Protein AF-0000000084851616 (afdb_homodimer)

Secondary structure (DSSP, 8-state):
---TT--S--TT-SSPPP--S--SHHHHHHHHHHHHHHHHHHHHHHHHHHHS-HHHHHHTT--HHHHHHHHHHHHHHHHHHHHHHHHTTT-SPPP-EE-----SHHHHHHHHHHHHHHHHHHHHTTGGG-S-HHHHHHHHHHHHHHHHHHHHHHHHTTS-S---SSPPP--HHHHHHHHGGGEEE--TTSPPP-S--PPPEEETT----TT-SS---TTT-----S----SS-S--TT-EEEEEEPPSS-EESGGG-EE------S--EEEEEETTEEEEEE-EEEETTEEEEE----BBTBTTS-BSS-EEEEEEEESS-----GGGGGGGGGGEEEEEEEEEE-/---TT--S--TT-SSPPP--S--SHHHHHHHHHHHHHHHHHHHHHHHHHHHS-HHHHHHTT--HHHHHHHHHHHHHHHHHHHHHHHHTTT-SPPP-EE----SSHHHHHHHHHHHHHHHHHHHHTTGGG-S-HHHHHHHHHHHHHHHHHHHHHHHHTTS-S---SSPPP--HHHHHHHHGGGEEE--TTSPPP-S--PPPEEETT----TT-SS---TTT-----S----SS-S--TT-EEEEEEPPSS-EESGGG-EE------S--EEEEEETTEEEEEE-EEEETTEEEEE----BBTBTTS-BSS-EEEEEEEESS-----GGGGGGGGGGEEEEEEEEEE-

Solvent-accessible surface area (backbone atoms only — not comparable to full-atom values): 35148 Å² total; per-residue (Å²): 128,79,57,79,57,53,58,54,64,44,47,74,73,58,90,69,79,79,57,54,36,61,72,36,52,26,26,43,42,52,50,36,48,50,34,50,50,26,41,50,49,27,50,49,42,50,47,55,63,68,74,47,52,72,65,52,31,44,74,58,60,38,50,71,44,49,55,48,49,45,52,50,52,24,52,29,23,51,52,44,31,51,54,47,31,58,33,46,69,73,62,40,59,67,72,59,44,70,55,78,95,54,88,46,62,56,46,43,36,52,48,48,28,50,52,37,42,48,49,40,17,21,49,58,38,43,48,65,21,39,64,23,44,38,34,36,41,56,50,48,23,33,45,45,47,40,40,36,51,25,28,50,27,26,11,55,46,13,33,53,37,77,66,63,57,30,54,38,52,37,35,62,32,41,33,46,35,61,49,28,78,35,33,47,40,57,61,88,84,38,59,80,69,61,52,46,32,35,8,54,34,43,57,79,69,57,52,73,64,68,81,33,51,79,65,83,43,87,34,53,43,20,52,46,39,68,48,34,67,56,77,54,49,61,37,56,63,68,38,77,42,39,38,36,47,50,68,61,68,38,76,30,44,42,68,56,70,37,57,19,44,59,74,29,64,64,78,44,25,36,36,41,46,30,33,83,44,64,47,70,38,61,53,37,78,71,54,92,52,29,31,32,35,51,42,64,69,58,38,71,82,38,88,93,50,54,61,39,62,39,37,85,30,40,34,29,31,13,40,58,84,77,91,50,48,74,65,50,44,60,70,49,58,60,29,33,42,22,20,45,25,80,40,49,29,57,126,78,58,80,58,54,58,53,64,43,47,73,73,58,90,70,79,80,59,54,36,61,72,36,54,27,28,43,42,52,50,36,48,51,36,50,50,26,41,50,50,27,48,49,43,50,46,55,61,68,73,48,54,70,66,52,32,46,74,57,63,38,51,73,44,49,56,47,50,45,53,50,52,24,52,30,24,52,50,46,31,51,53,46,32,58,34,48,69,73,61,40,58,67,73,60,44,69,56,76,96,55,90,47,62,55,45,44,35,52,50,47,27,51,53,36,43,48,49,41,17,22,47,60,39,43,47,64,21,39,64,25,44,38,36,36,39,56,50,48,22,33,44,45,45,40,39,37,50,26,28,50,27,26,12,54,45,12,32,53,39,76,65,62,57,32,54,38,53,36,36,61,32,42,32,45,37,62,49,29,80,34,33,47,40,57,61,87,81,38,59,81,70,59,52,47,31,36,8,54,33,41,57,77,69,57,49,72,63,67,80,34,50,78,65,83,42,90,33,52,42,20,52,44,39,65,46,34,67,57,77,54,49,62,36,56,63,69,38,75,42,40,39,38,46,50,67,61,68,38,74,31,42,41,69,56,71,40,57,19,44,60,72,30,66,63,78,44,25,38,36,38,46,29,33,83,43,65,46,68,36,58,54,36,78,70,54,93,54,30,30,30,34,50,41,66,70,61,38,72,82,37,89,94,50,54,61,38,64,38,37,85,30,39,34,28,31,14,41,59,85,76,92,51,47,74,68,49,44,59,71,49,58,59,29,33,41,21,20,45,25,79,41,50,29,58

Nearest PDB structures (foldseek):
  8x1k-assembly1_B  TM=8.289E-01  e=1.874E-12  Ramazzottius varieornatus
  8w9k-assembly1_A  TM=8.370E-01  e=3.859E-12  Ramazzottius varieornatus
  8w9k-assembly2_C  TM=8.169E-01  e=3.859E-12  Ramazzottius varieornatus
  8kce-assembly1_A-2  TM=8.296E-01  e=1.827E-11  Ramazzottius varieornatus
  8w9k-assembly1_B  TM=8.290E-01  e=2.550E-11  Ramazzottius varieornatus

Structure (mmCIF, N/CA/C/O backbone):
data_AF-0000000084851616-model_v1
#
loop_
_entity.id
_entity.type
_entity.pdbx_description
1 polymer 'Rds1 protein'
#
loop_
_atom_site.group_PDB
_atom_site.id
_atom_site.type_symbol
_atom_site.label_atom_id
_atom_site.label_alt_id
_atom_site.label_comp_id
_atom_site.label_asym_id
_atom_site.label_entity_id
_atom_site.label_seq_id
_atom_site.pdbx_PDB_ins_code
_atom_site.Cartn_x
_atom_site.Cartn_y
_atom_site.Cartn_z
_atom_site.occupancy
_atom_site.B_iso_or_equiv
_atom_site.auth_seq_id
_atom_site.auth_comp_id
_atom_site.auth_asym_id
_atom_site.auth_atom_id
_atom_site.pdbx_PDB_model_num
ATOM 1 N N . MET A 1 1 ? -31.125 19.609 10.07 1 32.81 1 MET A N 1
ATOM 2 C CA . MET A 1 1 ? -30.016 20.375 9.492 1 32.81 1 MET A CA 1
ATOM 3 C C . MET A 1 1 ? -28.781 19.5 9.297 1 32.81 1 MET A C 1
ATOM 5 O O . MET A 1 1 ? -28.469 18.672 10.148 1 32.81 1 MET A O 1
ATOM 9 N N . THR A 1 2 ? -28.344 19.25 7.996 1 47.97 2 THR A N 1
ATOM 10 C CA . THR A 1 2 ? -27.219 18.375 7.711 1 47.97 2 THR A CA 1
ATOM 11 C C . THR A 1 2 ? -26 18.75 8.555 1 47.97 2 THR A C 1
ATOM 13 O O . THR A 1 2 ? -25.734 19.938 8.758 1 47.97 2 THR A O 1
ATOM 16 N N . GLU A 1 3 ? -25.672 17.906 9.461 1 64.69 3 GLU A N 1
ATOM 17 C CA . GLU A 1 3 ? -24.484 18.172 10.258 1 64.69 3 GLU A CA 1
ATOM 18 C C . GLU A 1 3 ? -23.391 18.812 9.406 1 64.69 3 GLU A C 1
ATOM 20 O O . GLU A 1 3 ? -23.109 18.344 8.297 1 64.69 3 GLU A O 1
ATOM 25 N N . PRO A 1 4 ? -23.078 19.969 9.781 1 76.88 4 PRO A N 1
ATOM 26 C CA . PRO A 1 4 ? -22.031 20.594 8.984 1 76.88 4 PRO A CA 1
ATOM 27 C C . PRO A 1 4 ? -20.844 19.672 8.695 1 76.88 4 PRO A C 1
ATOM 29 O O . PRO A 1 4 ? -20.625 18.719 9.445 1 76.88 4 PRO A O 1
ATOM 32 N N . PHE A 1 5 ? -20.266 19.734 7.516 1 87.06 5 PHE A N 1
ATOM 33 C CA . PHE A 1 5 ? -19.078 19.031 7.066 1 87.06 5 PHE A CA 1
ATOM 34 C C . PHE A 1 5 ? -19.312 17.531 7.031 1 87.06 5 PHE A C 1
ATOM 36 O O . PHE A 1 5 ? -18.422 16.75 7.367 1 87.06 5 PHE A O 1
ATOM 43 N N . LYS A 1 6 ? -20.562 17.094 6.992 1 86.5 6 LYS A N 1
ATOM 44 C CA . LYS A 1 6 ? -20.922 15.68 6.863 1 86.5 6 LYS A CA 1
ATOM 45 C C . LYS A 1 6 ? -21.609 15.406 5.527 1 86.5 6 LYS A C 1
ATOM 47 O O . LYS A 1 6 ? -22.844 15.336 5.465 1 86.5 6 LYS A O 1
ATOM 52 N N . PRO A 1 7 ? -20.828 15.273 4.469 1 93.75 7 PRO A N 1
ATOM 53 C CA . PRO A 1 7 ? -21.469 14.938 3.195 1 93.75 7 PRO A CA 1
ATOM 54 C C . PRO A 1 7 ? -22.359 13.703 3.291 1 93.75 7 PRO A C 1
ATOM 56 O O . PRO A 1 7 ? -22.047 12.766 4.031 1 93.75 7 PRO A O 1
ATOM 59 N N . SER A 1 8 ? -23.531 13.695 2.502 1 95.44 8 SER A N 1
ATOM 60 C CA . SER A 1 8 ? -24.484 12.586 2.547 1 95.44 8 SER A CA 1
ATOM 61 C C . SER A 1 8 ? -23.891 11.32 1.937 1 95.44 8 SER A C 1
ATOM 63 O O . SER A 1 8 ? -23.141 11.391 0.955 1 95.44 8 SER A O 1
ATOM 65 N N . GLY A 1 9 ? -24.266 10.227 2.529 1 96.38 9 GLY A N 1
ATOM 66 C CA . GLY A 1 9 ? -23.75 8.938 2.09 1 96.38 9 GLY A CA 1
ATOM 67 C C . GLY A 1 9 ? -22.656 8.398 2.979 1 96.38 9 GLY A C 1
ATOM 68 O O . GLY A 1 9 ? -22.641 8.656 4.184 1 96.38 9 GLY A O 1
ATOM 69 N N . GLY A 1 10 ? -21.812 7.52 2.432 1 96.12 10 GLY A N 1
ATOM 70 C CA . GLY A 1 10 ? -20.766 6.871 3.215 1 96.12 10 GLY A CA 1
ATOM 71 C C . GLY A 1 10 ? -21.266 5.633 3.945 1 96.12 10 GLY A C 1
ATOM 72 O O . GLY A 1 10 ? -22.203 5.711 4.75 1 96.12 10 GLY A O 1
ATOM 73 N N . LEU A 1 11 ? -20.625 4.543 3.729 1 95.5 11 LEU A N 1
ATOM 74 C CA . LEU A 1 11 ? -20.969 3.293 4.395 1 95.5 11 LEU A CA 1
ATOM 75 C C . LEU A 1 11 ? -20.406 3.254 5.809 1 95.5 11 LEU A C 1
ATOM 77 O O . LEU A 1 11 ? -19.234 3.592 6.023 1 95.5 11 LEU A O 1
ATOM 81 N N . GLY A 1 12 ? -21.219 2.896 6.773 1 92.88 12 GLY A N 1
ATOM 82 C CA . GLY A 1 12 ? -20.766 2.684 8.133 1 92.88 12 GLY A CA 1
ATOM 83 C C . GLY A 1 12 ? -20.328 3.961 8.828 1 92.88 12 GLY A C 1
ATOM 84 O O . GLY A 1 12 ? -19.453 3.938 9.695 1 92.88 12 GLY A O 1
ATOM 85 N N . THR A 1 13 ? -20.812 5.059 8.414 1 91.31 13 THR A N 1
ATOM 86 C CA . THR A 1 13 ? -20.375 6.336 8.977 1 91.31 13 THR A CA 1
ATOM 87 C C . THR A 1 13 ? -21.312 6.781 10.094 1 91.31 13 THR A C 1
ATOM 89 O O . THR A 1 13 ? -21.219 7.918 10.57 1 91.31 13 THR A O 1
ATOM 92 N N . ASN A 1 14 ? -22.125 5.82 10.5 1 87.56 14 ASN A N 1
ATOM 93 C CA . ASN A 1 14 ? -23.016 6.129 11.617 1 87.56 14 ASN A CA 1
ATOM 94 C C . ASN A 1 14 ? -22.406 5.664 12.945 1 87.56 14 ASN A C 1
ATOM 96 O O . ASN A 1 14 ? -21.266 5.215 12.984 1 87.56 14 ASN A O 1
ATOM 100 N N . SER A 1 15 ? -23.016 5.852 14.016 1 83.94 15 SER A N 1
ATOM 101 C CA . SER A 1 15 ? -22.438 5.633 15.336 1 83.94 15 SER A CA 1
ATOM 102 C C . SER A 1 15 ? -22.531 4.168 15.75 1 83.94 15 SER A C 1
ATOM 104 O O . SER A 1 15 ? -22.172 3.805 16.875 1 83.94 15 SER A O 1
ATOM 106 N N . THR A 1 16 ? -22.938 3.314 14.852 1 89.12 16 THR A N 1
ATOM 107 C CA . THR A 1 16 ? -23 1.895 15.18 1 89.12 16 THR A CA 1
ATOM 108 C C . THR A 1 16 ? -21.594 1.318 15.367 1 89.12 16 THR A C 1
ATOM 110 O O . THR A 1 16 ? -20.734 1.48 14.5 1 89.12 16 THR A O 1
ATOM 113 N N . PRO A 1 17 ? -21.359 0.702 16.484 1 92.81 17 PRO A N 1
ATOM 114 C CA . PRO A 1 17 ? -20.016 0.129 16.703 1 92.81 17 PRO A CA 1
ATOM 115 C C . PRO A 1 17 ? -19.656 -0.923 15.664 1 92.81 17 PRO A C 1
ATOM 117 O O . PRO A 1 17 ? -20.453 -1.813 15.367 1 92.81 17 PRO A O 1
ATOM 120 N N . PRO A 1 18 ? -18.516 -0.765 15.188 1 96.31 18 PRO A N 1
ATOM 121 C CA . PRO A 1 18 ? -18.125 -1.725 14.156 1 96.31 18 PRO A CA 1
ATOM 122 C C . PRO A 1 18 ? -17.828 -3.11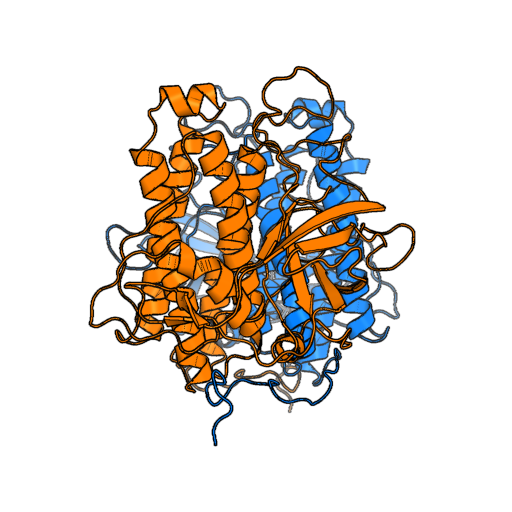1 14.719 1 96.31 18 PRO A C 1
ATOM 124 O O . PRO A 1 18 ? -17.328 -3.232 15.844 1 96.31 18 PRO A O 1
ATOM 127 N N . GLU A 1 19 ? -18.109 -4.105 13.969 1 96.5 19 GLU A N 1
ATOM 128 C CA . GLU A 1 19 ? -17.688 -5.48 14.211 1 96.5 19 GLU A CA 1
ATOM 129 C C . GLU A 1 19 ? -16.656 -5.941 13.18 1 96.5 19 GLU A C 1
ATOM 131 O O . GLU A 1 19 ? -16.906 -5.844 11.977 1 96.5 19 GLU A O 1
ATOM 136 N N . TYR A 1 20 ? -15.562 -6.422 13.688 1 98 20 TYR A N 1
ATOM 137 C CA . TYR A 1 20 ? -14.469 -6.82 12.812 1 98 20 TYR A CA 1
ATOM 138 C C . TYR A 1 20 ? -14.453 -8.328 12.609 1 98 20 TYR A C 1
ATOM 140 O O . TYR A 1 20 ? -13.5 -9.008 13 1 98 20 TYR A O 1
ATOM 148 N N . VAL A 1 21 ? -15.492 -8.828 12.055 1 98.56 21 VAL A N 1
ATOM 149 C CA . VAL A 1 21 ? -15.656 -10.258 11.805 1 98.56 21 VAL A CA 1
ATOM 150 C C . VAL A 1 21 ? -16.219 -10.477 10.406 1 98.56 21 VAL A C 1
ATOM 152 O O . VAL A 1 21 ? -16.781 -9.562 9.805 1 98.56 21 VAL A O 1
ATOM 155 N N . PRO A 1 22 ? -16.031 -11.727 9.828 1 98.56 22 PRO A N 1
ATOM 156 C CA . PRO A 1 22 ? -16.703 -12.016 8.562 1 98.56 22 PRO A CA 1
ATOM 157 C C . PRO A 1 22 ? -18.219 -11.922 8.672 1 98.56 22 PRO A C 1
ATOM 159 O O . PRO A 1 22 ? -18.812 -12.375 9.656 1 98.56 22 PRO A O 1
ATOM 162 N N . MET A 1 23 ? -18.891 -11.391 7.68 1 98.44 23 MET A N 1
ATOM 163 C CA . MET A 1 23 ? -20.344 -11.234 7.672 1 98.44 23 MET A CA 1
ATOM 164 C C . MET A 1 23 ? -20.984 -12.141 6.629 1 98.44 23 MET A C 1
ATOM 166 O O . MET A 1 23 ? -22.203 -12.094 6.418 1 98.44 23 MET A O 1
ATOM 170 N N . SER A 1 24 ? -20.219 -12.914 5.91 1 98.38 24 SER A N 1
ATOM 171 C CA . SER A 1 24 ? -20.672 -13.875 4.914 1 98.38 24 SER A CA 1
ATOM 172 C C . SER A 1 24 ? -19.656 -15 4.734 1 98.38 24 SER A C 1
ATOM 174 O O . SER A 1 24 ? -18.547 -14.93 5.273 1 98.38 24 SER A O 1
ATOM 176 N N . ASP A 1 25 ? -20.031 -16.031 4.027 1 97.88 25 ASP A N 1
ATOM 177 C CA . ASP A 1 25 ? -19.078 -17.078 3.676 1 97.88 25 ASP A CA 1
ATOM 178 C C . ASP A 1 25 ? -17.969 -16.547 2.766 1 97.88 25 ASP A C 1
ATOM 180 O O . ASP A 1 25 ? -16.828 -16.984 2.855 1 97.88 25 ASP A O 1
ATOM 184 N N . PHE A 1 26 ? -18.344 -15.625 1.894 1 98.06 26 PHE A N 1
ATOM 185 C CA . PHE A 1 26 ? -17.359 -14.961 1.047 1 98.06 26 PHE A CA 1
ATOM 186 C C . PHE A 1 26 ? -16.281 -14.289 1.892 1 98.06 26 PHE A C 1
ATOM 188 O O . PHE A 1 26 ? -15.086 -14.422 1.61 1 98.06 26 PHE A O 1
ATOM 195 N N . ASP A 1 27 ? -16.719 -13.586 2.926 1 98.75 27 ASP A N 1
ATOM 196 C CA . ASP A 1 27 ? -15.789 -12.93 3.828 1 98.75 27 ASP A CA 1
ATOM 197 C C . ASP A 1 27 ? -14.844 -13.938 4.477 1 98.75 27 ASP A C 1
ATOM 199 O O . ASP A 1 27 ? -13.625 -13.758 4.461 1 98.75 27 ASP A O 1
ATOM 203 N N . PHE A 1 28 ? -15.438 -14.969 5.016 1 98.75 28 PHE A N 1
ATOM 204 C CA . PHE A 1 28 ? -14.648 -15.953 5.75 1 98.75 28 PHE A CA 1
ATOM 205 C C . PHE A 1 28 ? -13.602 -16.594 4.844 1 98.75 28 PHE A C 1
ATOM 207 O O . PHE A 1 28 ? -12.422 -16.656 5.203 1 98.75 28 PHE A O 1
ATOM 214 N N . GLN A 1 29 ? -14.023 -17.031 3.686 1 98.44 29 GLN A N 1
ATOM 215 C CA . GLN A 1 29 ? -13.133 -17.719 2.756 1 98.44 29 GLN A CA 1
ATOM 216 C C . GLN A 1 29 ? -12.023 -16.781 2.279 1 98.44 29 GLN A C 1
ATOM 218 O O . GLN A 1 29 ? -10.867 -17.203 2.145 1 98.44 29 GLN A O 1
ATOM 223 N N . SER A 1 30 ? -12.344 -15.531 2.008 1 98.81 30 SER A N 1
ATOM 224 C CA . SER A 1 30 ? -11.352 -14.555 1.551 1 98.81 30 SER A CA 1
ATOM 225 C C . SER A 1 30 ? -10.32 -14.273 2.633 1 98.81 30 SER A C 1
ATOM 227 O O . SER A 1 30 ? -9.117 -14.266 2.359 1 98.81 30 SER A O 1
ATOM 229 N N . LEU A 1 31 ? -10.773 -14.07 3.875 1 98.94 31 LEU A N 1
ATOM 230 C CA . LEU A 1 31 ? -9.867 -13.797 4.988 1 98.94 31 LEU A CA 1
ATOM 231 C C . LEU A 1 31 ? -9.031 -15.023 5.32 1 98.94 31 LEU A C 1
ATOM 233 O O . LEU A 1 31 ? -7.855 -14.906 5.684 1 98.94 31 LEU A O 1
ATOM 237 N N . ASN A 1 32 ? -9.617 -16.188 5.215 1 98.88 32 ASN A N 1
ATOM 238 C CA . ASN A 1 32 ? -8.852 -17.406 5.438 1 98.88 32 ASN A CA 1
ATOM 239 C C . ASN A 1 32 ? -7.738 -17.578 4.41 1 98.88 32 ASN A C 1
ATOM 241 O O . ASN A 1 32 ? -6.633 -18 4.746 1 98.88 32 ASN A O 1
ATOM 245 N N . LEU A 1 33 ? -8.055 -17.281 3.158 1 98.81 33 LEU A N 1
ATOM 246 C CA . LEU A 1 33 ? -7.023 -17.312 2.129 1 98.81 33 LEU A CA 1
ATOM 247 C C . LEU A 1 33 ? -5.918 -16.312 2.443 1 98.81 33 LEU A C 1
ATOM 249 O O . LEU A 1 33 ? -4.734 -16.641 2.324 1 98.81 33 LEU A O 1
ATOM 253 N N . ALA A 1 34 ? -6.309 -15.086 2.836 1 98.88 34 ALA A N 1
ATOM 254 C CA . ALA A 1 34 ? -5.332 -14.062 3.215 1 98.88 34 ALA A CA 1
ATOM 255 C C . ALA A 1 34 ? -4.457 -14.547 4.371 1 98.88 34 ALA A C 1
ATOM 257 O O . ALA A 1 34 ? -3.26 -14.258 4.406 1 98.88 34 ALA A O 1
ATOM 258 N N . LEU A 1 35 ? -5.059 -15.258 5.309 1 98.94 35 LEU A N 1
ATOM 259 C CA . LEU A 1 35 ? -4.309 -15.773 6.453 1 98.94 35 LEU A CA 1
ATOM 260 C C . LEU A 1 35 ? -3.268 -16.797 6.008 1 98.94 35 LEU A C 1
ATOM 262 O O . LEU A 1 35 ? -2.145 -16.797 6.52 1 98.94 35 LEU A O 1
ATOM 266 N N . ASN A 1 36 ? -3.639 -17.672 5.055 1 98.94 36 ASN A N 1
ATOM 267 C CA . ASN A 1 36 ? -2.648 -18.578 4.484 1 98.94 36 ASN A CA 1
ATOM 268 C C . ASN A 1 36 ? -1.483 -17.812 3.861 1 98.94 36 ASN A C 1
ATOM 270 O O . ASN A 1 36 ? -0.331 -18.234 3.969 1 98.94 36 ASN A O 1
ATOM 274 N N . GLN A 1 37 ? -1.791 -16.719 3.199 1 98.88 37 GLN A N 1
ATOM 275 C CA . GLN A 1 37 ? -0.753 -15.883 2.615 1 98.88 37 GLN A CA 1
ATOM 276 C C . GLN A 1 37 ? 0.182 -15.336 3.691 1 98.88 37 GLN A C 1
ATOM 278 O O . GLN A 1 37 ? 1.401 -15.312 3.51 1 98.88 37 GLN A O 1
ATOM 283 N N . GLU A 1 38 ? -0.38 -14.875 4.824 1 98.88 38 GLU A N 1
ATOM 284 C CA . GLU A 1 38 ? 0.443 -14.344 5.902 1 98.88 38 GLU A CA 1
ATOM 285 C C . GLU A 1 38 ? 1.366 -15.414 6.477 1 98.88 38 GLU A C 1
ATOM 287 O O . GLU A 1 38 ? 2.545 -15.148 6.73 1 98.88 38 GLU A O 1
ATOM 292 N N . TRP A 1 39 ? 0.836 -16.578 6.688 1 98.88 39 TRP A N 1
ATOM 293 C CA . TRP A 1 39 ? 1.62 -17.641 7.293 1 98.88 39 TRP A CA 1
ATOM 294 C C . TRP A 1 39 ? 2.783 -18.047 6.387 1 98.88 39 TRP A C 1
ATOM 296 O O . TRP A 1 39 ? 3.9 -18.266 6.863 1 98.88 39 TRP A O 1
ATOM 306 N N . ILE A 1 40 ? 2.539 -18.156 5.117 1 98.88 40 ILE A N 1
ATOM 307 C CA . ILE A 1 40 ? 3.629 -18.594 4.25 1 98.88 40 ILE A CA 1
ATOM 308 C C . ILE A 1 40 ? 4.688 -17.5 4.16 1 98.88 40 ILE A C 1
ATOM 310 O O . ILE A 1 40 ? 5.883 -17.781 4.074 1 98.88 40 ILE A O 1
ATOM 314 N N . GLU A 1 41 ? 4.285 -16.234 4.145 1 98.88 41 GLU A N 1
ATOM 315 C CA . GLU A 1 41 ? 5.262 -15.148 4.129 1 98.88 41 GLU A CA 1
ATOM 316 C C . GLU A 1 41 ? 6.117 -15.156 5.391 1 98.88 41 GLU A C 1
ATOM 318 O O . GLU A 1 41 ? 7.328 -14.938 5.332 1 98.88 41 GLU A O 1
ATOM 323 N N . LEU A 1 42 ? 5.449 -15.359 6.516 1 98.88 42 LEU A N 1
ATOM 324 C CA . LEU A 1 42 ? 6.184 -15.484 7.766 1 98.88 42 LEU A CA 1
ATOM 325 C C . LEU A 1 42 ? 7.234 -16.594 7.668 1 98.88 42 LEU A C 1
ATOM 327 O O . LEU A 1 42 ? 8.406 -16.359 7.969 1 98.88 42 LEU A O 1
ATOM 331 N N . ASP A 1 43 ? 6.816 -17.75 7.242 1 98.94 43 ASP A N 1
ATOM 332 C CA . ASP A 1 43 ? 7.73 -18.875 7.129 1 98.94 43 ASP A CA 1
ATOM 333 C C . ASP A 1 43 ? 8.828 -18.594 6.109 1 98.94 43 ASP A C 1
ATOM 335 O O . ASP A 1 43 ? 10.008 -18.844 6.371 1 98.94 43 ASP A O 1
ATOM 339 N N . LEU A 1 44 ? 8.469 -18.078 4.953 1 98.94 44 LEU A N 1
ATOM 340 C CA . LEU A 1 44 ? 9.391 -17.812 3.852 1 98.94 44 LEU A CA 1
ATOM 341 C C . LEU A 1 44 ? 10.516 -16.875 4.297 1 98.94 44 LEU A C 1
ATOM 343 O O . LEU A 1 44 ? 11.688 -17.141 4.02 1 98.94 44 LEU A O 1
ATOM 347 N N . PHE A 1 45 ? 10.219 -15.75 4.941 1 98.88 45 PHE A N 1
ATOM 348 C CA . PHE A 1 45 ? 11.219 -14.781 5.363 1 98.88 45 PHE A CA 1
ATOM 349 C C . PHE A 1 45 ? 12.164 -15.391 6.387 1 98.88 45 PHE A C 1
ATOM 351 O O . PHE A 1 45 ? 13.383 -15.234 6.281 1 98.88 45 PHE A O 1
ATOM 358 N N . HIS A 1 46 ? 11.609 -16.141 7.344 1 98.69 46 HIS A N 1
ATOM 359 C CA . HIS A 1 46 ? 12.461 -16.828 8.312 1 98.69 46 HIS A CA 1
ATOM 360 C C . HIS A 1 46 ? 13.297 -17.906 7.641 1 98.69 46 HIS A C 1
ATOM 362 O O . HIS A 1 46 ? 14.469 -18.094 7.988 1 98.69 46 HIS A O 1
ATOM 368 N N . HIS A 1 47 ? 12.641 -18.656 6.754 1 98.69 47 HIS A N 1
ATOM 369 C CA . HIS A 1 47 ? 13.32 -19.734 6.059 1 98.69 47 HIS A CA 1
ATOM 370 C C . HIS A 1 47 ? 14.555 -19.219 5.312 1 98.69 47 HIS A C 1
ATOM 372 O O . HIS A 1 47 ? 15.633 -19.812 5.41 1 98.69 47 HIS A O 1
ATOM 378 N N . GLY A 1 48 ? 14.406 -18.125 4.527 1 98.75 48 GLY A N 1
ATOM 379 C CA . GLY A 1 48 ? 15.531 -17.562 3.811 1 98.75 48 GLY A CA 1
ATOM 380 C C . GLY A 1 48 ? 16.656 -17.109 4.727 1 98.75 48 GLY A C 1
ATOM 381 O O . GLY A 1 48 ? 17.828 -17.391 4.453 1 98.75 48 GLY A O 1
ATOM 382 N N . LEU A 1 49 ? 16.344 -16.484 5.836 1 98.75 49 LEU A N 1
ATOM 383 C CA . LEU A 1 49 ? 17.344 -15.984 6.781 1 98.75 49 LEU A CA 1
ATOM 384 C C . LEU A 1 49 ? 18.078 -17.141 7.445 1 98.75 49 LEU A C 1
ATOM 386 O O . LEU A 1 49 ? 19.25 -17.016 7.793 1 98.75 49 LEU A O 1
ATOM 390 N N . ALA A 1 50 ? 17.375 -18.266 7.676 1 98.69 50 ALA A N 1
ATOM 391 C CA . ALA A 1 50 ? 17.969 -19.438 8.328 1 98.69 50 ALA A CA 1
ATOM 392 C C . ALA A 1 50 ? 18.797 -20.25 7.34 1 98.69 50 ALA A C 1
ATOM 394 O O . ALA A 1 50 ? 19.812 -20.844 7.711 1 98.69 50 ALA A O 1
ATOM 395 N N . MET A 1 51 ? 18.391 -20.359 6.156 1 98.62 51 MET A N 1
ATOM 396 C CA . MET A 1 51 ? 18.969 -21.234 5.141 1 98.62 51 MET A CA 1
ATOM 397 C C . MET A 1 51 ? 20.328 -20.719 4.688 1 98.62 51 MET A C 1
ATOM 399 O O . MET A 1 51 ? 21.234 -21.5 4.418 1 98.62 51 MET A O 1
ATOM 403 N N . PHE A 1 52 ? 20.547 -19.453 4.562 1 98.88 52 PHE A N 1
ATOM 404 C CA . PHE A 1 52 ? 21.766 -18.875 3.992 1 98.88 52 PHE A CA 1
ATOM 405 C C . PHE A 1 52 ? 22.609 -18.219 5.074 1 98.88 52 PHE A C 1
ATOM 407 O O . PHE A 1 52 ? 22.078 -17.625 6.016 1 98.88 52 PHE A O 1
ATOM 414 N N . SER A 1 53 ? 23.922 -18.25 4.949 1 98.75 53 SER A N 1
ATOM 415 C CA . SER A 1 53 ? 24.859 -17.625 5.883 1 98.75 53 SER A CA 1
ATOM 416 C C . SER A 1 53 ? 24.969 -16.125 5.633 1 98.75 53 SER A C 1
ATOM 418 O O . SER A 1 53 ? 24.562 -15.641 4.574 1 98.75 53 SER A O 1
ATOM 420 N N . ASP A 1 54 ? 25.578 -15.414 6.602 1 98.56 54 ASP A N 1
ATOM 421 C CA . ASP A 1 54 ? 25.859 -13.992 6.406 1 98.56 54 ASP A CA 1
ATOM 422 C C . ASP A 1 54 ? 26.75 -13.781 5.176 1 98.56 54 ASP A C 1
ATOM 424 O O . ASP A 1 54 ? 26.562 -12.812 4.438 1 98.56 54 ASP A O 1
ATOM 428 N N . ALA A 1 55 ? 27.672 -14.672 4.984 1 98.62 55 ALA A N 1
ATOM 429 C CA . ALA A 1 55 ? 28.578 -14.578 3.84 1 98.62 55 ALA A CA 1
ATOM 430 C C . ALA A 1 55 ? 27.812 -14.727 2.527 1 98.62 55 ALA A C 1
ATOM 432 O O . ALA A 1 55 ? 28.141 -14.078 1.532 1 98.62 55 ALA A O 1
ATOM 433 N N . ASP A 1 56 ? 26.781 -15.648 2.492 1 98.69 56 ASP A N 1
ATOM 434 C CA . ASP A 1 56 ? 25.938 -15.805 1.311 1 98.69 56 ASP A CA 1
ATOM 435 C C . ASP A 1 56 ? 25.203 -14.5 0.982 1 98.69 56 ASP A C 1
ATOM 437 O O . ASP A 1 56 ? 25.156 -14.094 -0.179 1 98.69 56 ASP A O 1
ATOM 441 N N . PHE A 1 57 ? 24.656 -13.883 2.01 1 98.81 57 PHE A N 1
ATOM 442 C CA . PHE A 1 57 ? 23.953 -12.617 1.831 1 98.81 57 PHE A CA 1
ATOM 443 C C . PHE A 1 57 ? 24.906 -11.523 1.375 1 98.81 57 PHE A C 1
ATOM 445 O O . PHE A 1 57 ? 24.594 -10.75 0.468 1 98.81 57 PHE A O 1
ATOM 452 N N . ASP A 1 58 ? 26.094 -11.453 2.014 1 98.38 58 ASP A N 1
ATOM 453 C CA . ASP A 1 58 ? 27.094 -10.461 1.63 1 98.38 58 ASP A CA 1
ATOM 454 C C . ASP A 1 58 ? 27.484 -10.625 0.164 1 98.38 58 ASP A C 1
ATOM 456 O O . ASP A 1 58 ? 27.672 -9.633 -0.544 1 98.38 58 ASP A O 1
ATOM 460 N N . ALA A 1 59 ? 27.609 -11.859 -0.241 1 97.62 59 ALA A N 1
ATOM 461 C CA . ALA A 1 59 ? 28 -12.148 -1.621 1 97.62 59 ALA A CA 1
ATOM 462 C C . ALA A 1 59 ? 26.922 -11.68 -2.6 1 97.62 59 ALA A C 1
ATOM 464 O O . ALA A 1 59 ? 27.219 -11.422 -3.771 1 97.62 59 ALA A O 1
ATOM 465 N N . ALA A 1 60 ? 25.703 -11.562 -2.123 1 97.75 60 ALA A N 1
ATOM 466 C CA . ALA A 1 60 ? 24.594 -11.078 -2.945 1 97.75 60 ALA A CA 1
ATOM 467 C C . ALA A 1 60 ? 24.391 -9.578 -2.758 1 97.75 60 ALA A C 1
ATOM 469 O O . ALA A 1 60 ? 23.422 -9.008 -3.268 1 97.75 60 ALA A O 1
ATOM 470 N N . GLY A 1 61 ? 25.25 -8.953 -1.978 1 97.56 61 GLY A N 1
ATOM 471 C CA . GLY A 1 61 ? 25.188 -7.512 -1.784 1 97.56 61 GLY A CA 1
ATOM 472 C C . GLY A 1 61 ? 24.234 -7.094 -0.682 1 97.56 61 GLY A C 1
ATOM 473 O O . GLY A 1 61 ? 23.812 -5.938 -0.625 1 97.56 61 GLY A O 1
ATOM 474 N N . LEU A 1 62 ? 23.844 -7.949 0.163 1 98.5 62 LEU A N 1
ATOM 475 C CA . LEU A 1 62 ? 22.891 -7.672 1.238 1 98.5 62 LEU A CA 1
ATOM 476 C C . LEU A 1 62 ? 23.562 -7.793 2.6 1 98.5 62 LEU A C 1
ATOM 478 O O . LEU A 1 62 ? 23.906 -8.898 3.035 1 98.5 62 LEU A O 1
ATOM 482 N N . GLY A 1 63 ? 23.75 -6.66 3.234 1 97.56 63 GLY A N 1
ATOM 483 C CA . GLY A 1 63 ? 24.469 -6.605 4.496 1 97.56 63 GLY A CA 1
ATOM 484 C C . GLY A 1 63 ? 23.562 -6.809 5.703 1 97.56 63 GLY A C 1
ATOM 485 O O . GLY A 1 63 ? 22.422 -7.234 5.566 1 97.56 63 GLY A O 1
ATOM 486 N N . PRO A 1 64 ? 24.109 -6.527 6.895 1 96.75 64 PRO A N 1
ATOM 487 C CA . PRO A 1 64 ? 23.391 -6.785 8.133 1 96.75 64 PRO A CA 1
ATOM 488 C C . PRO A 1 64 ? 22.078 -6.004 8.219 1 96.75 64 PRO A C 1
ATOM 490 O O . PRO A 1 64 ? 21.078 -6.523 8.719 1 96.75 64 PRO A O 1
ATOM 493 N N . GLU A 1 65 ? 22.047 -4.766 7.789 1 96.44 65 GLU A N 1
ATOM 494 C CA . GLU A 1 65 ? 20.828 -3.955 7.867 1 96.44 65 GLU A CA 1
ATOM 495 C C . GLU A 1 65 ? 19.734 -4.496 6.945 1 96.44 65 GLU A C 1
ATOM 497 O O . GLU A 1 65 ? 18.547 -4.418 7.266 1 96.44 65 GLU A O 1
ATOM 502 N N . ASP A 1 66 ? 20.188 -5.02 5.812 1 98.19 66 ASP A N 1
ATOM 503 C CA . ASP A 1 66 ? 19.219 -5.621 4.887 1 98.19 66 ASP A CA 1
ATOM 504 C C . ASP A 1 66 ? 18.625 -6.895 5.48 1 98.19 66 ASP A C 1
ATOM 506 O O . ASP A 1 66 ? 17.406 -7.121 5.367 1 98.19 66 ASP A O 1
ATOM 510 N N . ARG A 1 67 ? 19.453 -7.742 6.055 1 98.56 67 ARG A N 1
ATOM 511 C CA . ARG A 1 67 ? 18.969 -8.961 6.691 1 98.56 67 ARG A CA 1
ATOM 512 C C . ARG A 1 67 ? 18.016 -8.641 7.836 1 98.56 67 ARG A C 1
ATOM 514 O O . ARG A 1 67 ? 17 -9.32 8.023 1 98.56 67 ARG A O 1
ATOM 521 N N . TYR A 1 68 ? 18.344 -7.578 8.578 1 97.44 68 TYR A N 1
ATOM 522 C CA . TYR A 1 68 ? 17.438 -7.168 9.648 1 97.44 68 TYR A CA 1
ATOM 523 C C . TYR A 1 68 ? 16.094 -6.723 9.086 1 97.44 68 TYR A C 1
ATOM 525 O O . TYR A 1 68 ? 15.047 -6.957 9.695 1 97.44 68 TYR A O 1
ATOM 533 N N . LEU A 1 69 ? 16.156 -6.004 8 1 98.19 69 LEU A N 1
ATOM 534 C CA . LEU A 1 69 ? 14.922 -5.57 7.363 1 98.19 69 LEU A CA 1
ATOM 535 C C . LEU A 1 69 ? 14.047 -6.77 7.016 1 98.19 69 LEU A C 1
ATOM 537 O O . LEU A 1 69 ? 12.828 -6.73 7.199 1 98.19 69 LEU A O 1
ATOM 541 N N . ILE A 1 70 ? 14.594 -7.863 6.488 1 98.81 70 ILE A N 1
ATOM 542 C CA . ILE A 1 70 ? 13.844 -9.078 6.199 1 98.81 70 ILE A CA 1
ATOM 543 C C . ILE A 1 70 ? 13.258 -9.641 7.492 1 98.81 70 ILE A C 1
ATOM 545 O O . ILE A 1 70 ? 12.094 -10.055 7.523 1 98.81 70 ILE A O 1
ATOM 549 N N . GLN A 1 71 ? 14.055 -9.688 8.547 1 98.38 71 GLN A N 1
ATOM 550 C CA . GLN A 1 71 ? 13.57 -10.141 9.844 1 98.38 71 GLN A CA 1
ATOM 551 C C . GLN A 1 71 ? 12.383 -9.297 10.305 1 98.38 71 GLN A C 1
ATOM 553 O O . GLN A 1 71 ? 11.398 -9.836 10.82 1 98.38 71 GLN A O 1
ATOM 558 N N . PHE A 1 72 ? 12.492 -7.973 10.156 1 97.62 72 PHE A N 1
ATOM 559 C CA . PHE A 1 72 ? 11.398 -7.094 10.555 1 97.62 72 PHE A CA 1
ATOM 560 C C . PHE A 1 72 ? 10.141 -7.398 9.75 1 97.62 72 PHE A C 1
ATOM 562 O O . PHE A 1 72 ? 9.031 -7.367 10.289 1 97.62 72 PHE A O 1
ATOM 569 N N . MET A 1 73 ? 10.281 -7.66 8.453 1 98.69 73 MET A N 1
ATOM 570 C CA . MET A 1 73 ? 9.133 -8.031 7.629 1 98.69 73 MET A CA 1
ATOM 571 C C . MET A 1 73 ? 8.492 -9.32 8.141 1 98.69 73 MET A C 1
ATOM 573 O O . MET A 1 73 ? 7.266 -9.469 8.086 1 98.69 73 MET A O 1
ATOM 577 N N . ALA A 1 74 ? 9.328 -10.273 8.578 1 98.62 74 ALA A N 1
ATOM 578 C CA . ALA A 1 74 ? 8.766 -11.469 9.195 1 98.62 74 ALA A CA 1
ATOM 579 C C . ALA A 1 74 ? 7.918 -11.117 10.414 1 98.62 74 ALA A C 1
ATOM 581 O O . ALA A 1 74 ? 6.844 -11.695 10.617 1 98.62 74 ALA A O 1
ATOM 582 N N . GLU A 1 75 ? 8.383 -10.219 11.219 1 98.19 75 GLU A N 1
ATOM 583 C CA . GLU A 1 75 ? 7.625 -9.789 12.391 1 98.19 75 GLU A CA 1
ATOM 584 C C . GLU A 1 75 ? 6.32 -9.109 11.984 1 98.19 75 GLU A C 1
ATOM 586 O O . GLU A 1 75 ? 5.301 -9.25 12.664 1 98.19 75 GLU A O 1
ATOM 591 N N . GLN A 1 76 ? 6.359 -8.367 10.914 1 98.5 76 GLN A N 1
ATOM 592 C CA . GLN A 1 76 ? 5.125 -7.797 10.383 1 98.5 76 GLN A CA 1
ATOM 593 C C . GLN A 1 76 ? 4.105 -8.891 10.07 1 98.5 76 GLN A C 1
ATOM 595 O O . GLN A 1 76 ? 2.91 -8.719 10.312 1 98.5 76 GLN A O 1
ATOM 600 N N . GLU A 1 77 ? 4.578 -10.008 9.516 1 98.69 77 GLU A N 1
ATOM 601 C CA . GLU A 1 77 ? 3.676 -11.109 9.172 1 98.69 77 GLU A CA 1
ATOM 602 C C . GLU A 1 77 ? 3.068 -11.734 10.422 1 98.69 77 GLU A C 1
ATOM 604 O O . GLU A 1 77 ? 1.927 -12.195 10.398 1 98.69 77 GLU A O 1
ATOM 609 N N . VAL A 1 78 ? 3.824 -11.773 11.523 1 98.31 78 VAL A N 1
ATOM 610 C CA . VAL A 1 78 ? 3.242 -12.195 12.797 1 98.31 78 VAL A CA 1
ATOM 611 C C . VAL A 1 78 ? 2.055 -11.297 13.141 1 98.31 78 VAL A C 1
ATOM 613 O O . VAL A 1 78 ? 0.985 -11.789 13.508 1 98.31 78 VAL A O 1
ATOM 616 N N . GLY A 1 79 ? 2.297 -9.992 13.055 1 98.5 79 GLY A N 1
ATOM 617 C CA . GLY A 1 79 ? 1.23 -9.047 13.32 1 98.5 79 GLY A CA 1
ATOM 618 C C . GLY A 1 79 ? 0.031 -9.219 12.406 1 98.5 79 GLY A C 1
ATOM 619 O O . GLY A 1 79 ? -1.112 -9.219 12.867 1 98.5 79 GLY A O 1
ATOM 620 N N . HIS A 1 80 ? 0.25 -9.398 11.117 1 98.81 80 HIS A N 1
ATOM 621 C CA . HIS A 1 80 ? -0.824 -9.539 10.141 1 98.81 80 HIS A CA 1
ATOM 622 C C . HIS A 1 80 ? -1.611 -10.828 10.367 1 98.81 80 HIS A C 1
ATOM 624 O O . HIS A 1 80 ? -2.844 -10.82 10.312 1 98.81 80 HIS A O 1
ATOM 630 N N . ALA A 1 81 ? -0.888 -11.922 10.609 1 98.69 81 ALA A N 1
ATOM 631 C CA . ALA A 1 81 ? -1.549 -13.195 10.891 1 98.69 81 ALA A CA 1
ATOM 632 C C . ALA A 1 81 ? -2.387 -13.117 12.164 1 98.69 81 ALA A C 1
ATOM 634 O O . ALA A 1 81 ? -3.494 -13.656 12.219 1 98.69 81 ALA A O 1
ATOM 635 N N . THR A 1 82 ? -1.816 -12.469 13.219 1 98.56 82 THR A N 1
ATOM 636 C CA . THR A 1 82 ? -2.559 -12.289 14.461 1 98.56 82 THR A CA 1
ATOM 637 C C . THR A 1 82 ? -3.846 -11.508 14.219 1 98.56 82 THR A C 1
ATOM 639 O O . THR A 1 82 ? -4.914 -11.898 14.688 1 98.56 82 THR A O 1
ATOM 642 N N . LEU A 1 83 ? -3.777 -10.422 13.477 1 98.69 83 LEU A N 1
ATOM 643 C CA . LEU A 1 83 ? -4.934 -9.594 13.164 1 98.69 83 LEU A CA 1
ATOM 644 C C . LEU A 1 83 ? -6.016 -10.406 12.469 1 98.69 83 LEU A C 1
ATOM 646 O O . LEU A 1 83 ? -7.184 -10.359 12.859 1 98.69 83 LEU A O 1
ATOM 650 N N . ILE A 1 84 ? -5.66 -11.109 11.406 1 98.88 84 ILE A N 1
ATOM 651 C CA . ILE A 1 84 ? -6.633 -11.852 10.609 1 98.88 84 ILE A CA 1
ATOM 652 C C . ILE A 1 84 ? -7.203 -13 11.438 1 98.88 84 ILE A C 1
ATOM 654 O O . ILE A 1 84 ? -8.398 -13.289 11.375 1 98.88 84 ILE A O 1
ATOM 658 N N . SER A 1 85 ? -6.336 -13.703 12.227 1 98.75 85 SER A N 1
ATOM 659 C CA . SER A 1 85 ? -6.812 -14.766 13.109 1 98.75 85 SER A CA 1
ATOM 660 C C . SER A 1 85 ? -7.859 -14.234 14.086 1 98.75 85 SER A C 1
ATOM 662 O O . SER A 1 85 ? -8.852 -14.914 14.359 1 98.75 85 SER A O 1
ATOM 664 N N . ASN A 1 86 ? -7.598 -13.055 14.648 1 98.5 86 ASN A N 1
ATOM 665 C CA . ASN A 1 86 ? -8.578 -12.438 15.531 1 98.5 86 ASN A CA 1
ATOM 666 C C . ASN A 1 86 ? -9.891 -12.164 14.805 1 98.5 86 ASN A C 1
ATOM 668 O O . ASN A 1 86 ? -10.969 -12.406 15.352 1 98.5 86 ASN A O 1
ATOM 672 N N . MET A 1 87 ? -9.883 -11.664 13.602 1 98.81 87 MET A N 1
ATOM 673 C CA . MET A 1 87 ? -11.094 -11.406 12.828 1 98.81 87 MET A CA 1
ATOM 674 C C . MET A 1 87 ? -11.859 -12.695 12.57 1 98.81 87 MET A C 1
ATOM 676 O O . MET A 1 87 ? -13.094 -12.688 12.547 1 98.81 87 MET A O 1
ATOM 680 N N . LEU A 1 88 ? -11.094 -13.773 12.383 1 98.81 88 LEU A N 1
ATOM 681 C CA . LEU A 1 88 ? -11.703 -15.062 12.07 1 98.81 88 LEU A CA 1
ATOM 682 C C . LEU A 1 88 ? -12.125 -15.789 13.336 1 98.81 88 LEU A C 1
ATOM 684 O O . LEU A 1 88 ? -12.641 -16.906 13.281 1 98.81 88 LEU A O 1
ATOM 688 N N . GLN A 1 89 ? -11.859 -15.195 14.477 1 97.5 89 GLN A N 1
ATOM 689 C CA . GLN A 1 89 ? -12.32 -15.664 15.781 1 97.5 89 GLN A CA 1
ATOM 690 C C . GLN A 1 89 ? -11.789 -17.062 16.078 1 97.5 89 GLN A C 1
ATOM 692 O O . GLN A 1 89 ? -12.531 -17.906 16.594 1 97.5 89 GLN A O 1
ATOM 697 N N . GLY A 1 90 ? -10.609 -17.297 15.625 1 94.38 90 GLY A N 1
ATOM 698 C CA . GLY A 1 90 ? -9.938 -18.547 15.961 1 94.38 90 GLY A CA 1
ATOM 699 C C . GLY A 1 90 ? -10.273 -19.672 15.008 1 94.38 90 GLY A C 1
ATOM 700 O O . GLY A 1 90 ? -9.82 -20.812 15.195 1 94.38 90 GLY A O 1
ATOM 701 N N . ARG A 1 91 ? -11.016 -19.391 14.016 1 97.5 91 ARG A N 1
ATOM 702 C CA . ARG A 1 91 ? -11.453 -20.422 13.094 1 97.5 91 ARG A CA 1
ATOM 703 C C . ARG A 1 91 ? -10.57 -20.453 11.844 1 97.5 91 ARG A C 1
ATOM 705 O O . ARG A 1 91 ? -10.844 -21.203 10.906 1 97.5 91 ARG A O 1
ATOM 712 N N . GLY A 1 92 ? -9.562 -19.625 11.812 1 98.44 92 GLY A N 1
ATOM 713 C CA . GLY A 1 92 ? -8.711 -19.531 10.633 1 98.44 92 GLY A CA 1
ATOM 714 C C . GLY A 1 92 ? -7.598 -20.562 10.617 1 98.44 92 GLY A C 1
ATOM 715 O O . GLY A 1 92 ? -7.426 -21.312 11.578 1 98.44 92 GLY A O 1
ATOM 716 N N . ALA A 1 93 ? -6.895 -20.578 9.547 1 98.56 93 ALA A N 1
ATOM 717 C CA . ALA A 1 93 ? -5.824 -21.547 9.305 1 98.56 93 ALA A CA 1
ATOM 718 C C . ALA A 1 93 ? -4.672 -21.344 10.281 1 98.56 93 ALA A C 1
ATOM 720 O O . ALA A 1 93 ? -4.363 -20.203 10.656 1 98.56 93 ALA A O 1
ATOM 721 N N . LYS A 1 94 ? -4.066 -22.391 10.695 1 98.44 94 LYS A N 1
ATOM 722 C CA . LYS A 1 94 ? -2.785 -22.406 11.398 1 98.44 94 LYS A CA 1
ATOM 723 C C . LYS A 1 94 ? -1.627 -22.578 10.422 1 98.44 94 LYS A C 1
ATOM 725 O O . LYS A 1 94 ? -1.838 -22.891 9.25 1 98.44 94 LYS A O 1
ATOM 730 N N . PRO A 1 95 ? -0.416 -22.297 10.883 1 98.56 95 PRO A N 1
ATOM 731 C CA . PRO A 1 95 ? 0.731 -22.438 9.984 1 98.56 95 PRO A CA 1
ATOM 732 C C . PRO A 1 95 ? 0.876 -23.859 9.445 1 98.56 95 PRO A C 1
ATOM 734 O O . PRO A 1 95 ? 0.637 -24.828 10.172 1 98.56 95 PRO A O 1
ATOM 737 N N . CYS A 1 96 ? 1.308 -24 8.273 1 98.69 96 CYS A N 1
ATOM 738 C CA . CYS A 1 96 ? 1.586 -25.25 7.582 1 98.69 96 CYS A CA 1
ATOM 739 C C . CYS A 1 96 ? 3.086 -25.484 7.453 1 98.69 96 CYS A C 1
ATOM 741 O O . CYS A 1 96 ? 3.883 -24.781 8.086 1 98.69 96 CYS A O 1
ATOM 743 N N . THR A 1 97 ? 3.479 -26.547 6.809 1 98.62 97 THR A N 1
ATOM 744 C CA . THR A 1 97 ? 4.84 -26.703 6.301 1 98.62 97 THR A CA 1
ATOM 745 C C . THR A 1 97 ? 4.918 -26.312 4.828 1 98.62 97 THR A C 1
ATOM 747 O O . THR A 1 97 ? 3.918 -26.375 4.109 1 98.62 97 THR A O 1
ATOM 750 N N . TYR A 1 98 ? 6.047 -25.875 4.438 1 98.69 98 TYR A N 1
ATOM 751 C CA . TYR A 1 98 ? 6.145 -25.25 3.127 1 98.69 98 TYR A CA 1
ATOM 752 C C . TYR A 1 98 ? 7.355 -25.766 2.363 1 98.69 98 TYR A C 1
ATOM 754 O O . TYR A 1 98 ? 8.25 -26.391 2.947 1 98.69 98 TYR A O 1
ATOM 762 N N . ARG A 1 99 ? 7.371 -25.625 1.092 1 98.06 99 ARG A N 1
ATOM 763 C CA . ARG A 1 99 ? 8.469 -25.969 0.188 1 98.06 99 ARG A CA 1
ATOM 764 C C . ARG A 1 99 ? 8.75 -24.828 -0.785 1 98.06 99 ARG A C 1
ATOM 766 O O . ARG A 1 99 ? 7.824 -24.172 -1.267 1 98.06 99 ARG A O 1
ATOM 773 N N . TYR A 1 100 ? 10.016 -24.547 -0.952 1 98.5 100 TYR A N 1
ATOM 774 C CA . TYR A 1 100 ? 10.391 -23.406 -1.761 1 98.5 100 TYR A CA 1
ATOM 775 C C . TYR A 1 100 ? 11.359 -23.797 -2.869 1 98.5 100 TYR A C 1
ATOM 777 O O . TYR A 1 100 ? 12.125 -24.75 -2.715 1 98.5 100 TYR A O 1
ATOM 785 N N . PRO A 1 101 ? 11.391 -23.094 -3.932 1 98.06 101 PRO A N 1
ATOM 786 C CA . PRO A 1 101 ? 12.109 -23.531 -5.133 1 98.06 101 PRO A CA 1
ATOM 787 C C . PRO A 1 101 ? 13.445 -22.812 -5.316 1 98.06 101 PRO A C 1
ATOM 789 O O . PRO A 1 101 ? 13.867 -22.562 -6.449 1 98.06 101 PRO A O 1
ATOM 792 N N . PHE A 1 102 ? 14.125 -22.344 -4.32 1 98.44 102 PHE A N 1
ATOM 793 C CA . PHE A 1 102 ? 15.352 -21.578 -4.512 1 98.44 102 PHE A CA 1
ATOM 794 C C . PHE A 1 102 ? 16.516 -22.234 -3.791 1 98.44 102 PHE A C 1
ATOM 796 O O . PHE A 1 102 ? 16.328 -22.969 -2.814 1 98.44 102 PHE A O 1
ATOM 803 N N . LYS A 1 103 ? 17.703 -21.906 -4.309 1 98.12 103 LYS A N 1
ATOM 804 C CA . LYS A 1 103 ? 18.922 -22.516 -3.762 1 98.12 103 LYS A CA 1
ATOM 805 C C . LYS A 1 103 ? 19.953 -21.438 -3.434 1 98.12 103 LYS A C 1
ATOM 807 O O . LYS A 1 103 ? 20.984 -21.734 -2.805 1 98.12 103 LYS A O 1
ATOM 812 N N . THR A 1 104 ? 19.781 -20.25 -3.885 1 98.38 104 THR A N 1
ATOM 813 C CA . THR A 1 104 ? 20.703 -19.141 -3.627 1 98.38 104 THR A CA 1
ATOM 814 C C . THR A 1 104 ? 19.953 -17.938 -3.035 1 98.38 104 THR A C 1
ATOM 816 O O . THR A 1 104 ? 18.734 -17.875 -3.107 1 98.38 104 THR A O 1
ATOM 819 N N . VAL A 1 105 ? 20.672 -17 -2.488 1 98.69 105 VAL A N 1
ATOM 820 C CA . VAL A 1 105 ? 20.094 -15.797 -1.914 1 98.69 105 VAL A CA 1
ATOM 821 C C . VAL A 1 105 ? 19.359 -15.008 -3 1 98.69 105 VAL A C 1
ATOM 823 O O . VAL A 1 105 ? 18.25 -14.5 -2.773 1 98.69 105 VAL A O 1
ATOM 826 N N . ARG A 1 106 ? 19.953 -14.898 -4.18 1 98.38 106 ARG A N 1
ATOM 827 C CA . ARG A 1 106 ? 19.328 -14.117 -5.242 1 98.38 106 ARG A CA 1
ATOM 828 C C . ARG A 1 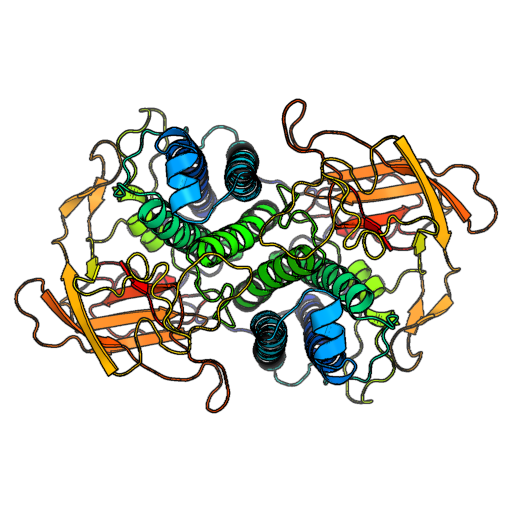106 ? 18.031 -14.781 -5.715 1 98.38 106 ARG A C 1
ATOM 830 O O . ARG A 1 106 ? 17.062 -14.094 -6.016 1 98.38 106 ARG A O 1
ATOM 837 N N . GLU A 1 107 ? 18 -16.094 -5.809 1 98.56 107 GLU A N 1
ATOM 838 C CA . GLU A 1 107 ? 16.766 -16.797 -6.152 1 98.56 107 GLU A CA 1
ATOM 839 C C . GLU A 1 107 ? 15.711 -16.625 -5.059 1 98.56 107 GLU A C 1
ATOM 841 O O . GLU A 1 107 ? 14.516 -16.5 -5.348 1 98.56 107 GLU A O 1
ATOM 846 N N . PHE A 1 108 ? 16.219 -16.672 -3.771 1 98.88 108 PHE A N 1
ATOM 847 C CA . PHE A 1 108 ? 15.344 -16.422 -2.633 1 98.88 108 PHE A CA 1
ATOM 848 C C . PHE A 1 108 ? 14.688 -15.047 -2.748 1 98.88 108 PHE A C 1
ATOM 850 O O . PHE A 1 108 ? 13.469 -14.922 -2.604 1 98.88 108 PHE A O 1
ATOM 857 N N . VAL A 1 109 ? 15.438 -13.984 -3.057 1 98.88 109 VAL A N 1
ATOM 858 C CA . VAL A 1 109 ? 14.961 -12.617 -3.189 1 98.88 109 VAL A CA 1
ATOM 859 C C . VAL A 1 109 ? 13.977 -12.516 -4.355 1 98.88 109 VAL A C 1
ATOM 861 O O . VAL A 1 109 ? 12.922 -11.891 -4.234 1 98.88 109 VAL A O 1
ATOM 864 N N . ASP A 1 110 ? 14.297 -13.172 -5.426 1 98.56 110 ASP A N 1
ATOM 865 C CA . ASP A 1 110 ? 13.414 -13.188 -6.594 1 98.56 110 ASP A CA 1
ATOM 866 C C . ASP A 1 110 ? 12.078 -13.836 -6.262 1 98.56 110 ASP A C 1
ATOM 868 O O . ASP A 1 110 ? 11.023 -13.336 -6.66 1 98.56 110 ASP A O 1
ATOM 872 N N . PHE A 1 111 ? 12.125 -14.961 -5.586 1 98.75 111 PHE A N 1
ATOM 873 C CA . PHE A 1 111 ? 10.898 -15.648 -5.188 1 98.75 111 PHE A CA 1
ATOM 874 C C . PHE A 1 111 ? 10.078 -14.781 -4.246 1 98.75 111 PHE A C 1
ATOM 876 O O . PHE A 1 111 ? 8.852 -14.703 -4.379 1 98.75 111 PHE A O 1
ATOM 883 N N . CYS A 1 112 ? 10.734 -14.07 -3.301 1 98.81 112 CYS A N 1
ATOM 884 C CA . CYS A 1 112 ? 10.039 -13.188 -2.367 1 98.81 112 CYS A CA 1
ATOM 885 C C . CYS A 1 112 ? 9.312 -12.07 -3.105 1 98.81 112 CYS A C 1
ATOM 887 O O . CYS A 1 112 ? 8.172 -11.75 -2.775 1 98.81 112 CYS A O 1
ATOM 889 N N . GLN A 1 113 ? 10.016 -11.477 -4.059 1 98 113 GLN A N 1
ATOM 890 C CA . GLN A 1 113 ? 9.414 -10.391 -4.82 1 98 113 GLN A CA 1
ATOM 891 C C . GLN A 1 113 ? 8.141 -10.859 -5.527 1 98 113 GLN A C 1
ATOM 893 O O . GLN A 1 113 ? 7.156 -10.117 -5.594 1 98 113 GLN A O 1
ATOM 898 N N . LYS A 1 114 ? 8.055 -12.07 -6.039 1 98.44 114 LYS A N 1
ATOM 899 C CA . LYS A 1 114 ? 6.906 -12.633 -6.738 1 98.44 114 LYS A CA 1
ATOM 900 C C . LYS A 1 114 ? 5.797 -13.016 -5.758 1 98.44 114 LYS A C 1
ATOM 902 O O . LYS A 1 114 ? 4.629 -12.703 -5.988 1 98.44 114 LYS A O 1
ATOM 907 N N . LEU A 1 115 ? 6.195 -13.688 -4.715 1 98.75 115 LEU A N 1
ATOM 908 C CA . LEU A 1 115 ? 5.223 -14.125 -3.719 1 98.75 115 LEU A CA 1
ATOM 909 C C . LEU A 1 115 ? 4.523 -12.922 -3.086 1 98.75 115 LEU A C 1
ATOM 911 O O . LEU A 1 115 ? 3.305 -12.938 -2.904 1 98.75 115 LEU A O 1
ATOM 915 N N . THR A 1 116 ? 5.27 -11.859 -2.736 1 98.44 116 THR A N 1
ATOM 916 C CA . THR A 1 116 ? 4.668 -10.672 -2.143 1 98.44 116 THR A CA 1
ATOM 917 C C . THR A 1 116 ? 3.766 -9.969 -3.15 1 98.44 116 THR A C 1
ATOM 919 O O . THR A 1 116 ? 2.754 -9.367 -2.773 1 98.44 116 THR A O 1
ATOM 922 N N . ARG A 1 117 ? 4.07 -10.094 -4.418 1 98.38 117 ARG A N 1
ATOM 923 C CA . ARG A 1 117 ? 3.225 -9.516 -5.461 1 98.38 117 ARG A CA 1
ATOM 924 C C . ARG A 1 117 ? 1.868 -10.211 -5.516 1 98.38 117 ARG A C 1
ATOM 926 O O . ARG A 1 117 ? 0.827 -9.555 -5.422 1 98.38 117 ARG A O 1
ATOM 933 N N . TRP A 1 118 ? 1.843 -11.547 -5.707 1 98.69 118 TRP A N 1
ATOM 934 C CA . TRP A 1 118 ? 0.524 -12.164 -5.805 1 98.69 118 TRP A CA 1
ATOM 935 C C . TRP A 1 118 ? -0.202 -12.109 -4.465 1 98.69 118 TRP A C 1
ATOM 937 O O . TRP A 1 118 ? -1.433 -12.172 -4.414 1 98.69 118 TRP A O 1
ATOM 947 N N . GLY A 1 119 ? 0.587 -11.945 -3.322 1 98.56 119 GLY A N 1
ATOM 948 C CA . GLY A 1 119 ? -0.055 -11.734 -2.035 1 98.56 119 GLY A CA 1
ATOM 949 C C . GLY A 1 119 ? -0.849 -10.445 -1.963 1 98.56 119 GLY A C 1
ATOM 950 O O . GLY A 1 119 ? -2.025 -10.453 -1.596 1 98.56 119 GLY A O 1
ATOM 951 N N . GLU A 1 120 ? -0.184 -9.305 -2.291 1 98.31 120 GLU A N 1
ATOM 952 C CA . GLU A 1 120 ? -0.886 -8.023 -2.227 1 98.31 120 GLU A CA 1
ATOM 953 C C . GLU A 1 120 ? -1.973 -7.938 -3.293 1 98.31 120 GLU A C 1
ATOM 955 O O . GLU A 1 120 ? -3.09 -7.496 -3.016 1 98.31 120 GLU A O 1
ATOM 960 N N . SER A 1 121 ? -1.666 -8.383 -4.5 1 98.75 121 SER A N 1
ATOM 961 C CA . SER A 1 121 ? -2.631 -8.32 -5.594 1 98.75 121 SER A CA 1
ATOM 962 C C . SER A 1 121 ? -3.861 -9.172 -5.293 1 98.75 121 SER A C 1
ATOM 964 O O . SER A 1 121 ? -4.977 -8.812 -5.676 1 98.75 121 SER A O 1
ATOM 966 N N . GLY A 1 122 ? -3.598 -10.328 -4.684 1 98.81 122 GLY A N 1
ATOM 967 C CA . GLY A 1 122 ? -4.719 -11.164 -4.293 1 98.81 122 GLY A CA 1
ATOM 968 C C . GLY A 1 122 ? -5.695 -10.469 -3.367 1 98.81 122 GLY A C 1
ATOM 969 O O . GLY A 1 122 ? -6.91 -10.57 -3.543 1 98.81 122 GLY A O 1
ATOM 970 N N . VAL A 1 123 ? -5.184 -9.766 -2.389 1 98.81 123 VAL A N 1
ATOM 971 C CA . VAL A 1 123 ? -6.035 -9.047 -1.444 1 98.81 123 VAL A CA 1
ATOM 972 C C . VAL A 1 123 ? -6.707 -7.867 -2.143 1 98.81 123 VAL A C 1
ATOM 974 O O . VAL A 1 123 ? -7.898 -7.621 -1.948 1 98.81 123 VAL A O 1
ATOM 977 N N . TYR A 1 124 ? -5.965 -7.152 -3.027 1 98.56 124 TYR A N 1
ATOM 978 C CA . TYR A 1 124 ? -6.535 -6.02 -3.75 1 98.56 124 TYR A CA 1
ATOM 979 C C . TYR A 1 124 ? -7.707 -6.465 -4.617 1 98.56 124 TYR A C 1
ATOM 981 O O . TYR A 1 124 ? -8.625 -5.68 -4.883 1 98.56 124 TYR A O 1
ATOM 989 N N . GLY A 1 125 ? -7.703 -7.715 -4.992 1 98.19 125 GLY A N 1
ATOM 990 C CA . GLY A 1 125 ? -8.734 -8.227 -5.875 1 98.19 125 GLY A CA 1
ATOM 991 C C . GLY A 1 125 ? -10.07 -8.43 -5.184 1 98.19 125 GLY A C 1
ATOM 992 O O . GLY A 1 125 ? -11.117 -8.477 -5.836 1 98.19 125 GLY A O 1
ATOM 993 N N . PHE A 1 126 ? -10.023 -8.562 -3.844 1 98.44 126 PHE A N 1
ATOM 994 C CA . PHE A 1 126 ? -11.297 -8.898 -3.227 1 98.44 126 PHE A CA 1
ATOM 995 C C . PHE A 1 126 ? -11.633 -7.926 -2.105 1 98.44 126 PHE A C 1
ATOM 997 O O . PHE A 1 126 ? -12.758 -7.918 -1.593 1 98.44 126 PHE A O 1
ATOM 1004 N N . LEU A 1 127 ? -10.75 -7.066 -1.756 1 98.75 127 LEU A N 1
ATOM 1005 C CA . LEU A 1 127 ? -10.922 -6.227 -0.575 1 98.75 127 LEU A CA 1
ATOM 1006 C C . LEU A 1 127 ? -12.242 -5.469 -0.633 1 98.75 127 LEU A C 1
ATOM 1008 O O . LEU A 1 127 ? -13.008 -5.469 0.335 1 98.75 127 LEU A O 1
ATOM 1012 N N . GLU A 1 128 ? -12.562 -4.875 -1.767 1 98.56 128 GLU A N 1
ATOM 1013 C CA . GLU A 1 128 ? -13.727 -4.008 -1.906 1 98.56 128 GLU A CA 1
ATOM 1014 C C . GLU A 1 128 ? -15.008 -4.82 -2.072 1 98.56 128 GLU A C 1
ATOM 1016 O O . GLU A 1 128 ? -16.109 -4.262 -2.082 1 98.56 128 GLU A O 1
ATOM 1021 N N . HIS A 1 129 ? -14.891 -6.18 -2.115 1 98.38 129 HIS A N 1
ATOM 1022 C CA . HIS A 1 129 ? -16.047 -7.059 -2.24 1 98.38 129 HIS A CA 1
ATOM 1023 C C . HIS A 1 129 ? -16.484 -7.586 -0.879 1 98.38 129 HIS A C 1
ATOM 1025 O O . HIS A 1 129 ? -17.562 -8.18 -0.756 1 98.38 129 HIS A O 1
ATOM 1031 N N . LEU A 1 130 ? -15.664 -7.426 0.167 1 98.75 130 LEU A N 1
ATOM 1032 C CA . LEU A 1 130 ? -16.031 -7.926 1.486 1 98.75 130 LEU A CA 1
ATOM 1033 C C . LEU A 1 130 ? -17.344 -7.301 1.957 1 98.75 130 LEU A C 1
ATOM 1035 O O . LEU A 1 130 ? -17.562 -6.105 1.763 1 98.75 130 LEU A O 1
ATOM 1039 N N . ASN A 1 131 ? -18.203 -8.164 2.58 1 98.31 131 ASN A N 1
ATOM 1040 C CA . ASN A 1 131 ? -19.406 -7.656 3.23 1 98.31 131 ASN A CA 1
ATOM 1041 C C . ASN A 1 131 ? -19.062 -6.84 4.473 1 98.31 131 ASN A C 1
ATOM 1043 O O . ASN A 1 131 ? -19.688 -5.805 4.73 1 98.31 131 ASN A O 1
ATOM 1047 N N . SER A 1 132 ? -18.125 -7.309 5.23 1 98.44 132 SER A N 1
ATOM 1048 C CA . SER A 1 132 ? -17.688 -6.605 6.43 1 98.44 132 SER A CA 1
ATOM 1049 C C . SER A 1 132 ? -16.75 -5.453 6.078 1 98.44 132 SER A C 1
ATOM 1051 O O . SER A 1 132 ? -15.562 -5.66 5.855 1 98.44 132 SER A O 1
ATOM 1053 N N . ARG A 1 133 ? -17.266 -4.23 6.156 1 98 133 ARG A N 1
ATOM 1054 C CA . ARG A 1 133 ? -16.469 -3.051 5.832 1 98 133 ARG A CA 1
ATOM 1055 C C . ARG A 1 133 ? -15.43 -2.783 6.918 1 98 133 ARG A C 1
ATOM 1057 O O . ARG A 1 133 ? -14.328 -2.307 6.625 1 98 133 ARG A O 1
ATOM 1064 N N . ALA A 1 134 ? -15.789 -3.127 8.133 1 98.38 134 ALA A N 1
ATOM 1065 C CA . ALA A 1 134 ? -14.852 -2.953 9.242 1 98.38 134 ALA A CA 1
ATOM 1066 C C . ALA A 1 134 ? -13.656 -3.896 9.102 1 98.38 134 ALA A C 1
ATOM 1068 O O . ALA A 1 134 ? -12.508 -3.486 9.273 1 98.38 134 ALA A O 1
ATOM 1069 N N . ALA A 1 135 ? -13.898 -5.125 8.758 1 98.81 135 ALA A N 1
ATOM 1070 C CA . ALA A 1 135 ? -12.812 -6.074 8.523 1 98.81 135 ALA A CA 1
ATOM 1071 C C . ALA A 1 135 ? -11.945 -5.641 7.348 1 98.81 135 ALA A C 1
ATOM 1073 O O . ALA A 1 135 ? -10.719 -5.766 7.395 1 98.81 135 ALA A O 1
ATOM 1074 N N . ALA A 1 136 ? -12.609 -5.113 6.32 1 98.81 136 ALA A N 1
ATOM 1075 C CA . ALA A 1 136 ? -11.875 -4.625 5.152 1 98.81 136 ALA A CA 1
ATOM 1076 C C . ALA A 1 136 ? -10.914 -3.506 5.543 1 98.81 136 ALA A C 1
ATOM 1078 O O . ALA A 1 136 ? -9.805 -3.422 5.008 1 98.81 136 ALA A O 1
ATOM 1079 N N . THR A 1 137 ? -11.328 -2.66 6.449 1 98.62 137 THR A N 1
ATOM 1080 C CA . THR A 1 137 ? -10.492 -1.554 6.898 1 98.62 137 THR A CA 1
ATOM 1081 C C . THR A 1 137 ? -9.219 -2.072 7.559 1 98.62 137 THR A C 1
ATOM 1083 O O . THR A 1 137 ? -8.117 -1.608 7.246 1 98.62 137 THR A O 1
ATOM 1086 N N . LEU A 1 138 ? -9.344 -3.039 8.438 1 98.69 138 LEU A N 1
ATOM 1087 C CA . LEU A 1 138 ? -8.172 -3.58 9.117 1 98.69 138 LEU A CA 1
ATOM 1088 C C . LEU A 1 138 ? -7.277 -4.34 8.141 1 98.69 138 LEU A C 1
ATOM 1090 O O . LEU A 1 138 ? -6.051 -4.266 8.234 1 98.69 138 LEU A O 1
ATOM 1094 N N . LEU A 1 139 ? -7.879 -5.078 7.246 1 98.81 139 LEU A N 1
ATOM 1095 C CA . LEU A 1 139 ? -7.102 -5.785 6.234 1 98.81 139 LEU A CA 1
ATOM 1096 C C . LEU A 1 139 ? -6.34 -4.801 5.352 1 98.81 139 LEU A C 1
ATOM 1098 O O . LEU A 1 139 ? -5.191 -5.055 4.98 1 98.81 139 LEU A O 1
ATOM 1102 N N . LEU A 1 140 ? -6.957 -3.668 5.02 1 98.56 140 LEU A N 1
ATOM 1103 C CA . LEU A 1 140 ? -6.309 -2.6 4.27 1 98.56 140 LEU A CA 1
ATOM 1104 C C . LEU A 1 140 ? -5.078 -2.084 5.008 1 98.56 140 LEU A C 1
ATOM 1106 O O . LEU A 1 140 ? -4.008 -1.933 4.41 1 98.56 140 LEU A O 1
ATOM 1110 N N . ASP A 1 141 ? -5.184 -1.865 6.312 1 97.75 141 ASP A N 1
ATOM 1111 C CA . ASP A 1 141 ? -4.086 -1.344 7.121 1 97.75 141 ASP A CA 1
ATOM 1112 C C . ASP A 1 141 ? -2.908 -2.312 7.137 1 97.75 141 ASP A C 1
ATOM 1114 O O . ASP A 1 141 ? -1.756 -1.896 7.277 1 97.75 141 ASP A O 1
ATOM 1118 N N . SER A 1 142 ? -3.195 -3.562 6.965 1 98.19 142 SER A N 1
ATOM 1119 C CA . SER A 1 142 ? -2.16 -4.59 6.945 1 98.19 142 SER A CA 1
ATOM 1120 C C . SER A 1 142 ? -1.537 -4.723 5.562 1 98.19 142 SER A C 1
ATOM 1122 O O . SER A 1 142 ? -0.312 -4.727 5.422 1 98.19 142 SER A O 1
ATOM 1124 N N . ILE A 1 143 ? -2.383 -4.75 4.508 1 97.94 143 ILE A N 1
ATOM 1125 C CA . ILE A 1 143 ? -1.908 -5.148 3.188 1 97.94 143 ILE A CA 1
ATOM 1126 C C . ILE A 1 143 ? -1.1 -4.012 2.564 1 97.94 143 ILE A C 1
ATOM 1128 O O . ILE A 1 143 ? -0.217 -4.254 1.736 1 97.94 143 ILE A O 1
ATOM 1132 N N . THR A 1 144 ? -1.329 -2.779 2.965 1 96.44 144 THR A N 1
ATOM 1133 C CA . THR A 1 144 ? -0.557 -1.659 2.439 1 96.44 144 THR A CA 1
ATOM 1134 C C . THR A 1 144 ? 0.88 -1.707 2.951 1 96.44 144 THR A C 1
ATOM 1136 O O . THR A 1 144 ? 1.776 -1.105 2.355 1 96.44 144 THR A O 1
ATOM 1139 N N . THR A 1 145 ? 1.145 -2.393 4.066 1 96.25 145 THR A N 1
ATOM 1140 C CA . THR A 1 145 ? 2.504 -2.703 4.496 1 96.25 145 THR A CA 1
ATOM 1141 C C . THR A 1 145 ? 3.176 -3.66 3.512 1 96.25 145 THR A C 1
ATOM 1143 O O . THR A 1 145 ? 4.371 -3.535 3.236 1 96.25 145 THR A O 1
ATOM 1146 N N . GLU A 1 146 ? 2.402 -4.547 2.979 1 94.69 146 GLU A N 1
ATOM 1147 C CA . GLU A 1 146 ? 2.959 -5.547 2.074 1 94.69 146 GLU A CA 1
ATOM 1148 C C . GLU A 1 146 ? 3.33 -4.93 0.729 1 94.69 146 GLU A C 1
ATOM 1150 O O . GLU A 1 146 ? 4.277 -5.375 0.075 1 94.69 146 GLU A O 1
ATOM 1155 N N . ALA A 1 147 ? 2.615 -3.865 0.378 1 95.44 147 ALA A N 1
ATOM 1156 C CA . ALA A 1 147 ? 3.035 -3.092 -0.787 1 95.44 147 ALA A CA 1
ATOM 1157 C C . ALA A 1 147 ? 4.492 -2.652 -0.658 1 95.44 147 ALA A C 1
ATOM 1159 O O . ALA A 1 147 ? 5.25 -2.695 -1.63 1 95.44 147 ALA A O 1
ATOM 1160 N N . ARG A 1 148 ? 4.855 -2.271 0.495 1 98 148 ARG A N 1
ATOM 1161 C CA . ARG A 1 148 ? 6.219 -1.83 0.786 1 98 148 ARG A CA 1
ATOM 1162 C C . ARG A 1 148 ? 7.195 -3 0.729 1 98 148 ARG A C 1
ATOM 1164 O O . ARG A 1 148 ? 8.328 -2.846 0.269 1 98 148 ARG A O 1
ATOM 1171 N N . GLN A 1 149 ? 6.73 -4.191 1.184 1 98.62 149 GLN A N 1
ATOM 1172 C CA . GLN A 1 149 ? 7.602 -5.359 1.192 1 98.62 149 GLN A CA 1
ATOM 1173 C C . GLN A 1 149 ? 8 -5.758 -0.225 1 98.62 149 GLN A C 1
ATOM 1175 O O . GLN A 1 149 ? 9.172 -6.055 -0.484 1 98.62 149 GLN A O 1
ATOM 1180 N N . GLN A 1 150 ? 7.055 -5.762 -1.106 1 98.38 150 GLN A N 1
ATOM 1181 C CA . GLN A 1 150 ? 7.348 -6.105 -2.494 1 98.38 150 GLN A CA 1
ATOM 1182 C C . GLN A 1 150 ? 8.367 -5.148 -3.094 1 98.38 150 GLN A C 1
ATOM 1184 O O . GLN A 1 150 ? 9.281 -5.57 -3.812 1 98.38 150 GLN A O 1
ATOM 1189 N N . LEU A 1 151 ? 8.266 -3.879 -2.805 1 98.44 151 LEU A N 1
ATOM 1190 C CA . LEU A 1 151 ? 9.219 -2.873 -3.268 1 98.44 151 LEU A CA 1
ATOM 1191 C C . LEU A 1 151 ? 10.625 -3.182 -2.764 1 98.44 151 LEU A C 1
ATOM 1193 O O . LEU A 1 151 ? 11.594 -3.096 -3.523 1 98.44 151 LEU A O 1
ATOM 1197 N N . ILE A 1 152 ? 10.758 -3.506 -1.508 1 98.81 152 ILE A N 1
ATOM 1198 C CA . ILE A 1 152 ? 12.062 -3.785 -0.914 1 98.81 152 ILE A CA 1
ATOM 1199 C C . ILE A 1 152 ? 12.727 -4.949 -1.647 1 98.81 152 ILE A C 1
ATOM 1201 O O . ILE A 1 152 ? 13.922 -4.902 -1.945 1 98.81 152 ILE A O 1
ATOM 1205 N N . PHE A 1 153 ? 11.961 -5.965 -1.929 1 98.81 153 PHE A N 1
ATOM 1206 C CA . PHE A 1 153 ? 12.562 -7.129 -2.572 1 98.81 153 PHE A CA 1
ATOM 1207 C C . PHE A 1 153 ? 12.953 -6.809 -4.008 1 98.81 153 PHE A C 1
ATOM 1209 O O . PHE A 1 153 ? 13.93 -7.355 -4.527 1 98.81 153 PHE A O 1
ATOM 1216 N N . ARG A 1 154 ? 12.25 -5.922 -4.684 1 98 154 ARG A N 1
ATOM 1217 C CA . ARG A 1 154 ? 12.727 -5.445 -5.98 1 98 154 ARG A CA 1
ATOM 1218 C C . ARG A 1 154 ? 14.062 -4.715 -5.844 1 98 154 ARG A C 1
ATOM 1220 O O . ARG A 1 154 ? 14.961 -4.898 -6.664 1 98 154 ARG A O 1
ATOM 1227 N N . GLN A 1 155 ? 14.203 -3.914 -4.766 1 98.44 155 GLN A N 1
ATOM 1228 C CA . GLN A 1 155 ? 15.461 -3.217 -4.512 1 98.44 155 GLN A CA 1
ATOM 1229 C C . GLN A 1 155 ? 16.594 -4.203 -4.254 1 98.44 155 GLN A C 1
ATOM 1231 O O . GLN A 1 155 ? 17.703 -4.027 -4.758 1 98.44 155 GLN A O 1
ATOM 1236 N N . PHE A 1 156 ? 16.281 -5.215 -3.439 1 98.69 156 PHE A N 1
ATOM 1237 C CA . PHE A 1 156 ? 17.266 -6.254 -3.154 1 98.69 156 PHE A CA 1
ATOM 1238 C C . PHE A 1 156 ? 17.688 -6.961 -4.434 1 98.69 156 PHE A C 1
ATOM 1240 O O . PHE A 1 156 ? 18.828 -7.398 -4.555 1 98.69 156 PHE A O 1
ATOM 1247 N N . GLU A 1 157 ? 16.781 -7.051 -5.379 1 96.75 157 GLU A N 1
ATOM 1248 C CA . GLU A 1 157 ? 17.031 -7.727 -6.648 1 96.75 157 GLU A CA 1
ATOM 1249 C C . GLU A 1 157 ? 17.688 -6.785 -7.66 1 96.75 157 GLU A C 1
ATOM 1251 O O . GLU A 1 157 ? 18.031 -7.199 -8.766 1 96.75 157 GLU A O 1
ATOM 1256 N N . GLY A 1 158 ? 17.859 -5.523 -7.27 1 95.5 158 GLY A N 1
ATOM 1257 C CA . GLY A 1 158 ? 18.469 -4.535 -8.148 1 95.5 158 GLY A CA 1
ATOM 1258 C C . GLY A 1 158 ? 17.578 -4.129 -9.297 1 95.5 158 GLY A C 1
ATOM 1259 O O . GLY A 1 158 ? 18.062 -3.721 -10.359 1 95.5 158 GLY A O 1
ATOM 1260 N N . LEU A 1 159 ? 16.297 -4.289 -9.156 1 96.25 159 LEU A N 1
ATOM 1261 C CA . LEU A 1 159 ? 15.305 -3.844 -10.133 1 96.25 159 LEU A CA 1
ATOM 1262 C C . LEU A 1 159 ? 14.82 -2.438 -9.812 1 96.25 159 LEU A C 1
ATOM 1264 O O . LEU A 1 159 ? 15.008 -1.952 -8.695 1 96.25 159 LEU A O 1
ATOM 1268 N N . PHE A 1 160 ? 14.25 -1.741 -10.82 1 96.31 160 PHE A N 1
ATOM 1269 C CA . PHE A 1 160 ? 13.555 -0.501 -10.508 1 96.31 160 PHE A CA 1
ATOM 1270 C C . PHE A 1 160 ? 12.453 -0.746 -9.477 1 96.31 160 PHE A C 1
ATOM 1272 O O . PHE A 1 160 ? 11.648 -1.664 -9.633 1 96.31 160 PHE A O 1
ATOM 1279 N N . PRO A 1 161 ? 12.438 -0.007 -8.383 1 96.44 161 PRO A N 1
ATOM 1280 C CA . PRO A 1 161 ? 11.68 -0.417 -7.199 1 96.44 161 PRO A CA 1
ATOM 1281 C C . PRO A 1 161 ? 10.172 -0.301 -7.395 1 96.44 161 PRO A C 1
ATOM 1283 O O . PRO A 1 161 ? 9.406 -1.035 -6.766 1 96.44 161 PRO A O 1
ATOM 1286 N N . MET A 1 162 ? 9.688 0.68 -8.102 1 94.19 162 MET A N 1
ATOM 1287 C CA . MET A 1 162 ? 8.273 0.903 -8.391 1 94.19 162 MET A CA 1
ATOM 1288 C C . MET A 1 162 ? 8.07 1.223 -9.867 1 94.19 162 MET A C 1
ATOM 1290 O O . MET A 1 162 ? 8.305 2.354 -10.305 1 94.19 162 MET A O 1
ATOM 1294 N N . ASP A 1 163 ? 7.535 0.325 -10.664 1 94.19 163 ASP A N 1
ATOM 1295 C CA . ASP A 1 163 ? 7.668 0.389 -12.117 1 94.19 163 ASP A CA 1
ATOM 1296 C C . ASP A 1 163 ? 6.305 0.529 -12.789 1 94.19 163 ASP A C 1
ATOM 1298 O O . ASP A 1 163 ? 6.199 0.452 -14.016 1 94.19 163 ASP A O 1
ATOM 1302 N N . ILE A 1 164 ? 5.25 0.726 -11.961 1 96.81 164 ILE A N 1
ATOM 1303 C CA . ILE A 1 164 ? 3.898 0.829 -12.5 1 96.81 164 ILE A CA 1
ATOM 1304 C C . ILE A 1 164 ? 3.156 1.976 -11.82 1 96.81 164 ILE A C 1
ATOM 1306 O O . ILE A 1 164 ? 3.561 2.438 -10.75 1 96.81 164 ILE A O 1
ATOM 1310 N N . TRP A 1 165 ? 2.072 2.443 -12.5 1 98.25 165 TRP A N 1
ATOM 1311 C CA . TRP A 1 165 ? 1.266 3.537 -11.969 1 98.25 165 TRP A CA 1
ATOM 1312 C C . TRP A 1 165 ? 0.137 3.008 -11.094 1 98.25 165 TRP A C 1
ATOM 1314 O O . TRP A 1 165 ? -0.39 3.732 -10.242 1 98.25 165 TRP A O 1
ATOM 1324 N N . PHE A 1 166 ? -0.291 1.729 -11.312 1 98.44 166 PHE A N 1
ATOM 1325 C CA . PHE A 1 166 ? -1.384 1.082 -10.594 1 98.44 166 PHE A CA 1
ATOM 1326 C C . PHE A 1 166 ? -1.05 -0.375 -10.297 1 98.44 166 PHE A C 1
ATOM 1328 O O . PHE A 1 166 ? -0.499 -1.076 -11.148 1 98.44 166 PHE A O 1
ATOM 1335 N N . VAL A 1 167 ? -1.303 -0.826 -9.117 1 97.75 167 VAL A N 1
ATOM 1336 C CA . VAL A 1 167 ? -1.045 -2.221 -8.773 1 97.75 167 VAL A CA 1
ATOM 1337 C C . VAL A 1 167 ? -2.266 -3.07 -9.109 1 97.75 167 VAL A C 1
ATOM 1339 O O . VAL A 1 167 ? -3.371 -2.803 -8.633 1 97.75 167 VAL A O 1
ATOM 1342 N N . PRO A 1 168 ? -2.096 -4.078 -9.891 1 97.62 168 PRO A N 1
ATOM 1343 C CA . PRO A 1 168 ? -3.256 -4.871 -10.297 1 97.62 168 PRO A CA 1
ATOM 1344 C C . PRO A 1 168 ? -3.773 -5.781 -9.188 1 97.62 168 PRO A C 1
ATOM 1346 O O . PRO A 1 168 ? -2.984 -6.309 -8.398 1 97.62 168 PRO A O 1
ATOM 1349 N N . GLY A 1 169 ? -5.09 -5.996 -9.109 1 98.25 169 GLY A N 1
ATOM 1350 C CA . GLY A 1 169 ? -5.703 -7.039 -8.305 1 98.25 169 GLY A CA 1
ATOM 1351 C C . GLY A 1 169 ? -6.027 -8.289 -9.102 1 98.25 169 GLY A C 1
ATOM 1352 O O . GLY A 1 169 ? -6.266 -8.227 -10.305 1 98.25 169 GLY A O 1
ATOM 1353 N N . ILE A 1 170 ? -5.992 -9.391 -8.469 1 98.75 170 ILE A N 1
ATOM 1354 C CA . ILE A 1 170 ? -6.426 -10.641 -9.078 1 98.75 170 ILE A CA 1
ATOM 1355 C C . ILE A 1 170 ? -7.438 -11.336 -8.172 1 98.75 170 ILE A C 1
ATOM 1357 O O . ILE A 1 170 ? -7.465 -11.094 -6.965 1 98.75 170 ILE A O 1
ATOM 1361 N N . PRO A 1 171 ? -8.266 -12.195 -8.758 1 97.94 171 PRO A N 1
ATOM 1362 C CA . PRO A 1 171 ? -9.273 -12.891 -7.953 1 97.94 171 PRO A CA 1
ATOM 1363 C C . PRO A 1 171 ? -8.664 -13.891 -6.973 1 97.94 171 PRO A C 1
ATOM 1365 O O . PRO A 1 171 ? -7.516 -14.305 -7.145 1 97.94 171 PRO A O 1
ATOM 1368 N N . GLN A 1 172 ? -9.469 -14.289 -6.031 1 98.5 172 GLN A N 1
ATOM 1369 C CA . GLN A 1 172 ? -9.047 -15.227 -4.996 1 98.5 172 GLN A CA 1
ATOM 1370 C C . GLN A 1 172 ? -8.602 -16.562 -5.602 1 98.5 172 GLN A C 1
ATOM 1372 O O . GLN A 1 172 ? -7.629 -17.156 -5.145 1 98.5 172 GLN A O 1
ATOM 1377 N N . SER A 1 173 ? -9.32 -17.031 -6.621 1 98.5 173 SER A N 1
ATOM 1378 C CA . SER A 1 173 ? -8.953 -18.281 -7.254 1 98.5 173 SER A CA 1
ATOM 1379 C C . SER A 1 173 ? -7.562 -18.219 -7.871 1 98.5 173 SER A C 1
ATOM 1381 O O . SER A 1 173 ? -6.801 -19.188 -7.812 1 98.5 173 SER A O 1
ATOM 1383 N N . MET A 1 174 ? -7.25 -17.078 -8.43 1 98.81 174 MET A N 1
ATOM 1384 C CA . MET A 1 174 ? -5.93 -16.906 -9.023 1 98.81 174 MET A CA 1
ATOM 1385 C C . MET A 1 174 ? -4.852 -16.828 -7.949 1 98.81 174 MET A C 1
ATOM 1387 O O . MET A 1 174 ? -3.795 -17.453 -8.086 1 98.81 174 MET A O 1
ATOM 1391 N N . ALA A 1 175 ? -5.113 -16.078 -6.895 1 98.88 175 ALA A N 1
ATOM 1392 C CA . ALA A 1 175 ? -4.168 -16 -5.785 1 98.88 175 ALA A CA 1
ATOM 1393 C C . ALA A 1 175 ? -3.916 -17.375 -5.18 1 98.88 175 ALA A C 1
ATOM 1395 O O . ALA A 1 175 ? -2.773 -17.734 -4.887 1 98.88 175 ALA A O 1
ATOM 1396 N N . TRP A 1 176 ? -4.988 -18.141 -5.004 1 98.75 176 TRP A N 1
ATOM 1397 C CA . TRP A 1 176 ? -4.875 -19.484 -4.43 1 98.75 176 TRP A CA 1
ATOM 1398 C C . TRP A 1 176 ? -4.121 -20.422 -5.367 1 98.75 176 TRP A C 1
ATOM 1400 O O . TRP A 1 176 ? -3.311 -21.234 -4.922 1 98.75 176 TRP A O 1
ATOM 1410 N N . THR A 1 177 ? -4.34 -20.25 -6.645 1 98.88 177 THR A N 1
ATOM 1411 C CA . THR A 1 177 ? -3.627 -21.047 -7.641 1 98.88 177 THR A CA 1
ATOM 1412 C C . THR A 1 177 ? -2.125 -20.781 -7.562 1 98.88 177 THR A C 1
ATOM 1414 O O . THR A 1 177 ? -1.324 -21.719 -7.703 1 98.88 177 THR A O 1
ATOM 1417 N N . LEU A 1 178 ? -1.767 -19.609 -7.297 1 98.88 178 LEU A N 1
ATOM 1418 C CA . LEU A 1 178 ? -0.357 -19.234 -7.234 1 98.88 178 LEU A CA 1
ATOM 1419 C C . LEU A 1 178 ? 0.256 -19.641 -5.902 1 98.88 178 LEU A C 1
ATOM 1421 O O . LEU A 1 178 ? 1.442 -19.984 -5.836 1 98.88 178 LEU A O 1
ATOM 1425 N N . LEU A 1 179 ? -0.486 -19.719 -4.859 1 98.88 179 LEU A N 1
ATOM 1426 C CA . LEU A 1 179 ? 0.006 -19.859 -3.494 1 98.88 179 LEU A CA 1
ATOM 1427 C C . LEU A 1 179 ? 0.157 -21.328 -3.119 1 98.88 179 LEU A C 1
ATOM 1429 O O . LEU A 1 179 ? 1.172 -21.734 -2.541 1 98.88 179 LEU A O 1
ATOM 1433 N N . GLN A 1 180 ? -0.819 -22.172 -3.441 1 98.44 180 GLN A N 1
ATOM 1434 C CA . GLN A 1 180 ? -1.01 -23.484 -2.83 1 98.44 180 GLN A CA 1
ATOM 1435 C C . GLN A 1 180 ? 0.109 -24.438 -3.225 1 98.44 180 GLN A C 1
ATOM 1437 O O . GLN A 1 180 ? 0.405 -25.391 -2.498 1 98.44 180 GLN A O 1
ATOM 1442 N N . PRO A 1 181 ? 0.829 -24.234 -4.391 1 98.25 181 PRO A N 1
ATOM 1443 C CA . PRO A 1 181 ? 1.888 -25.203 -4.711 1 98.25 181 PRO A CA 1
ATOM 1444 C C . PRO A 1 181 ? 2.994 -25.234 -3.658 1 98.25 181 PRO A C 1
ATOM 1446 O O . PRO A 1 181 ? 3.766 -26.188 -3.596 1 98.25 181 PRO A O 1
ATOM 1449 N N . TYR A 1 182 ? 3.123 -24.219 -2.881 1 98.69 182 TYR A N 1
ATOM 1450 C CA . TYR A 1 182 ? 4.242 -24.094 -1.956 1 98.69 182 TYR A CA 1
ATOM 1451 C C . TYR A 1 182 ? 3.838 -24.5 -0.544 1 98.69 182 TYR A C 1
ATOM 1453 O O . TYR A 1 182 ? 4.645 -24.422 0.386 1 98.69 182 TYR A O 1
ATOM 1461 N N . ILE A 1 183 ? 2.609 -24.828 -0.377 1 98.56 183 ILE A N 1
ATOM 1462 C CA . ILE A 1 183 ? 2.135 -25.391 0.884 1 98.56 183 ILE A CA 1
ATOM 1463 C C . ILE A 1 183 ? 2.189 -26.906 0.828 1 98.56 183 ILE A C 1
ATOM 1465 O O . ILE A 1 183 ? 1.515 -27.531 0.005 1 98.56 183 ILE A O 1
ATOM 1469 N N . ALA A 1 184 ? 2.973 -27.484 1.675 1 98.12 184 ALA A N 1
ATOM 1470 C CA . ALA A 1 184 ? 3.189 -28.922 1.619 1 98.12 184 ALA A CA 1
ATOM 1471 C C . ALA A 1 184 ? 2.137 -29.672 2.436 1 98.12 184 ALA A C 1
ATOM 1473 O O . ALA A 1 184 ? 1.354 -30.453 1.887 1 98.12 184 ALA A O 1
ATOM 1474 N N . THR A 1 185 ? 2.105 -29.453 3.725 1 98.44 185 THR A N 1
ATOM 1475 C CA . THR A 1 185 ? 1.147 -30.109 4.617 1 98.44 185 THR A CA 1
ATOM 1476 C C . THR A 1 185 ? 0.587 -29.094 5.621 1 98.44 185 THR A C 1
ATOM 1478 O O . THR A 1 185 ? 1.284 -28.172 6.035 1 98.44 185 THR A O 1
ATOM 1481 N N . CYS A 1 186 ? -0.593 -29.297 5.934 1 98.38 186 CYS A N 1
ATOM 1482 C CA . CYS A 1 186 ? -1.247 -28.469 6.941 1 98.38 186 CYS A CA 1
ATOM 1483 C C . CYS A 1 186 ? -1.896 -29.328 8.023 1 98.38 186 CYS A C 1
ATOM 1485 O O . CYS A 1 186 ? -2.23 -30.484 7.777 1 98.38 186 CYS A O 1
ATOM 1487 N N . PRO A 1 187 ? -2.053 -28.75 9.242 1 97.62 187 PRO A N 1
ATOM 1488 C CA . PRO A 1 187 ? -2.834 -29.453 10.266 1 97.62 187 PRO A CA 1
ATOM 1489 C C . PRO A 1 187 ? -4.238 -29.812 9.797 1 97.62 187 PRO A C 1
ATOM 1491 O O . PRO A 1 187 ? -4.859 -29.047 9.047 1 97.62 187 PRO A O 1
ATOM 1494 N N . ALA A 1 188 ? -4.758 -30.922 10.32 1 96 188 ALA A N 1
ATOM 1495 C CA . ALA A 1 188 ? -6.059 -31.438 9.914 1 96 188 ALA A CA 1
ATOM 1496 C C . ALA A 1 188 ? -7.176 -30.453 10.273 1 96 188 ALA A C 1
ATOM 1498 O O . ALA A 1 188 ? -8.211 -30.406 9.602 1 96 188 ALA A O 1
ATOM 1499 N N . GLU A 1 189 ? -6.949 -29.656 11.289 1 96.62 189 GLU A N 1
ATOM 1500 C CA . GLU A 1 189 ? -7.992 -28.766 11.781 1 96.62 189 GLU A CA 1
ATOM 1501 C C . GLU A 1 189 ? -8.109 -27.516 10.914 1 96.62 189 GLU A C 1
ATOM 1503 O O . GLU A 1 189 ? -9.055 -26.734 11.062 1 96.62 189 GLU A O 1
ATOM 1508 N N . ASN A 1 190 ? -7.168 -27.25 10 1 98.12 190 ASN A N 1
ATOM 1509 C CA . ASN A 1 190 ? -7.223 -26.062 9.141 1 98.12 190 ASN A CA 1
ATOM 1510 C C . ASN A 1 190 ? -8.461 -26.078 8.242 1 98.12 190 ASN A C 1
ATOM 1512 O O . ASN A 1 190 ? -8.758 -27.094 7.609 1 98.12 190 ASN A O 1
ATOM 1516 N N . PRO A 1 191 ? -9.195 -24.969 8.281 1 97.81 191 PRO A N 1
ATOM 1517 C CA . PRO A 1 191 ? -10.312 -24.922 7.332 1 97.81 191 PRO A CA 1
ATOM 1518 C C . PRO A 1 191 ? -9.859 -24.938 5.879 1 97.81 191 PRO A C 1
ATOM 1520 O O . PRO A 1 191 ? -8.828 -24.344 5.539 1 97.81 191 PRO A O 1
ATOM 1523 N N . ARG A 1 192 ? -10.609 -25.625 5.059 1 95.62 192 ARG A N 1
ATOM 1524 C CA . ARG A 1 192 ? -10.289 -25.656 3.637 1 95.62 192 ARG A CA 1
ATOM 1525 C C . ARG A 1 192 ? -10.492 -24.281 2.996 1 95.62 192 ARG A C 1
ATOM 1527 O O . ARG A 1 192 ? -11.391 -23.531 3.389 1 95.62 192 ARG A O 1
ATOM 1534 N N . VAL A 1 193 ? -9.672 -23.969 2.057 1 96.69 193 VAL A N 1
ATOM 1535 C CA . VAL A 1 193 ? -9.867 -22.797 1.211 1 96.69 193 VAL A CA 1
ATOM 1536 C C . VAL A 1 193 ? -10.859 -23.109 0.099 1 96.69 193 VAL A C 1
ATOM 1538 O O . VAL A 1 193 ? -10.648 -24.047 -0.675 1 96.69 193 VAL A O 1
ATOM 1541 N N . GLY A 1 194 ? -11.922 -22.359 0.027 1 95.69 194 GLY A N 1
ATOM 1542 C CA . GLY A 1 194 ? -13.062 -22.734 -0.793 1 95.69 194 GLY A CA 1
ATOM 1543 C C . GLY A 1 194 ? -12.961 -22.219 -2.221 1 95.69 194 GLY A C 1
ATOM 1544 O O . GLY A 1 194 ? -13.875 -22.422 -3.02 1 95.69 194 GLY A O 1
ATOM 1545 N N . PHE A 1 195 ? -11.859 -21.656 -2.619 1 97.25 195 PHE A N 1
ATOM 1546 C CA . PHE A 1 195 ? -11.711 -21.094 -3.957 1 97.25 195 PHE A CA 1
ATOM 1547 C C . PHE A 1 195 ? -11.062 -22.109 -4.898 1 97.25 195 PHE A C 1
ATOM 1549 O O . PHE A 1 195 ? -10.289 -22.969 -4.465 1 97.25 195 PHE A O 1
ATOM 1556 N N . GLN A 1 196 ? -11.383 -21.938 -6.117 1 97.19 196 GLN A N 1
ATOM 1557 C CA . GLN A 1 196 ? -10.922 -22.812 -7.195 1 97.19 196 GLN A CA 1
ATOM 1558 C C . GLN A 1 196 ? -9.406 -22.75 -7.348 1 97.19 196 GLN A C 1
ATOM 1560 O O . GLN A 1 196 ? -8.805 -21.688 -7.16 1 97.19 196 GLN A O 1
ATOM 1565 N N . ILE A 1 197 ? -8.836 -23.906 -7.625 1 98.44 197 ILE A N 1
ATOM 1566 C CA . ILE A 1 197 ? -7.461 -23.984 -8.102 1 98.44 197 ILE A CA 1
ATOM 1567 C C . ILE A 1 197 ? -7.445 -24.344 -9.586 1 98.44 197 ILE A C 1
ATOM 1569 O O . ILE A 1 197 ? -7.902 -25.422 -9.977 1 98.44 197 ILE A O 1
ATOM 1573 N N . PHE A 1 198 ? -6.875 -23.469 -10.414 1 98.81 198 PHE A N 1
ATOM 1574 C CA . PHE A 1 198 ? -6.77 -23.719 -11.844 1 98.81 198 PHE A CA 1
ATOM 1575 C C . PHE A 1 198 ? -5.562 -24.594 -12.148 1 98.81 198 PHE A C 1
ATOM 1577 O O . PHE A 1 198 ? -4.648 -24.703 -11.328 1 98.81 198 PHE A O 1
ATOM 1584 N N . PRO A 1 199 ? -5.598 -25.234 -13.359 1 98.81 199 PRO A N 1
ATOM 1585 C CA . PRO A 1 199 ? -4.375 -25.906 -13.805 1 98.81 199 PRO A CA 1
ATOM 1586 C C . PRO A 1 199 ? -3.168 -24.969 -13.844 1 98.81 199 PRO A C 1
ATOM 1588 O O . PRO A 1 199 ? -3.301 -23.797 -14.211 1 98.81 199 PRO A O 1
ATOM 1591 N N . ALA A 1 200 ? -2.035 -25.516 -13.547 1 98.69 200 ALA A N 1
ATOM 1592 C CA . ALA A 1 200 ? -0.815 -24.719 -13.5 1 98.69 200 ALA A CA 1
ATOM 1593 C C . ALA A 1 200 ? -0.412 -24.234 -14.898 1 98.69 200 ALA A C 1
ATOM 1595 O O . ALA A 1 200 ? -0.523 -25 -15.867 1 98.69 200 ALA A O 1
ATOM 1596 N N . LEU A 1 201 ? -0.019 -23.078 -15.016 1 98.88 201 LEU A N 1
ATOM 1597 C CA . LEU A 1 201 ? 0.576 -22.484 -16.203 1 98.88 201 LEU A CA 1
ATOM 1598 C C . LEU A 1 201 ? 2.045 -22.156 -15.969 1 98.88 201 LEU A C 1
ATOM 1600 O O . LEU A 1 201 ? 2.404 -21.641 -14.906 1 98.88 201 LEU A O 1
ATOM 1604 N N . ASN A 1 202 ? 2.857 -22.453 -16.906 1 98.56 202 ASN A N 1
ATOM 1605 C CA . ASN A 1 202 ? 4.281 -22.156 -16.859 1 98.56 202 ASN A CA 1
ATOM 1606 C C . ASN A 1 202 ? 4.715 -21.297 -18.047 1 98.56 202 ASN A C 1
ATOM 1608 O O . ASN A 1 202 ? 4.398 -21.609 -19.188 1 98.56 202 ASN A O 1
ATOM 1612 N N . VAL A 1 203 ? 5.312 -20.172 -17.781 1 98.75 203 VAL A N 1
ATOM 1613 C CA . VAL A 1 203 ? 6.055 -19.438 -18.812 1 98.75 203 VAL A CA 1
ATOM 1614 C C . VAL A 1 203 ? 7.461 -20.031 -18.938 1 98.75 203 VAL A C 1
ATOM 1616 O O . VAL A 1 203 ? 8.344 -19.719 -18.141 1 98.75 203 VAL A O 1
ATOM 1619 N N . THR A 1 204 ? 7.746 -20.734 -19.969 1 98.56 204 THR A N 1
ATOM 1620 C CA . THR A 1 204 ? 8.93 -21.578 -20.031 1 98.56 204 THR A CA 1
ATOM 1621 C C . THR A 1 204 ? 10.164 -20.766 -20.422 1 98.56 204 THR A C 1
ATOM 1623 O O . THR A 1 204 ? 11.297 -21.219 -20.266 1 98.56 204 THR A O 1
ATOM 1626 N N . ASN A 1 205 ? 10.023 -19.594 -20.969 1 98.56 205 ASN A N 1
ATOM 1627 C CA . ASN A 1 205 ? 11.125 -18.688 -21.281 1 98.56 205 ASN A CA 1
ATOM 1628 C C . ASN A 1 205 ? 10.969 -17.359 -20.562 1 98.56 205 ASN A C 1
ATOM 1630 O O . ASN A 1 205 ? 11.195 -16.297 -21.141 1 98.56 205 ASN A O 1
ATOM 1634 N N . ASN A 1 206 ? 10.562 -17.406 -19.281 1 98.5 206 ASN A N 1
ATOM 1635 C CA . ASN A 1 206 ? 10.375 -16.219 -18.469 1 98.5 206 ASN A CA 1
ATOM 1636 C C . ASN A 1 206 ? 11.68 -15.438 -18.312 1 98.5 206 ASN A C 1
ATOM 1638 O O . ASN A 1 206 ? 12.742 -16.031 -18.109 1 98.5 206 ASN A O 1
ATOM 1642 N N . PRO A 1 207 ? 11.602 -14.102 -18.406 1 97.31 207 PRO A N 1
ATOM 1643 C CA . PRO A 1 207 ? 12.805 -13.336 -18.094 1 97.31 207 PRO A CA 1
ATOM 1644 C C . PRO A 1 207 ? 13.273 -13.516 -16.656 1 97.31 207 PRO A C 1
ATOM 1646 O O . PRO A 1 207 ? 12.453 -13.727 -15.758 1 97.31 207 PRO A O 1
ATOM 1649 N N . ASP A 1 208 ? 14.57 -13.461 -16.5 1 95.44 208 ASP A N 1
ATOM 1650 C CA . ASP A 1 208 ? 15.164 -13.703 -15.188 1 95.44 208 ASP A CA 1
ATOM 1651 C C . ASP A 1 208 ? 16.25 -12.688 -14.875 1 95.44 208 ASP A C 1
ATOM 1653 O O . ASP A 1 208 ? 17.25 -12.594 -15.609 1 95.44 208 ASP A O 1
ATOM 1657 N N . ALA A 1 209 ? 16.141 -11.977 -13.82 1 94.56 209 ALA A N 1
ATOM 1658 C CA . ALA A 1 209 ? 17.109 -10.945 -13.453 1 94.56 209 ALA A CA 1
ATOM 1659 C C . ALA A 1 209 ? 18.219 -11.523 -12.594 1 94.56 209 ALA A C 1
ATOM 1661 O O . ALA A 1 209 ? 19.266 -10.891 -12.406 1 94.56 209 ALA A O 1
ATOM 1662 N N . THR A 1 210 ? 18.125 -12.703 -12.047 1 95.06 210 THR A N 1
ATOM 1663 C CA . THR A 1 210 ? 18.969 -13.258 -11 1 95.06 210 THR A CA 1
ATOM 1664 C C . THR A 1 210 ? 20.406 -13.383 -11.492 1 95.06 210 THR A C 1
ATOM 1666 O O . THR A 1 210 ? 21.359 -13.125 -10.742 1 95.06 210 THR A O 1
ATOM 1669 N N . PRO A 1 211 ? 20.625 -13.711 -12.812 1 93.25 211 PRO A N 1
ATOM 1670 C CA . PRO A 1 211 ? 22.016 -13.844 -13.258 1 93.25 211 PRO A CA 1
ATOM 1671 C C . PRO A 1 211 ? 22.672 -12.5 -13.562 1 93.25 211 PRO A C 1
ATOM 1673 O O . PRO A 1 211 ? 23.875 -12.43 -13.805 1 93.25 211 PRO A O 1
ATOM 1676 N N . LEU A 1 212 ? 21.938 -11.391 -13.625 1 93.5 212 LEU A N 1
ATOM 1677 C CA . LEU A 1 212 ? 22.438 -10.086 -14.023 1 93.5 212 LEU A CA 1
ATOM 1678 C C . LEU A 1 212 ? 23.062 -9.359 -12.828 1 93.5 212 LEU A C 1
ATOM 1680 O O . LEU A 1 212 ? 22.688 -8.211 -12.539 1 93.5 212 LEU A O 1
ATOM 1684 N N . TYR A 1 213 ? 23.906 -10.031 -12.148 1 92.44 213 TYR A N 1
ATOM 1685 C CA . TYR A 1 213 ? 24.516 -9.5 -10.93 1 92.44 213 TYR A CA 1
ATOM 1686 C C . TYR A 1 213 ? 25.984 -9.156 -11.164 1 92.44 213 TYR A C 1
ATOM 1688 O O . TYR A 1 213 ? 26.766 -10 -11.602 1 92.44 213 TYR A O 1
ATOM 1696 N N . ASN A 1 214 ? 26.312 -7.918 -10.797 1 87.62 214 ASN A N 1
ATOM 1697 C CA . ASN A 1 214 ? 27.688 -7.438 -10.836 1 87.62 214 ASN A CA 1
ATOM 1698 C C . ASN A 1 214 ? 28.297 -7.574 -12.227 1 87.62 214 ASN A C 1
ATOM 1700 O O . ASN A 1 214 ? 29.422 -8.039 -12.367 1 87.62 214 ASN A O 1
ATOM 1704 N N . THR A 1 215 ? 27.562 -7.305 -13.305 1 85.75 215 THR A N 1
ATOM 1705 C CA . THR A 1 215 ? 28.016 -7.457 -14.68 1 85.75 215 THR A CA 1
ATOM 1706 C C . THR A 1 215 ? 28.844 -6.25 -15.109 1 85.75 215 THR A C 1
ATOM 1708 O O . THR A 1 215 ? 29.578 -6.309 -16.109 1 85.75 215 THR A O 1
ATOM 1711 N N . SER A 1 216 ? 28.875 -5.199 -14.414 1 81.12 216 SER A N 1
ATOM 1712 C CA . SER A 1 216 ? 29.547 -3.943 -14.742 1 81.12 216 SER A CA 1
ATOM 1713 C C . SER A 1 216 ? 28.953 -3.32 -16.016 1 81.12 216 SER A C 1
ATOM 1715 O O . SER A 1 216 ? 29.547 -2.395 -16.578 1 81.12 216 SER A O 1
ATOM 1717 N N . ILE A 1 217 ? 27.906 -3.895 -16.547 1 83.12 217 ILE A N 1
ATOM 1718 C CA . ILE A 1 217 ? 27.234 -3.332 -17.703 1 83.12 217 ILE A CA 1
ATOM 1719 C C . ILE A 1 217 ? 26.219 -2.289 -17.25 1 83.12 217 ILE A C 1
ATOM 1721 O O . ILE A 1 217 ? 25.219 -2.623 -16.594 1 83.12 217 ILE A O 1
ATOM 1725 N N . VAL A 1 218 ? 26.5 -1.08 -17.672 1 79.44 218 VAL A N 1
ATOM 1726 C CA . VAL A 1 218 ? 25.625 0.038 -17.312 1 79.44 218 VAL A CA 1
ATOM 1727 C C . VAL A 1 218 ? 24.219 -0.205 -17.859 1 79.44 218 VAL A C 1
ATOM 1729 O O . VAL A 1 218 ? 24.062 -0.576 -19.016 1 79.44 218 VAL A O 1
ATOM 1732 N N . GLY A 1 219 ? 23.203 -0.107 -17.016 1 85.06 219 GLY A N 1
ATOM 1733 C CA . GLY A 1 219 ? 21.812 -0.274 -17.422 1 85.06 219 GLY A CA 1
ATOM 1734 C C . GLY A 1 219 ? 21.312 -1.7 -17.266 1 85.06 219 GLY A C 1
ATOM 1735 O O . GLY A 1 219 ? 20.141 -1.979 -17.5 1 85.06 219 GLY A O 1
ATOM 1736 N N . ASN A 1 220 ? 22.234 -2.598 -16.844 1 88.38 220 ASN A N 1
ATOM 1737 C CA . ASN A 1 220 ? 21.859 -4.008 -16.781 1 88.38 220 ASN A CA 1
ATOM 1738 C C . ASN A 1 220 ? 22.125 -4.602 -15.406 1 88.38 220 ASN A C 1
ATOM 1740 O O . ASN A 1 220 ? 21.578 -5.648 -15.062 1 88.38 220 ASN A O 1
ATOM 1744 N N . ASP A 1 221 ? 22.922 -3.918 -14.664 1 89.19 221 ASP A N 1
ATOM 1745 C CA . ASP A 1 221 ? 23.359 -4.457 -13.383 1 89.19 221 ASP A CA 1
ATOM 1746 C C . ASP A 1 221 ? 22.219 -4.508 -12.375 1 89.19 221 ASP A C 1
ATOM 1748 O O . ASP A 1 221 ? 21.438 -3.561 -12.273 1 89.19 221 ASP A O 1
ATOM 1752 N N . THR A 1 222 ? 22.047 -5.609 -11.695 1 94.38 222 THR A N 1
ATOM 1753 C CA . THR A 1 222 ? 20.969 -5.824 -10.734 1 94.38 222 THR A CA 1
ATOM 1754 C C . THR A 1 222 ? 21.516 -5.949 -9.32 1 94.38 222 THR A C 1
ATOM 1756 O O . THR A 1 222 ? 21.016 -6.75 -8.523 1 94.38 222 THR A O 1
ATOM 1759 N N . THR A 1 223 ? 22.609 -5.211 -9.039 1 95.31 223 THR A N 1
ATOM 1760 C CA . THR A 1 223 ? 23.078 -5.121 -7.656 1 95.31 223 THR A CA 1
ATOM 1761 C C . THR A 1 223 ? 22.094 -4.312 -6.809 1 95.31 223 THR A C 1
ATOM 1763 O O . THR A 1 223 ? 21.547 -3.311 -7.27 1 95.31 223 THR A O 1
ATOM 1766 N N . PRO A 1 224 ? 21.875 -4.715 -5.531 1 97.06 224 PRO A N 1
ATOM 1767 C CA . PRO A 1 224 ? 20.891 -4.031 -4.68 1 97.06 224 PRO A CA 1
ATOM 1768 C C . PRO A 1 224 ? 21.156 -2.533 -4.562 1 97.06 224 PRO A C 1
ATOM 1770 O O . PRO A 1 224 ? 22.312 -2.109 -4.48 1 97.06 224 PRO A O 1
ATOM 1773 N N . ALA A 1 225 ? 20.172 -1.701 -4.621 1 96.75 225 ALA A N 1
ATOM 1774 C CA . ALA A 1 225 ? 20.219 -0.25 -4.465 1 96.75 225 ALA A CA 1
ATOM 1775 C C . ALA A 1 225 ? 18.828 0.312 -4.184 1 96.75 225 ALA A C 1
ATOM 1777 O O . ALA A 1 225 ? 17.828 -0.376 -4.383 1 96.75 225 ALA A O 1
ATOM 1778 N N . ILE A 1 226 ? 18.703 1.531 -3.721 1 98.06 226 ILE A N 1
ATOM 1779 C CA . ILE A 1 226 ? 17.406 2.17 -3.584 1 98.06 226 ILE A CA 1
ATOM 1780 C C . ILE A 1 226 ? 16.703 2.205 -4.938 1 98.06 226 ILE A C 1
ATOM 1782 O O . ILE A 1 226 ? 15.508 1.878 -5.039 1 98.06 226 ILE A O 1
ATOM 1786 N N . ALA A 1 227 ? 17.5 2.578 -5.953 1 96.12 227 ALA A N 1
ATOM 1787 C CA . ALA A 1 227 ? 16.922 2.6 -7.301 1 96.12 227 ALA A CA 1
ATOM 1788 C C . ALA A 1 227 ? 17.969 2.186 -8.336 1 96.12 227 ALA A C 1
ATOM 1790 O O . ALA A 1 227 ? 19.141 2.555 -8.234 1 96.12 227 ALA A O 1
ATOM 1791 N N . ARG A 1 228 ? 17.547 1.392 -9.258 1 93.88 228 ARG A N 1
ATOM 1792 C CA . ARG A 1 228 ? 18.281 1.095 -10.484 1 93.88 228 ARG A CA 1
ATOM 1793 C C . ARG A 1 228 ? 17.438 1.449 -11.719 1 93.88 228 ARG A C 1
ATOM 1795 O O . ARG A 1 228 ? 16.297 1.025 -11.836 1 93.88 228 ARG A O 1
ATOM 1802 N N . ASN A 1 229 ? 18.047 2.279 -12.508 1 89.12 229 ASN A N 1
ATOM 1803 C CA . ASN A 1 229 ? 17.406 2.531 -13.797 1 89.12 229 ASN A CA 1
ATOM 1804 C C . ASN A 1 229 ? 17.828 1.498 -14.836 1 89.12 229 ASN A C 1
ATOM 1806 O O . ASN A 1 229 ? 18.969 1.511 -15.305 1 89.12 229 ASN A O 1
ATOM 1810 N N . ARG A 1 230 ? 17.156 0.575 -15.07 1 87 230 ARG A N 1
ATOM 1811 C CA . ARG A 1 230 ? 17.469 -0.478 -16.031 1 87 230 ARG A CA 1
ATOM 1812 C C . ARG A 1 230 ? 17.047 -0.07 -17.438 1 87 230 ARG A C 1
ATOM 1814 O O . ARG A 1 230 ? 15.898 -0.295 -17.844 1 87 230 ARG A O 1
ATOM 1821 N N . THR A 1 231 ? 18 0.473 -18.156 1 88.94 231 THR A N 1
ATOM 1822 C CA . THR A 1 231 ? 17.688 0.905 -19.516 1 88.94 231 THR A CA 1
ATOM 1823 C C . THR A 1 231 ? 17.594 -0.294 -20.453 1 88.94 231 THR A C 1
ATOM 1825 O O . THR A 1 231 ? 17.078 -0.177 -21.578 1 88.94 231 THR A O 1
ATOM 1828 N N . ILE A 1 232 ? 18.125 -1.385 -20.016 1 92.12 232 ILE A N 1
ATOM 1829 C CA . ILE A 1 232 ? 17.938 -2.637 -20.734 1 92.12 232 ILE A CA 1
ATOM 1830 C C . ILE A 1 232 ? 16.844 -3.465 -20.062 1 92.12 232 ILE A C 1
ATOM 1832 O O . ILE A 1 232 ? 17.078 -4.082 -19.016 1 92.12 232 ILE A O 1
ATOM 1836 N N . PRO A 1 233 ? 15.711 -3.496 -20.609 1 93.31 233 PRO A N 1
ATOM 1837 C CA . PRO A 1 233 ? 14.594 -4.191 -19.953 1 93.31 233 PRO A CA 1
ATOM 1838 C C . PRO A 1 233 ? 14.758 -5.711 -19.969 1 93.31 233 PRO A C 1
ATOM 1840 O O . PRO A 1 233 ? 15.438 -6.254 -20.844 1 93.31 233 PRO A O 1
ATOM 1843 N N . LEU A 1 234 ? 14.195 -6.414 -19.016 1 94.88 234 LEU A N 1
ATOM 1844 C CA . LEU A 1 234 ? 14.18 -7.871 -19 1 94.88 234 LEU A CA 1
ATOM 1845 C C . LEU A 1 234 ? 13.422 -8.422 -20.203 1 94.88 234 LEU A C 1
ATOM 1847 O O . LEU A 1 234 ? 13.75 -9.5 -20.703 1 94.88 234 LEU A O 1
ATOM 1851 N N . SER A 1 235 ? 12.344 -7.738 -20.578 1 96.62 235 SER A N 1
ATOM 1852 C CA . SER A 1 235 ? 11.539 -8.07 -21.75 1 96.62 235 SER A CA 1
ATOM 1853 C C . SER A 1 235 ? 10.82 -6.836 -22.297 1 96.62 235 SER A C 1
ATOM 1855 O O . SER A 1 235 ? 10.734 -5.812 -21.609 1 96.62 235 SER A O 1
ATOM 1857 N N . ALA A 1 236 ? 10.383 -6.906 -23.531 1 96.44 236 ALA A N 1
ATOM 1858 C CA . ALA A 1 236 ? 9.727 -5.781 -24.203 1 96.44 236 ALA A CA 1
ATOM 1859 C C . ALA A 1 236 ? 8.578 -6.258 -25.078 1 96.44 236 ALA A C 1
ATOM 1861 O O . ALA A 1 236 ? 8.5 -7.438 -25.422 1 96.44 236 ALA A O 1
ATOM 1862 N N . PRO A 1 237 ? 7.695 -5.309 -25.438 1 97.38 237 PRO A N 1
ATOM 1863 C CA . PRO A 1 237 ? 6.613 -5.672 -26.344 1 97.38 237 PRO A CA 1
ATOM 1864 C C . PRO A 1 237 ? 7.121 -6.355 -27.625 1 97.38 237 PRO A C 1
ATOM 1866 O O . PRO A 1 237 ? 8.148 -5.953 -28.172 1 97.38 237 PRO A O 1
ATOM 1869 N N . GLY A 1 238 ? 6.359 -7.359 -28.047 1 98.25 238 GLY A N 1
ATOM 1870 C CA . GLY A 1 238 ? 6.742 -8.078 -29.25 1 98.25 238 GLY A CA 1
ATOM 1871 C C . GLY A 1 238 ? 7.492 -9.367 -28.969 1 98.25 238 GLY A C 1
ATOM 1872 O O . GLY A 1 238 ? 7.621 -10.227 -29.844 1 98.25 238 GLY A O 1
ATOM 1873 N N . ARG A 1 239 ? 7.961 -9.5 -27.75 1 98.44 239 ARG A N 1
ATOM 1874 C CA . ARG A 1 239 ? 8.68 -10.711 -27.359 1 98.44 239 ARG A CA 1
ATOM 1875 C C . ARG A 1 239 ? 7.766 -11.93 -27.438 1 98.44 239 ARG A C 1
ATOM 1877 O O . ARG A 1 239 ? 6.613 -11.875 -27 1 98.44 239 ARG A O 1
ATOM 1884 N N . THR A 1 240 ? 8.281 -13.008 -27.969 1 98.75 240 THR A N 1
ATOM 1885 C CA . THR A 1 240 ? 7.57 -14.281 -27.938 1 98.75 240 THR A CA 1
ATOM 1886 C C . THR A 1 240 ? 7.621 -14.891 -26.547 1 98.75 240 THR A C 1
ATOM 1888 O O . THR A 1 240 ? 8.695 -15.008 -25.953 1 98.75 240 THR A O 1
ATOM 1891 N N . VAL A 1 241 ? 6.5 -15.227 -26.047 1 98.88 241 VAL A N 1
ATOM 1892 C CA . VAL A 1 241 ? 6.359 -15.859 -24.75 1 98.88 241 VAL A CA 1
ATOM 1893 C C . VAL A 1 241 ? 5.918 -17.312 -24.922 1 98.88 241 VAL A C 1
ATOM 1895 O O . VAL A 1 241 ? 4.891 -17.578 -25.547 1 98.88 241 VAL A O 1
ATOM 1898 N N . GLN A 1 242 ? 6.711 -18.219 -24.391 1 98.88 242 GLN A N 1
ATOM 1899 C CA . GLN A 1 242 ? 6.426 -19.641 -24.5 1 98.88 242 GLN A CA 1
ATOM 1900 C C . GLN A 1 242 ? 5.699 -20.172 -23.266 1 98.88 242 GLN A C 1
ATOM 1902 O O . GLN A 1 242 ? 6.102 -19.875 -22.141 1 98.88 242 GLN A O 1
ATOM 1907 N N . LEU A 1 243 ? 4.625 -20.891 -23.531 1 98.94 243 LEU A N 1
ATOM 1908 C CA . LEU A 1 243 ? 3.736 -21.328 -22.469 1 98.94 243 LEU A CA 1
ATOM 1909 C C . LEU A 1 243 ? 3.568 -22.844 -22.484 1 98.94 243 LEU A C 1
ATOM 1911 O O . LEU A 1 243 ? 3.57 -23.469 -23.547 1 98.94 243 LEU A O 1
ATOM 1915 N N . SER A 1 244 ? 3.441 -23.438 -21.359 1 98.94 244 SER A N 1
ATOM 1916 C CA . SER A 1 244 ? 2.992 -24.812 -21.141 1 98.94 244 SER A CA 1
ATOM 1917 C C . SER A 1 244 ? 2.059 -24.906 -19.938 1 98.94 244 SER A C 1
ATOM 1919 O O . SER A 1 244 ? 2.152 -24.094 -19.016 1 98.94 244 SER A O 1
ATOM 1921 N N . TRP A 1 245 ? 1.104 -25.766 -19.984 1 98.81 245 TRP A N 1
ATOM 1922 C CA . TRP A 1 245 ? 0.19 -25.844 -18.859 1 98.81 245 TRP A CA 1
ATOM 1923 C C . TRP A 1 245 ? -0.224 -27.297 -18.594 1 98.81 245 TRP A C 1
ATOM 1925 O O . TRP A 1 245 ? -0.006 -28.172 -19.422 1 98.81 245 TRP A O 1
ATOM 1935 N N . GLU A 1 246 ? -0.765 -27.547 -17.406 1 98.5 246 GLU A N 1
ATOM 1936 C CA . GLU A 1 246 ? -1.207 -28.875 -16.984 1 98.5 246 GLU A CA 1
ATOM 1937 C C . GLU A 1 246 ? -2.676 -29.094 -17.328 1 98.5 246 GLU A C 1
ATOM 1939 O O . GLU A 1 246 ? -3.424 -28.141 -17.531 1 98.5 246 GLU A O 1
ATOM 1944 N N . GLU A 1 247 ? -3.033 -30.406 -17.359 1 97.81 247 GLU A N 1
ATOM 1945 C CA . GLU A 1 247 ? -4.438 -30.781 -17.484 1 97.81 247 GLU A CA 1
ATOM 1946 C C . GLU A 1 247 ? -5.168 -30.625 -16.156 1 97.81 247 GLU A C 1
ATOM 1948 O O . GLU A 1 247 ? -4.555 -30.734 -15.094 1 97.81 247 GLU A O 1
ATOM 1953 N N . PRO A 1 248 ? -6.473 -30.328 -16.25 1 98.19 248 PRO A N 1
ATOM 1954 C CA . PRO A 1 248 ? -7.238 -30.328 -15 1 98.19 248 PRO A CA 1
ATOM 1955 C C . PRO A 1 248 ? -7.328 -31.719 -14.375 1 98.19 248 PRO A C 1
ATOM 1957 O O . PRO A 1 248 ? -7.059 -32.719 -15.039 1 98.19 248 PRO A O 1
ATOM 1960 N N . GLY A 1 249 ? -7.648 -31.766 -13.094 1 97.94 249 GLY A N 1
ATOM 1961 C CA . GLY A 1 249 ? -7.852 -33.031 -12.422 1 97.94 249 GLY A CA 1
ATOM 1962 C C . GLY A 1 249 ? -6.625 -33.5 -11.672 1 97.94 249 GLY A C 1
ATOM 1963 O O . GLY A 1 249 ? -6.574 -34.656 -11.234 1 97.94 249 GLY A O 1
ATOM 1964 N N . ARG A 1 250 ? -5.664 -32.719 -11.555 1 97.69 250 ARG A N 1
ATOM 1965 C CA . ARG A 1 250 ? -4.438 -33.094 -10.867 1 97.69 250 ARG A CA 1
ATOM 1966 C C . ARG A 1 250 ? -4.516 -32.781 -9.383 1 97.69 250 ARG A C 1
ATOM 1968 O O . ARG A 1 250 ? -5.148 -31.781 -8.984 1 97.69 250 ARG A O 1
ATOM 1975 N N . PRO A 1 251 ? -3.809 -33.625 -8.562 1 97.19 251 PRO A N 1
ATOM 1976 C CA . PRO A 1 251 ? -3.725 -33.281 -7.141 1 97.19 251 PRO A CA 1
ATOM 1977 C C . PRO A 1 251 ? -3.045 -31.938 -6.91 1 97.19 251 PRO A C 1
ATOM 1979 O O . PRO A 1 251 ? -2.074 -31.609 -7.594 1 97.19 251 PRO A O 1
ATOM 1982 N N . ALA A 1 252 ? -3.568 -31.172 -5.965 1 96.31 252 ALA A N 1
ATOM 1983 C CA . ALA A 1 252 ? -3.064 -29.828 -5.668 1 96.31 252 ALA A CA 1
ATOM 1984 C C . ALA A 1 252 ? -3.258 -29.484 -4.191 1 96.31 252 ALA A C 1
ATOM 1986 O O . ALA A 1 252 ? -3.895 -30.234 -3.451 1 96.31 252 ALA A O 1
ATOM 1987 N N . GLY A 1 253 ? -2.672 -28.375 -3.787 1 94.31 253 GLY A N 1
ATOM 1988 C CA . GLY A 1 253 ? -2.82 -27.875 -2.428 1 94.31 253 GLY A CA 1
ATOM 1989 C C . GLY A 1 253 ? -2.074 -28.703 -1.402 1 94.31 253 GLY A C 1
ATOM 1990 O O . GLY A 1 253 ? -1.277 -29.578 -1.763 1 94.31 253 GLY A O 1
ATOM 1991 N N . TYR A 1 254 ? -2.348 -28.359 -0.189 1 95.94 254 TYR A N 1
ATOM 1992 C CA . TYR A 1 254 ? -1.678 -29.062 0.902 1 95.94 254 TYR A CA 1
ATOM 1993 C C . TYR A 1 254 ? -2.234 -30.469 1.073 1 95.94 254 TYR A C 1
ATOM 1995 O O . TYR A 1 254 ? -3.43 -30.688 0.876 1 95.94 254 TYR A O 1
ATOM 2003 N N . ASN A 1 255 ? -1.331 -31.453 1.398 1 95.75 255 ASN A N 1
ATOM 2004 C CA . ASN A 1 255 ? -1.679 -32.844 1.632 1 95.75 255 ASN A CA 1
ATOM 2005 C C . ASN A 1 255 ? -2.289 -33.5 0.389 1 95.75 255 ASN A C 1
ATOM 2007 O O . ASN A 1 255 ? -2.992 -34.5 0.487 1 95.75 255 ASN A O 1
ATOM 2011 N N . ASN A 1 256 ? -2.137 -32.875 -0.714 1 94.69 256 ASN A N 1
ATOM 2012 C CA . ASN A 1 256 ? -2.773 -33.281 -1.954 1 94.69 256 ASN A CA 1
ATOM 2013 C C . ASN A 1 256 ? -4.285 -33.438 -1.791 1 94.69 256 ASN A C 1
ATOM 2015 O O . ASN A 1 256 ? -4.887 -34.375 -2.295 1 94.69 256 ASN A O 1
ATOM 2019 N N . SER A 1 257 ? -4.766 -32.531 -1.097 1 95.75 257 SER A N 1
ATOM 2020 C CA . SER A 1 257 ? -6.156 -32.688 -0.681 1 95.75 257 SER A CA 1
ATOM 2021 C C . SER A 1 257 ? -7.094 -31.953 -1.645 1 95.75 257 SER A C 1
ATOM 2023 O O . SER A 1 257 ? -8.305 -31.891 -1.41 1 95.75 257 SER A O 1
ATOM 2025 N N . TYR A 1 258 ? -6.578 -31.328 -2.631 1 96.69 258 TYR A N 1
ATOM 2026 C CA . TYR A 1 258 ? -7.355 -30.625 -3.646 1 96.69 258 TYR A CA 1
ATOM 2027 C C . TYR A 1 258 ? -7.137 -31.234 -5.023 1 96.69 258 TYR A C 1
ATOM 2029 O O . TYR A 1 258 ? -6.305 -32.125 -5.184 1 96.69 258 TYR A O 1
ATOM 2037 N N . THR A 1 259 ? -7.957 -30.812 -5.906 1 97.5 259 THR A N 1
ATOM 2038 C CA . THR A 1 259 ? -7.844 -31.188 -7.312 1 97.5 259 THR A CA 1
ATOM 2039 C C . THR A 1 259 ? -8.008 -29.953 -8.203 1 97.5 259 THR A C 1
ATOM 2041 O O . THR A 1 259 ? -8.938 -29.172 -8.016 1 97.5 259 THR A O 1
ATOM 2044 N N . THR A 1 260 ? -7.098 -29.688 -9.141 1 98.38 260 THR A N 1
ATOM 2045 C CA . THR A 1 260 ? -7.246 -28.562 -10.07 1 98.38 260 THR A CA 1
ATOM 2046 C C . THR A 1 260 ? -8.453 -28.781 -10.977 1 98.38 260 THR A C 1
ATOM 2048 O O . THR A 1 260 ? -8.812 -29.906 -11.297 1 98.38 260 THR A O 1
ATOM 2051 N N . ASN A 1 261 ? -9.07 -27.719 -11.375 1 97.38 261 ASN A N 1
ATOM 2052 C CA . ASN A 1 261 ? -10.227 -27.844 -12.266 1 97.38 261 ASN A CA 1
ATOM 2053 C C . ASN A 1 261 ? -10.414 -26.578 -13.102 1 97.38 261 ASN A C 1
ATOM 2055 O O . ASN A 1 261 ? -9.844 -25.531 -12.797 1 97.38 261 ASN A O 1
ATOM 2059 N N . THR A 1 262 ? -11.125 -26.641 -14.164 1 97.88 262 THR A N 1
ATOM 2060 C CA . THR A 1 262 ? -11.508 -25.547 -15.047 1 97.88 262 THR A CA 1
ATOM 2061 C C . THR A 1 262 ? -12.844 -25.844 -15.727 1 97.88 262 THR A C 1
ATOM 2063 O O . THR A 1 262 ? -13.203 -27 -15.93 1 97.88 262 THR A O 1
ATOM 2066 N N . THR A 1 263 ? -13.609 -24.844 -15.945 1 96.81 263 THR A N 1
ATOM 2067 C CA . THR A 1 263 ? -14.844 -24.953 -16.703 1 96.81 263 THR A CA 1
ATOM 2068 C C . THR A 1 263 ? -14.688 -24.344 -18.094 1 96.81 263 THR A C 1
ATOM 2070 O O . THR A 1 263 ? -15.664 -24.188 -18.828 1 96.81 263 THR A O 1
ATOM 2073 N N . ALA A 1 264 ? -13.523 -23.938 -18.438 1 98.19 264 ALA A N 1
ATOM 2074 C CA . ALA A 1 264 ? -13.25 -23.25 -19.688 1 98.19 264 ALA A CA 1
ATOM 2075 C C . ALA A 1 264 ? -13.281 -24.219 -20.875 1 98.19 264 ALA A C 1
ATOM 2077 O O . ALA A 1 264 ? -13.156 -25.438 -20.688 1 98.19 264 ALA A O 1
ATOM 2078 N N . GLY A 1 265 ? -13.562 -23.719 -22.078 1 98.06 265 GLY A N 1
ATOM 2079 C CA . GLY A 1 265 ? -13.398 -24.469 -23.312 1 98.06 265 GLY A CA 1
ATOM 2080 C C . GLY A 1 265 ? -11.953 -24.562 -23.766 1 98.06 265 GLY A C 1
ATOM 2081 O O . GLY A 1 265 ? -11.047 -24.641 -22.938 1 98.06 265 GLY A O 1
ATOM 2082 N N . ASP A 1 266 ? -11.734 -24.609 -25.047 1 98.38 266 ASP A N 1
ATOM 2083 C CA . ASP A 1 266 ? -10.406 -24.781 -25.625 1 98.38 266 ASP A CA 1
ATOM 2084 C C . ASP A 1 266 ? -9.562 -23.516 -25.422 1 98.38 266 ASP A C 1
ATOM 2086 O O . ASP A 1 266 ? -10.078 -22.406 -25.484 1 98.38 266 ASP A O 1
ATOM 2090 N N . PRO A 1 267 ? -8.242 -23.703 -25.203 1 98.81 267 PRO A N 1
ATOM 2091 C CA . PRO A 1 267 ? -7.367 -22.547 -25.078 1 98.81 267 PRO A CA 1
ATOM 2092 C C . PRO A 1 267 ? -7.316 -21.703 -26.359 1 98.81 267 PRO A C 1
ATOM 2094 O O . PRO A 1 267 ? -7.078 -22.234 -27.438 1 98.81 267 PRO A O 1
ATOM 2097 N N . LYS A 1 268 ? -7.48 -20.422 -26.203 1 98.88 268 LYS A N 1
ATOM 2098 C CA . LYS A 1 268 ? -7.496 -19.562 -27.375 1 98.88 268 LYS A CA 1
ATOM 2099 C C . LYS A 1 268 ? -6.664 -18.297 -27.141 1 98.88 268 LYS A C 1
ATOM 2101 O O . LYS A 1 268 ? -6.043 -17.781 -28.078 1 98.88 268 LYS A O 1
ATOM 2106 N N . PHE A 1 269 ? -6.582 -17.734 -25.906 1 98.94 269 PHE A N 1
ATOM 2107 C CA . PHE A 1 269 ? -5.961 -16.438 -25.656 1 98.94 269 PHE A CA 1
ATOM 2108 C C . PHE A 1 269 ? -5.047 -16.516 -24.438 1 98.94 269 PHE A C 1
ATOM 2110 O O . PHE A 1 269 ? -5.215 -17.375 -23.578 1 98.94 269 PHE A O 1
ATOM 2117 N N . ALA A 1 270 ? -4.051 -15.656 -24.406 1 98.94 270 ALA A N 1
ATOM 2118 C CA . ALA A 1 270 ? -3.357 -15.281 -23.188 1 98.94 270 ALA A CA 1
ATOM 2119 C C . ALA A 1 270 ? -3.938 -14 -22.594 1 98.94 270 ALA A C 1
ATOM 2121 O O . ALA A 1 270 ? -4 -12.977 -23.266 1 98.94 270 ALA A O 1
ATOM 2122 N N . LEU A 1 271 ? -4.445 -14.102 -21.438 1 98.88 271 LEU A N 1
ATOM 2123 C CA . LEU A 1 271 ? -4.887 -12.953 -20.656 1 98.88 271 LEU A CA 1
ATOM 2124 C C . LEU A 1 271 ? -3.715 -12.312 -19.922 1 98.88 271 LEU A C 1
ATOM 2126 O O . LEU A 1 271 ? -2.939 -13.008 -19.25 1 98.88 271 LEU A O 1
ATOM 2130 N N . TRP A 1 272 ? -3.541 -11.023 -20.094 1 98.81 272 TRP A N 1
ATOM 2131 C CA . TRP A 1 272 ? -2.543 -10.234 -19.375 1 98.81 272 TRP A CA 1
ATOM 2132 C C . TRP A 1 272 ? -3.205 -9.289 -18.391 1 98.81 272 TRP A C 1
ATOM 2134 O O . TRP A 1 272 ? -3.939 -8.375 -18.781 1 98.81 272 TRP A O 1
ATOM 2144 N N . ILE A 1 273 ? -2.988 -9.547 -17.094 1 98.69 273 ILE A N 1
ATOM 2145 C CA . ILE A 1 273 ? -3.488 -8.672 -16.047 1 98.69 273 ILE A CA 1
ATOM 2146 C C . ILE A 1 273 ? -2.363 -7.77 -15.539 1 98.69 273 ILE A C 1
ATOM 2148 O O . ILE A 1 273 ? -1.417 -8.242 -14.906 1 98.69 273 ILE A O 1
ATOM 2152 N N . SER A 1 274 ? -2.42 -6.516 -15.844 1 98 274 SER A N 1
ATOM 2153 C CA . SER A 1 274 ? -1.394 -5.531 -15.516 1 98 274 SER A CA 1
ATOM 2154 C C . SER A 1 274 ? -2.002 -4.148 -15.297 1 98 274 SER A C 1
ATOM 2156 O O . SER A 1 274 ? -2.852 -3.709 -16.062 1 98 274 SER A O 1
ATOM 2158 N N . GLN A 1 275 ? -1.571 -3.525 -14.188 1 97.5 275 GLN A N 1
ATOM 2159 C CA . GLN A 1 275 ? -2.094 -2.213 -13.82 1 97.5 275 GLN A CA 1
ATOM 2160 C C . GLN A 1 275 ? -3.619 -2.227 -13.75 1 97.5 275 GLN A C 1
ATOM 2162 O O . GLN A 1 275 ? -4.207 -3.033 -13.031 1 97.5 275 GLN A O 1
ATOM 2167 N N . ILE A 1 276 ? -4.34 -1.366 -14.453 1 97.5 276 ILE A N 1
ATOM 2168 C CA . ILE A 1 276 ? -5.797 -1.355 -14.422 1 97.5 276 ILE A CA 1
ATOM 2169 C C . ILE A 1 276 ? -6.344 -1.933 -15.727 1 97.5 276 ILE A C 1
ATOM 2171 O O . ILE A 1 276 ? -7.477 -1.635 -16.109 1 97.5 276 ILE A O 1
ATOM 2175 N N . ASN A 1 277 ? -5.492 -2.777 -16.391 1 96 277 ASN A N 1
ATOM 2176 C CA . ASN A 1 277 ? -5.836 -3.318 -17.703 1 96 277 ASN A CA 1
ATOM 2177 C C . ASN A 1 277 ? -5.883 -4.844 -17.688 1 96 277 ASN A C 1
ATOM 2179 O O . ASN A 1 277 ? -5.066 -5.488 -17.031 1 96 277 ASN A O 1
ATOM 2183 N N . SER A 1 278 ? -6.898 -5.418 -18.312 1 96.81 278 SER A N 1
ATOM 2184 C CA . SER A 1 278 ? -6.973 -6.816 -18.719 1 96.81 278 SER A CA 1
ATOM 2185 C C . SER A 1 278 ? -7.062 -6.941 -20.234 1 96.81 278 SER A C 1
ATOM 2187 O O . SER A 1 278 ? -8.094 -6.609 -20.828 1 96.81 278 SER A O 1
ATOM 2189 N N . THR A 1 279 ? -5.992 -7.387 -20.797 1 97 279 THR A N 1
ATOM 2190 C CA . THR A 1 279 ? -5.906 -7.473 -22.25 1 97 279 THR A CA 1
ATOM 2191 C C . THR A 1 279 ? -5.641 -8.906 -22.688 1 97 279 THR A C 1
ATOM 2193 O O . THR A 1 279 ? -5.246 -9.75 -21.875 1 97 279 THR A O 1
ATOM 2196 N N . TYR A 1 280 ? -5.879 -9.172 -24 1 98.62 280 TYR A N 1
ATOM 2197 C CA . TYR A 1 280 ? -5.738 -10.523 -24.531 1 98.62 280 TYR A CA 1
ATOM 2198 C C . TYR A 1 280 ? -4.871 -10.531 -25.781 1 98.62 280 TYR A C 1
ATOM 2200 O O . TYR A 1 280 ? -4.965 -9.625 -26.609 1 98.62 280 TYR A O 1
ATOM 2208 N N . THR A 1 281 ? -4.023 -11.422 -25.875 1 98.88 281 THR A N 1
ATOM 2209 C CA . THR A 1 281 ? -3.344 -11.758 -27.109 1 98.88 281 THR A CA 1
ATOM 2210 C C . THR A 1 281 ? -3.688 -13.18 -27.547 1 98.88 281 THR A C 1
ATOM 2212 O O . THR A 1 281 ? -3.957 -14.039 -26.719 1 98.88 281 THR A O 1
ATOM 2215 N N . PRO A 1 282 ? -3.688 -13.43 -28.828 1 98.81 282 PRO A N 1
ATOM 2216 C CA . PRO A 1 282 ? -3.994 -14.789 -29.281 1 98.81 282 PRO A CA 1
ATOM 2217 C C . PRO A 1 282 ? -2.887 -15.781 -28.938 1 98.81 282 PRO A C 1
ATOM 2219 O O . PRO A 1 282 ? -1.705 -15.43 -28.953 1 98.81 282 PRO A O 1
ATOM 2222 N N . LEU A 1 283 ? -3.279 -17.031 -28.641 1 98.88 283 LEU A N 1
ATOM 2223 C CA . LEU A 1 283 ? -2.309 -18.125 -28.594 1 98.88 283 LEU A CA 1
ATOM 2224 C C . LEU A 1 283 ? -1.945 -18.578 -30.016 1 98.88 283 LEU A C 1
ATOM 2226 O O . LEU A 1 283 ? -2.807 -18.641 -30.891 1 98.88 283 LEU A O 1
ATOM 2230 N N . GLU A 1 284 ? -0.737 -18.859 -30.141 1 98.62 284 GLU A N 1
ATOM 2231 C CA . GLU A 1 284 ? -0.211 -19.359 -31.406 1 98.62 284 GLU A CA 1
ATOM 2232 C C . GLU A 1 284 ? 0.522 -20.688 -31.203 1 98.62 284 GLU A C 1
ATOM 2234 O O . GLU A 1 284 ? 0.952 -21 -30.094 1 98.62 284 GLU A O 1
ATOM 2239 N N . ASN A 1 285 ? 0.551 -21.547 -32.312 1 98.38 285 ASN A N 1
ATOM 2240 C CA . ASN A 1 285 ? 1.315 -22.781 -32.312 1 98.38 285 ASN A CA 1
ATOM 2241 C C . ASN A 1 285 ? 0.883 -23.719 -31.188 1 98.38 285 ASN A C 1
ATOM 2243 O O . ASN A 1 285 ? 1.721 -24.234 -30.438 1 98.38 285 ASN A O 1
ATOM 2247 N N . ILE A 1 286 ? -0.359 -23.812 -30.984 1 98.25 286 ILE A N 1
ATOM 2248 C CA . ILE A 1 286 ? -0.885 -24.703 -29.938 1 98.25 286 ILE A CA 1
ATOM 2249 C C . ILE A 1 286 ? -0.592 -26.156 -30.297 1 98.25 286 ILE A C 1
ATOM 2251 O O . ILE A 1 286 ? -1.013 -26.641 -31.359 1 98.25 286 ILE A O 1
ATOM 2255 N N . THR A 1 287 ? 0.119 -26.812 -29.609 1 97.88 287 THR A N 1
ATOM 2256 C CA . THR A 1 287 ? 0.411 -28.234 -29.703 1 97.88 287 THR A CA 1
ATOM 2257 C C . THR A 1 287 ? 0.286 -28.906 -28.328 1 97.88 287 THR A C 1
ATOM 2259 O O . THR A 1 287 ? 1.135 -28.703 -27.453 1 97.88 287 THR A O 1
ATOM 2262 N N . GLY A 1 288 ? -0.82 -29.734 -28.172 1 97 288 GLY A N 1
ATOM 2263 C CA . GLY A 1 288 ? -1.084 -30.25 -26.844 1 97 288 GLY A CA 1
ATOM 2264 C C . GLY A 1 288 ? -1.329 -29.156 -25.812 1 97 288 GLY A C 1
ATOM 2265 O O . GLY A 1 288 ? -2.229 -28.328 -25.984 1 97 288 GLY A O 1
ATOM 2266 N N . ASN A 1 289 ? -0.449 -29.156 -24.812 1 98.44 289 ASN A N 1
ATOM 2267 C CA . ASN A 1 289 ? -0.588 -28.156 -23.766 1 98.44 289 ASN A CA 1
ATOM 2268 C C . ASN A 1 289 ? 0.543 -27.141 -23.797 1 98.44 289 ASN A C 1
ATOM 2270 O O . ASN A 1 289 ? 1.061 -26.734 -22.75 1 98.44 289 ASN A O 1
ATOM 2274 N N . THR A 1 290 ? 0.987 -26.844 -24.938 1 98.75 290 THR A N 1
ATOM 2275 C CA . THR A 1 290 ? 1.967 -25.781 -25.156 1 98.75 290 THR A CA 1
ATOM 2276 C C . THR A 1 290 ? 1.464 -24.781 -26.203 1 98.75 290 THR A C 1
ATOM 2278 O O . THR A 1 290 ? 0.63 -25.125 -27.031 1 98.75 290 THR A O 1
ATOM 2281 N N . ALA A 1 291 ? 1.889 -23.656 -26.094 1 98.88 291 ALA A N 1
ATOM 2282 C CA . ALA A 1 291 ? 1.58 -22.594 -27.047 1 98.88 291 ALA A CA 1
ATOM 2283 C C . ALA A 1 291 ? 2.555 -21.438 -26.922 1 98.88 291 ALA A C 1
ATOM 2285 O O . ALA A 1 291 ? 3.404 -21.438 -26.016 1 98.88 291 ALA A O 1
ATOM 2286 N N . SER A 1 292 ? 2.586 -20.609 -27.812 1 98.88 292 SER A N 1
ATOM 2287 C CA . SER A 1 292 ? 3.273 -19.328 -27.703 1 98.88 292 SER A CA 1
ATOM 2288 C C . SER A 1 292 ? 2.297 -18.156 -27.828 1 98.88 292 SER A C 1
ATOM 2290 O O . SER A 1 292 ? 1.154 -18.344 -28.25 1 98.88 292 SER A O 1
ATOM 2292 N N . THR A 1 293 ? 2.637 -17.078 -27.391 1 98.81 293 THR A N 1
ATOM 2293 C CA . THR A 1 293 ? 1.965 -15.797 -27.578 1 98.81 293 THR A CA 1
ATOM 2294 C C . THR A 1 293 ? 2.979 -14.656 -27.656 1 98.81 293 THR A C 1
ATOM 2296 O O . THR A 1 293 ? 4.188 -14.898 -27.703 1 98.81 293 THR A O 1
ATOM 2299 N N . THR A 1 294 ? 2.498 -13.414 -27.734 1 98.69 294 THR A N 1
ATOM 2300 C CA . THR A 1 294 ? 3.367 -12.242 -27.859 1 98.69 294 THR A CA 1
ATOM 2301 C C . THR A 1 294 ? 3.08 -11.242 -26.734 1 98.69 294 THR A C 1
ATOM 2303 O O . THR A 1 294 ? 1.921 -10.922 -26.469 1 98.69 294 THR A O 1
ATOM 2306 N N . GLN A 1 295 ? 4.16 -10.828 -26.016 1 98.62 295 GLN A N 1
ATOM 2307 C CA . GLN A 1 295 ? 3.979 -9.766 -25.031 1 98.62 295 GLN A CA 1
ATOM 2308 C C . GLN A 1 295 ? 3.377 -8.516 -25.672 1 98.62 295 GLN A C 1
ATOM 2310 O O . GLN A 1 295 ? 3.961 -7.949 -26.594 1 98.62 295 GLN A O 1
ATOM 2315 N N . PRO A 1 296 ? 2.227 -8.125 -25.188 1 98.31 296 PRO A N 1
ATOM 2316 C CA . PRO A 1 296 ? 1.615 -6.934 -25.797 1 98.31 296 PRO A CA 1
ATOM 2317 C C . PRO A 1 296 ? 2.271 -5.633 -25.328 1 98.31 296 PRO A C 1
ATOM 2319 O O . PRO A 1 296 ? 3.105 -5.652 -24.422 1 98.31 296 PRO A O 1
ATOM 2322 N N . GLY A 1 297 ? 1.99 -4.578 -26.016 1 97.38 297 GLY A N 1
ATOM 2323 C CA . GLY A 1 297 ? 2.41 -3.24 -25.625 1 97.38 297 GLY A CA 1
ATOM 2324 C C . GLY A 1 297 ? 1.259 -2.355 -25.188 1 97.38 297 GLY A C 1
ATOM 2325 O O . GLY A 1 297 ? 0.267 -2.846 -24.641 1 97.38 297 GLY A O 1
ATOM 2326 N N . GLY A 1 298 ? 1.442 -1.099 -25.391 1 96.44 298 GLY A N 1
ATOM 2327 C CA . GLY A 1 298 ? 0.421 -0.122 -25.047 1 96.44 298 GLY A CA 1
ATOM 2328 C C . GLY A 1 298 ? 0.793 0.736 -23.844 1 96.44 298 GLY A C 1
ATOM 2329 O O . GLY A 1 298 ? 1.788 0.468 -23.172 1 96.44 298 GLY A O 1
ATOM 2330 N N . MET A 1 299 ? 0.025 1.798 -23.719 1 97.25 299 MET A N 1
ATOM 2331 C CA . MET A 1 299 ? 0.208 2.773 -22.656 1 97.25 299 MET A CA 1
ATOM 2332 C C . MET A 1 299 ? -1.074 2.939 -21.844 1 97.25 299 MET A C 1
ATOM 2334 O O . MET A 1 299 ? -2.174 2.877 -22.391 1 97.25 299 MET A O 1
ATOM 2338 N N . VAL A 1 300 ? -1.036 3.133 -20.562 1 96.94 300 VAL A N 1
ATOM 2339 C CA . VAL A 1 300 ? -2.146 3.059 -19.609 1 96.94 300 VAL A CA 1
ATOM 2340 C C . VAL A 1 300 ? -3.23 4.059 -20.016 1 96.94 300 VAL A C 1
ATOM 2342 O O . VAL A 1 300 ? -4.418 3.725 -20.016 1 96.94 300 VAL A O 1
ATOM 2345 N N . PHE A 1 301 ? -2.885 5.355 -20.281 1 97.12 301 PHE A N 1
ATOM 2346 C CA . PHE A 1 301 ? -3.826 6.398 -20.656 1 97.12 301 PHE A CA 1
ATOM 2347 C C . PHE A 1 301 ? -3.467 6.977 -22.031 1 97.12 301 PHE A C 1
ATOM 2349 O O . PHE A 1 301 ? -3.607 8.18 -22.25 1 97.12 301 PHE A O 1
ATOM 2356 N N . GLY A 1 302 ? -2.871 6.148 -22.859 1 95.44 302 GLY A N 1
ATOM 2357 C CA . GLY A 1 302 ? -2.516 6.566 -24.219 1 95.44 302 GLY A CA 1
ATOM 2358 C C . GLY A 1 302 ? -1.098 7.09 -24.312 1 95.44 302 GLY A C 1
ATOM 2359 O O . GLY A 1 302 ? -0.315 6.98 -23.375 1 95.44 302 GLY A O 1
ATOM 2360 N N . GLU A 1 303 ? -0.787 7.605 -25.406 1 93.75 303 GLU A N 1
ATOM 2361 C CA . GLU A 1 303 ? 0.576 7.996 -25.75 1 93.75 303 GLU A CA 1
ATOM 2362 C C . GLU A 1 303 ? 1.152 8.969 -24.734 1 93.75 303 GLU A C 1
ATOM 2364 O O . GLU A 1 303 ? 0.465 9.898 -24.297 1 93.75 303 GLU A O 1
ATOM 2369 N N . GLY A 1 304 ? 2.361 8.719 -24.406 1 92.38 304 GLY A N 1
ATOM 2370 C CA . GLY A 1 304 ? 3.051 9.617 -23.5 1 92.38 304 GLY A CA 1
ATOM 2371 C C . GLY A 1 304 ? 2.857 9.258 -22.031 1 92.38 304 GLY A C 1
ATOM 2372 O O . GLY A 1 304 ? 3.369 9.938 -21.141 1 92.38 304 GLY A O 1
ATOM 2373 N N . THR A 1 305 ? 2.154 8.219 -21.75 1 95.56 305 THR A N 1
ATOM 2374 C CA . THR A 1 305 ? 1.948 7.773 -20.375 1 95.56 305 THR A CA 1
ATOM 2375 C C . THR A 1 305 ? 2.717 6.48 -20.109 1 95.56 305 THR A C 1
ATOM 2377 O O . THR A 1 305 ? 3.652 6.145 -20.844 1 95.56 305 THR A O 1
ATOM 2380 N N . ALA A 1 306 ? 2.457 5.828 -19.016 1 94.94 306 ALA A N 1
ATOM 2381 C CA . ALA A 1 306 ? 3.23 4.664 -18.594 1 94.94 306 ALA A CA 1
ATOM 2382 C C . ALA A 1 306 ? 2.895 3.445 -19.453 1 94.94 306 ALA A C 1
ATOM 2384 O O . ALA A 1 306 ? 1.734 3.23 -19.812 1 94.94 306 ALA A O 1
ATOM 2385 N N . PRO A 1 307 ? 3.957 2.629 -19.781 1 96 307 PRO A N 1
ATOM 2386 C CA . PRO A 1 307 ? 3.639 1.345 -20.406 1 96 307 PRO A CA 1
ATOM 2387 C C . PRO A 1 307 ? 2.709 0.483 -19.547 1 96 307 PRO A C 1
ATOM 2389 O O . PRO A 1 307 ? 2.836 0.458 -18.328 1 96 307 PRO A O 1
ATOM 2392 N N . ILE A 1 308 ? 1.794 -0.235 -20.172 1 97.56 308 ILE A N 1
ATOM 2393 C CA . ILE A 1 308 ? 0.859 -1.113 -19.484 1 97.56 308 ILE A CA 1
ATOM 2394 C C . ILE A 1 308 ? 1.615 -2.293 -18.875 1 97.56 308 ILE A C 1
ATOM 2396 O O . ILE A 1 308 ? 1.314 -2.719 -17.75 1 97.56 308 ILE A O 1
ATOM 2400 N N . TYR A 1 309 ? 2.586 -2.783 -19.578 1 97.19 309 TYR A N 1
ATOM 2401 C CA . TYR A 1 309 ? 3.232 -4.035 -19.203 1 97.19 309 TYR A CA 1
ATOM 2402 C C . TYR A 1 309 ? 4.652 -3.787 -18.703 1 97.19 309 TYR A C 1
ATOM 2404 O O . TYR A 1 309 ? 5.602 -3.803 -19.484 1 97.19 309 TYR A O 1
ATOM 2412 N N . ASN A 1 310 ? 4.785 -3.689 -17.484 1 96 310 ASN A N 1
ATOM 2413 C CA . ASN A 1 310 ? 6.055 -3.514 -16.797 1 96 310 ASN A CA 1
ATOM 2414 C C . ASN A 1 310 ? 6.039 -4.188 -15.422 1 96 310 ASN A C 1
ATOM 2416 O O . ASN A 1 310 ? 4.996 -4.254 -14.766 1 96 310 ASN A O 1
ATOM 2420 N N . GLY A 1 311 ? 7.164 -4.719 -15.055 1 95.25 311 GLY A N 1
ATOM 2421 C CA . GLY A 1 311 ? 7.301 -5.285 -13.719 1 95.25 311 GLY A CA 1
ATOM 2422 C C . GLY A 1 311 ? 6.77 -6.703 -13.617 1 95.25 311 GLY A C 1
ATOM 2423 O O . GLY A 1 311 ? 7.051 -7.539 -14.477 1 95.25 311 GLY A O 1
ATOM 2424 N N . THR A 1 312 ? 6.176 -7.051 -12.492 1 95.94 312 THR A N 1
ATOM 2425 C CA . THR A 1 312 ? 5.66 -8.375 -12.156 1 95.94 312 THR A CA 1
ATOM 2426 C C . THR A 1 312 ? 4.18 -8.477 -12.508 1 95.94 312 THR A C 1
ATOM 2428 O O . THR A 1 312 ? 3.326 -7.945 -11.797 1 95.94 312 THR A O 1
ATOM 2431 N N . ILE A 1 313 ? 3.914 -9.211 -13.562 1 97.44 313 ILE A N 1
ATOM 2432 C CA . ILE A 1 313 ? 2.57 -9.211 -14.125 1 97.44 313 ILE A CA 1
ATOM 2433 C C . ILE A 1 313 ? 1.995 -10.625 -14.094 1 97.44 313 ILE A C 1
ATOM 2435 O O . ILE A 1 313 ? 2.713 -11.586 -13.812 1 97.44 313 ILE A O 1
ATOM 2439 N N . PHE A 1 314 ? 0.644 -10.742 -14.289 1 98.88 314 PHE A N 1
ATOM 2440 C CA . PHE A 1 314 ? -0.032 -12.039 -14.281 1 98.88 314 PHE A CA 1
ATOM 2441 C C . PHE A 1 314 ? -0.488 -12.422 -15.68 1 98.88 314 PHE A C 1
ATOM 2443 O O . PHE A 1 314 ? -1.079 -11.609 -16.391 1 98.88 314 PHE A O 1
ATOM 2450 N N . VAL A 1 315 ? -0.222 -13.625 -16.047 1 98.94 315 VAL A N 1
ATOM 2451 C CA . VAL A 1 315 ? -0.646 -14.148 -17.344 1 98.94 315 VAL A CA 1
ATOM 2452 C C . VAL A 1 315 ? -1.461 -15.422 -17.141 1 98.94 315 VAL A C 1
ATOM 2454 O O . VAL A 1 315 ? -1.096 -16.281 -16.328 1 98.94 315 VAL A O 1
ATOM 2457 N N . ALA A 1 316 ? -2.545 -15.578 -17.828 1 98.94 316 ALA A N 1
ATOM 2458 C CA . ALA A 1 316 ? -3.371 -16.781 -17.797 1 98.94 316 ALA A CA 1
ATOM 2459 C C . ALA A 1 316 ? -3.84 -17.156 -19.203 1 98.94 316 ALA A C 1
ATOM 2461 O O . ALA A 1 316 ? -3.836 -16.328 -20.109 1 98.94 316 ALA A O 1
ATOM 2462 N N . ILE A 1 317 ? -4.215 -18.391 -19.406 1 98.94 317 ILE A N 1
ATOM 2463 C CA . ILE A 1 317 ? -4.809 -18.859 -20.656 1 98.94 317 ILE A CA 1
ATOM 2464 C C . ILE A 1 317 ? -6.328 -18.891 -20.531 1 98.94 317 ILE A C 1
ATOM 2466 O O . ILE A 1 317 ? -6.871 -19.391 -19.531 1 98.94 317 ILE A O 1
ATOM 2470 N N . THR A 1 318 ? -7.039 -18.375 -21.531 1 98.88 318 THR A N 1
ATOM 2471 C CA . THR A 1 318 ? -8.492 -18.328 -21.484 1 98.88 318 THR A CA 1
ATOM 2472 C C . THR A 1 318 ? -9.078 -18.859 -22.797 1 98.88 318 THR A C 1
ATOM 2474 O O . THR A 1 318 ? -8.375 -18.969 -23.797 1 98.88 318 THR A O 1
ATOM 2477 N N . ASP A 1 319 ? -10.328 -19.25 -22.766 1 98.81 319 ASP A N 1
ATOM 2478 C CA . ASP A 1 319 ? -11.016 -19.766 -23.938 1 98.81 319 ASP A CA 1
ATOM 2479 C C . ASP A 1 319 ? -11.758 -18.656 -24.688 1 98.81 319 ASP A C 1
ATOM 2481 O O . ASP A 1 319 ? -12.25 -18.859 -25.797 1 98.81 319 ASP A O 1
ATOM 2485 N N . THR A 1 320 ? -11.883 -17.516 -24.078 1 98.38 320 THR A N 1
ATOM 2486 C CA . THR A 1 320 ? -12.531 -16.344 -24.656 1 98.38 320 THR A CA 1
ATOM 2487 C C . THR A 1 320 ? -11.836 -15.055 -24.234 1 98.38 320 THR A C 1
ATOM 2489 O O . THR A 1 320 ? -11.102 -15.047 -23.234 1 98.38 320 THR A O 1
ATOM 2492 N N . ASP A 1 321 ? -11.883 -13.977 -25.016 1 98.38 321 ASP A N 1
ATOM 2493 C CA . ASP A 1 321 ? -11.367 -12.664 -24.641 1 98.38 321 ASP A CA 1
ATOM 2494 C C . ASP A 1 321 ? -12.453 -11.805 -24.016 1 98.38 321 ASP A C 1
ATOM 2496 O O . ASP A 1 321 ? -12.75 -10.711 -24.5 1 98.38 321 ASP A O 1
ATOM 2500 N N . LEU A 1 322 ? -12.977 -12.227 -22.875 1 97.12 322 LEU A N 1
ATOM 2501 C CA . LEU A 1 322 ? -14.062 -11.547 -22.172 1 97.12 322 LEU A CA 1
ATOM 2502 C C . LEU A 1 322 ? -13.633 -10.156 -21.719 1 97.12 322 LEU A C 1
ATOM 2504 O O . LEU A 1 322 ? -12.594 -10.008 -21.062 1 97.12 322 LEU A O 1
ATOM 2508 N N . SER A 1 323 ? -14.391 -9.117 -22.062 1 96.12 323 SER A N 1
ATOM 2509 C CA . SER A 1 323 ? -14.102 -7.77 -21.578 1 96.12 323 SER A CA 1
ATOM 2510 C C . SER A 1 323 ? -14.398 -7.645 -20.094 1 96.12 323 SER A C 1
ATOM 2512 O O . SER A 1 323 ? -15.539 -7.84 -19.656 1 96.12 323 SER A O 1
ATOM 2514 N N . VAL A 1 324 ? -13.391 -7.398 -19.281 1 96.19 324 VAL A N 1
ATOM 2515 C CA . VAL A 1 324 ? -13.547 -7.164 -17.859 1 96.19 324 VAL A CA 1
ATOM 2516 C C . VAL A 1 324 ? -12.742 -5.934 -17.438 1 96.19 324 VAL A C 1
ATOM 2518 O O . VAL A 1 324 ? -11.875 -5.473 -18.188 1 96.19 324 VAL A O 1
ATOM 2521 N N . THR A 1 325 ? -13.078 -5.355 -16.328 1 96.38 325 THR A N 1
ATOM 2522 C CA . THR A 1 325 ? -12.398 -4.254 -15.664 1 96.38 325 THR A CA 1
ATOM 2523 C C . THR A 1 325 ? -11.953 -4.66 -14.266 1 96.38 325 THR A C 1
ATOM 2525 O O . THR A 1 325 ? -12.258 -5.766 -13.805 1 96.38 325 THR A O 1
ATOM 2528 N N . PRO A 1 326 ? -11.211 -3.842 -13.578 1 97.56 326 PRO A N 1
ATOM 2529 C CA . PRO A 1 326 ? -10.633 -4.266 -12.305 1 97.56 326 PRO A CA 1
ATOM 2530 C C . PRO A 1 326 ? -11.68 -4.758 -11.312 1 97.56 326 PRO A C 1
ATOM 2532 O O . PRO A 1 326 ? -11.469 -5.773 -10.641 1 97.56 326 PRO A O 1
ATOM 2535 N N . PHE A 1 327 ? -12.836 -4.168 -11.266 1 98.12 327 PHE A N 1
ATOM 2536 C CA . PHE A 1 327 ? -13.805 -4.492 -10.227 1 98.12 327 PHE A CA 1
ATOM 2537 C C . PHE A 1 327 ? -14.492 -5.816 -10.523 1 98.12 327 PHE A C 1
ATOM 2539 O O . PHE A 1 327 ? -14.867 -6.551 -9.609 1 98.12 327 PHE A O 1
ATOM 2546 N N . ASN A 1 328 ? -14.688 -6.195 -11.773 1 97.19 328 ASN A N 1
ATOM 2547 C CA . ASN A 1 328 ? -15.406 -7.422 -12.094 1 97.19 328 ASN A CA 1
ATOM 2548 C C . ASN A 1 328 ? -14.484 -8.461 -12.734 1 97.19 328 ASN A C 1
ATOM 2550 O O . ASN A 1 328 ? -14.938 -9.336 -13.469 1 97.19 328 ASN A O 1
ATOM 2554 N N . ILE A 1 329 ? -13.219 -8.352 -12.461 1 96.38 329 ILE A N 1
ATOM 2555 C CA . ILE A 1 329 ? -12.211 -9.195 -13.102 1 96.38 329 ILE A CA 1
ATOM 2556 C C . ILE A 1 329 ? -12.484 -10.656 -12.766 1 96.38 329 ILE A C 1
ATOM 2558 O O . ILE A 1 329 ? -12.117 -11.555 -13.531 1 96.38 329 ILE A O 1
ATOM 2562 N N . SER A 1 330 ? -13.148 -10.984 -11.68 1 96.06 330 SER A N 1
ATOM 2563 C CA . SER A 1 330 ? -13.422 -12.359 -11.289 1 96.06 330 SER A CA 1
ATOM 2564 C C . SER A 1 330 ? -14.328 -13.055 -12.305 1 96.06 330 SER A C 1
ATOM 2566 O O . SER A 1 330 ? -14.43 -14.281 -12.32 1 96.06 330 SER A O 1
ATOM 2568 N N . MET A 1 331 ? -15 -12.305 -13.188 1 95.88 331 MET A N 1
ATOM 2569 C CA . MET A 1 331 ? -15.875 -12.875 -14.211 1 95.88 331 MET A CA 1
ATOM 2570 C C . MET A 1 331 ? -15.086 -13.711 -15.203 1 95.88 331 MET A C 1
ATOM 2572 O O . MET A 1 331 ? -15.656 -14.547 -15.906 1 95.88 331 MET A O 1
ATOM 2576 N N . VAL A 1 332 ? -13.805 -13.531 -15.227 1 96.62 332 VAL A N 1
ATOM 2577 C CA . VAL A 1 332 ? -12.984 -14.258 -16.188 1 96.62 332 VAL A CA 1
ATOM 2578 C C . VAL A 1 332 ? -12.773 -15.695 -15.711 1 96.62 332 VAL A C 1
ATOM 2580 O O . VAL A 1 332 ? -12.375 -16.562 -16.484 1 96.62 332 VAL A O 1
ATOM 2583 N N . ASN A 1 333 ? -13.008 -15.969 -14.422 1 96.94 333 ASN A N 1
ATOM 2584 C CA . ASN A 1 333 ? -12.656 -17.25 -13.812 1 96.94 333 ASN A CA 1
ATOM 2585 C C . ASN A 1 333 ? -13.242 -18.422 -14.594 1 96.94 333 ASN A C 1
ATOM 2587 O O . ASN A 1 333 ? -12.57 -19.438 -14.789 1 96.94 333 ASN A O 1
ATOM 2591 N N . LYS A 1 334 ? -14.469 -18.297 -15.031 1 96.31 334 LYS A N 1
ATOM 2592 C CA . LYS A 1 334 ? -15.117 -19.406 -15.719 1 96.31 334 LYS A CA 1
ATOM 2593 C C . LYS A 1 334 ? -14.477 -19.672 -17.078 1 96.31 334 LYS A C 1
ATOM 2595 O O . LYS A 1 334 ? -14.727 -20.703 -17.703 1 96.31 334 LYS A O 1
ATOM 2600 N N . HIS A 1 335 ? -13.641 -18.812 -17.484 1 98.19 335 HIS A N 1
ATOM 2601 C CA . HIS A 1 335 ? -13.031 -18.922 -18.812 1 98.19 335 HIS A CA 1
ATOM 2602 C C . HIS A 1 335 ? -11.539 -19.219 -18.703 1 98.19 335 HIS A C 1
ATOM 2604 O O . HIS A 1 335 ? -10.836 -19.266 -19.719 1 98.19 335 HIS A O 1
ATOM 2610 N N . VAL A 1 336 ? -10.984 -19.375 -17.547 1 98.81 336 VAL A N 1
ATOM 2611 C CA . VAL A 1 336 ? -9.555 -19.641 -17.359 1 98.81 336 VAL A CA 1
ATOM 2612 C C . VAL A 1 336 ? -9.266 -21.109 -17.609 1 98.81 336 VAL A C 1
ATOM 2614 O O . VAL A 1 336 ? -9.812 -21.984 -16.938 1 98.81 336 VAL A O 1
ATOM 2617 N N . VAL A 1 337 ? -8.43 -21.359 -18.562 1 98.88 337 VAL A N 1
ATOM 2618 C CA . VAL A 1 337 ? -7.98 -22.703 -18.875 1 98.88 337 VAL A CA 1
ATOM 2619 C C . VAL A 1 337 ? -6.859 -23.109 -17.922 1 98.88 337 VAL A C 1
ATOM 2621 O O . VAL A 1 337 ? -6.859 -24.219 -17.391 1 98.88 337 VAL A O 1
ATOM 2624 N N . ALA A 1 338 ? -5.922 -22.25 -17.734 1 98.94 338 ALA A N 1
ATOM 2625 C CA . ALA A 1 338 ? -4.77 -22.469 -16.859 1 98.94 338 ALA A CA 1
ATOM 2626 C C . ALA A 1 338 ? -4.16 -21.156 -16.406 1 98.94 338 ALA A C 1
ATOM 2628 O O . ALA A 1 338 ? -4.234 -20.156 -17.125 1 98.94 338 ALA A O 1
ATOM 2629 N N . GLY A 1 339 ? -3.479 -21.234 -15.258 1 98.81 339 GLY A N 1
ATOM 2630 C CA . GLY A 1 339 ? -2.816 -20.062 -14.727 1 98.81 339 GLY A CA 1
ATOM 2631 C C . GLY A 1 339 ? -3.543 -19.453 -13.547 1 98.81 339 GLY A C 1
ATOM 2632 O O . GLY A 1 339 ? -4.473 -20.047 -13 1 98.81 339 GLY A O 1
ATOM 2633 N N . PRO A 1 340 ? -3.158 -18.297 -13.109 1 98.88 340 PRO A N 1
ATOM 2634 C CA . PRO A 1 340 ? -2.152 -17.484 -13.781 1 98.88 340 PRO A CA 1
ATOM 2635 C C . PRO A 1 340 ? -0.724 -17.938 -13.492 1 98.88 340 PRO A C 1
ATOM 2637 O O . PRO A 1 340 ? -0.495 -18.703 -12.555 1 98.88 340 PRO A O 1
ATOM 2640 N N . ALA A 1 341 ? 0.257 -17.562 -14.297 1 98.81 341 ALA A N 1
ATOM 2641 C CA . ALA A 1 341 ? 1.694 -17.516 -14.039 1 98.81 341 ALA A CA 1
ATOM 2642 C C . ALA A 1 341 ? 2.186 -16.078 -13.891 1 98.81 341 ALA A C 1
ATOM 2644 O O . ALA A 1 341 ? 1.539 -15.148 -14.367 1 98.81 341 ALA A O 1
ATOM 2645 N N . ILE A 1 342 ? 3.277 -15.914 -13.18 1 98.56 342 ILE A N 1
ATOM 2646 C CA . ILE A 1 342 ? 3.943 -14.617 -13.086 1 98.56 342 ILE A CA 1
ATOM 2647 C C . ILE A 1 342 ? 4.855 -14.422 -14.289 1 98.56 342 ILE A C 1
ATOM 2649 O O . ILE A 1 342 ? 5.59 -15.328 -14.68 1 98.56 342 ILE A O 1
ATOM 2653 N N . TYR A 1 343 ? 4.77 -13.312 -14.93 1 98.62 343 TYR A N 1
ATOM 2654 C CA . TYR A 1 343 ? 5.648 -12.906 -16.016 1 98.62 343 TYR A CA 1
ATOM 2655 C C . TYR A 1 343 ? 6.426 -11.641 -15.656 1 98.62 343 TYR A C 1
ATOM 2657 O O . TYR A 1 343 ? 5.867 -10.711 -15.07 1 98.62 343 TYR A O 1
ATOM 2665 N N . GLN A 1 344 ? 7.691 -11.625 -15.883 1 97.06 344 GLN A N 1
ATOM 2666 C CA . GLN A 1 344 ? 8.531 -10.469 -15.594 1 97.06 344 GLN A CA 1
ATOM 2667 C C . GLN A 1 344 ? 8.719 -9.602 -16.844 1 97.06 344 GLN A C 1
ATOM 2669 O O . GLN A 1 344 ? 9.336 -10.031 -17.812 1 97.06 344 GLN A O 1
ATOM 2674 N N . ALA A 1 345 ? 8.211 -8.406 -16.781 1 95.88 345 ALA A N 1
ATOM 2675 C CA . ALA A 1 345 ? 8.289 -7.473 -17.906 1 95.88 345 ALA A CA 1
ATOM 2676 C C . ALA A 1 345 ? 9.117 -6.242 -17.531 1 95.88 345 ALA A C 1
ATOM 2678 O O . ALA A 1 345 ? 9.188 -5.867 -16.359 1 95.88 345 ALA A O 1
ATOM 2679 N N . GLY A 1 346 ? 9.734 -5.617 -18.609 1 90.69 346 GLY A N 1
ATOM 2680 C CA . GLY A 1 346 ? 10.414 -4.344 -18.406 1 90.69 346 GLY A CA 1
ATOM 2681 C C . GLY A 1 346 ? 11.828 -4.492 -17.891 1 90.69 346 GLY A C 1
ATOM 2682 O O . GLY A 1 346 ? 12.211 -5.566 -17.422 1 90.69 346 GLY A O 1
ATOM 2683 N N . MET B 1 1 ? -28.141 -25.047 -7.332 1 33.06 1 MET B N 1
ATOM 2684 C CA . MET B 1 1 ? -26.859 -25.594 -6.883 1 33.06 1 MET B CA 1
ATOM 2685 C C . MET B 1 1 ? -25.797 -24.516 -6.832 1 33.06 1 MET B C 1
ATOM 2687 O O . MET B 1 1 ? -25.734 -23.656 -7.719 1 33.06 1 MET B O 1
ATOM 2691 N N . THR B 1 2 ? -25.25 -24.141 -5.586 1 48.44 2 THR B N 1
ATOM 2692 C CA . THR B 1 2 ? -24.281 -23.078 -5.43 1 48.44 2 THR B CA 1
ATOM 2693 C C . THR B 1 2 ? -23.125 -23.266 -6.402 1 48.44 2 THR B C 1
ATOM 2695 O O . THR B 1 2 ? -22.672 -24.391 -6.645 1 48.44 2 THR B O 1
ATOM 2698 N N . GLU B 1 3 ? -23.047 -22.375 -7.34 1 65.19 3 GLU B N 1
ATOM 2699 C CA . GLU B 1 3 ? -21.922 -22.453 -8.266 1 65.19 3 GLU B CA 1
ATOM 2700 C C . GLU B 1 3 ? -20.641 -22.875 -7.547 1 65.19 3 GLU B C 1
ATOM 2702 O O . GLU B 1 3 ? -20.328 -22.359 -6.473 1 65.19 3 GLU B O 1
ATOM 2707 N N . PRO B 1 4 ? -20.156 -23.953 -7.973 1 77.06 4 PRO B N 1
ATOM 2708 C CA . PRO B 1 4 ? -18.938 -24.391 -7.305 1 77.06 4 PRO B CA 1
ATOM 2709 C C . PRO B 1 4 ? -17.922 -23.266 -7.141 1 77.06 4 PRO B C 1
ATOM 2711 O O . PRO B 1 4 ? -17.938 -22.297 -7.902 1 77.06 4 PRO B O 1
ATOM 2714 N N . PHE B 1 5 ? -17.219 -23.219 -6.027 1 87.25 5 PHE B N 1
ATOM 2715 C CA . PHE B 1 5 ? -16.109 -22.312 -5.707 1 87.25 5 PHE B CA 1
ATOM 2716 C C . PHE B 1 5 ? -16.609 -20.875 -5.637 1 87.25 5 PHE B C 1
ATOM 2718 O O . PHE B 1 5 ? -15.898 -19.953 -6.062 1 87.25 5 PHE B O 1
ATOM 2725 N N . LYS B 1 6 ? -17.891 -20.656 -5.457 1 86.81 6 LYS B N 1
ATOM 2726 C CA . LYS B 1 6 ? -18.484 -19.328 -5.277 1 86.81 6 LYS B CA 1
ATOM 2727 C C . LYS B 1 6 ? -19.078 -19.172 -3.881 1 86.81 6 LYS B C 1
ATOM 2729 O O . LYS B 1 6 ? -20.281 -19.312 -3.699 1 86.81 6 LYS B O 1
ATOM 2734 N N . PRO B 1 7 ? -18.219 -18.906 -2.904 1 93.88 7 PRO B N 1
ATOM 2735 C CA . PRO B 1 7 ? -18.781 -18.672 -1.57 1 93.88 7 PRO B CA 1
ATOM 2736 C C . PRO B 1 7 ? -19.875 -17.609 -1.563 1 93.88 7 PRO B C 1
ATOM 2738 O O . PRO B 1 7 ? -19.812 -16.641 -2.322 1 93.88 7 PRO B O 1
ATOM 2741 N N . SER B 1 8 ? -20.953 -17.812 -0.667 1 95.44 8 SER B N 1
ATOM 2742 C CA . SER B 1 8 ? -22.078 -16.891 -0.607 1 95.44 8 SER B CA 1
ATOM 2743 C C . SER B 1 8 ? -21.656 -15.539 -0.044 1 95.44 8 SER B C 1
ATOM 2745 O O . SER B 1 8 ? -20.812 -15.469 0.858 1 95.44 8 SER B O 1
ATOM 2747 N N . GLY B 1 9 ? -22.266 -14.523 -0.582 1 96.31 9 GLY B N 1
ATOM 2748 C CA . GLY B 1 9 ? -21.953 -13.156 -0.179 1 96.31 9 GLY B CA 1
ATOM 2749 C C . GLY B 1 9 ? -21.062 -12.43 -1.171 1 96.31 9 GLY B C 1
ATOM 2750 O O . GLY B 1 9 ? -21.141 -12.672 -2.377 1 96.31 9 GLY B O 1
ATOM 2751 N N . GLY B 1 10 ? -20.328 -11.438 -0.693 1 96 10 GLY B N 1
ATOM 2752 C CA . GLY B 1 10 ? -19.5 -10.625 -1.571 1 96 10 GLY B CA 1
ATOM 2753 C C . GLY B 1 10 ? -20.281 -9.5 -2.238 1 96 10 GLY B C 1
ATOM 2754 O O . GLY B 1 10 ? -21.266 -9.75 -2.924 1 96 10 GLY B O 1
ATOM 2755 N N . LEU B 1 11 ? -19.812 -8.312 -2.1 1 95.38 11 LEU B N 1
ATOM 2756 C CA . LEU B 1 11 ? -20.438 -7.148 -2.721 1 95.38 11 LEU B CA 1
ATOM 2757 C C . LEU B 1 11 ? -20.031 -7.027 -4.184 1 95.38 11 LEU B C 1
ATOM 2759 O O . LEU B 1 11 ? -18.844 -7.164 -4.516 1 95.38 11 LEU B O 1
ATOM 2763 N N . GLY B 1 12 ? -20.984 -6.828 -5.059 1 92.69 12 GLY B N 1
ATOM 2764 C CA . GLY B 1 12 ? -20.719 -6.551 -6.457 1 92.69 12 GLY B CA 1
ATOM 2765 C C . GLY B 1 12 ? -20.141 -7.738 -7.203 1 92.69 12 GLY B C 1
ATOM 2766 O O . GLY B 1 12 ? -19.375 -7.574 -8.156 1 92.69 12 GLY B O 1
ATOM 2767 N N . THR B 1 13 ? -20.375 -8.883 -6.758 1 90.88 13 THR B N 1
ATOM 2768 C CA . THR B 1 13 ? -19.797 -10.07 -7.371 1 90.88 13 THR B CA 1
ATOM 2769 C C . THR B 1 13 ? -20.75 -10.68 -8.391 1 90.88 13 THR B C 1
ATOM 2771 O O . THR B 1 13 ? -20.531 -11.789 -8.883 1 90.88 13 THR B O 1
ATOM 2774 N N . ASN B 1 14 ? -21.75 -9.859 -8.68 1 87.12 14 ASN B N 1
ATOM 2775 C CA . ASN B 1 14 ? -22.672 -10.328 -9.703 1 87.12 14 ASN B CA 1
ATOM 2776 C C . ASN B 1 14 ? -22.312 -9.781 -11.086 1 87.12 14 ASN B C 1
ATOM 2778 O O . ASN B 1 14 ? -21.281 -9.133 -11.242 1 87.12 14 ASN B O 1
ATOM 2782 N N . SER B 1 15 ? -22.938 -10.125 -12.117 1 83.5 15 SER B N 1
ATOM 2783 C CA . SER B 1 15 ? -22.547 -9.82 -13.484 1 83.5 15 SER B CA 1
ATOM 2784 C C . SER B 1 15 ? -22.953 -8.398 -13.875 1 83.5 15 SER B C 1
ATOM 2786 O O . SER B 1 15 ? -22.781 -7.996 -15.023 1 83.5 15 SER B O 1
ATOM 2788 N N . THR B 1 16 ? -23.375 -7.605 -12.922 1 88.69 16 THR B N 1
ATOM 2789 C CA . THR B 1 16 ? -23.719 -6.223 -13.227 1 88.69 16 THR B CA 1
ATOM 2790 C C . THR B 1 16 ? -22.469 -5.41 -13.555 1 88.69 16 THR B C 1
ATOM 2792 O O . THR B 1 16 ? -21.5 -5.41 -12.781 1 88.69 16 THR B O 1
ATOM 2795 N N . PRO B 1 17 ? -22.438 -4.766 -14.68 1 92.75 17 PRO B N 1
ATOM 2796 C CA . PRO B 1 17 ? -21.266 -3.969 -15.031 1 92.75 17 PRO B CA 1
ATOM 2797 C C . PRO B 1 17 ? -20.969 -2.859 -14.023 1 92.75 17 PRO B C 1
ATOM 2799 O O . PRO B 1 17 ? -21.891 -2.123 -13.633 1 92.75 17 PRO B O 1
ATOM 2802 N N . PRO B 1 18 ? -19.781 -2.807 -13.68 1 96.25 18 PRO B N 1
ATOM 2803 C CA . PRO B 1 18 ? -19.469 -1.787 -12.672 1 96.25 18 PRO B CA 1
ATOM 2804 C C . PRO B 1 18 ? -19.469 -0.372 -13.25 1 96.25 18 PRO B C 1
ATOM 2806 O O . PRO B 1 18 ? -19.125 -0.175 -14.414 1 96.25 18 PRO B O 1
ATOM 2809 N N . GLU B 1 19 ? -19.844 0.564 -12.461 1 96.44 19 GLU B N 1
ATOM 2810 C CA . GLU B 1 19 ? -19.703 1.99 -12.734 1 96.44 19 GLU B CA 1
ATOM 2811 C C . GLU B 1 19 ? -18.672 2.627 -11.805 1 96.44 19 GLU B C 1
ATOM 2813 O O . GLU B 1 19 ? -18.781 2.514 -10.578 1 96.44 19 GLU B O 1
ATOM 2818 N N . TYR B 1 20 ? -17.734 3.279 -12.406 1 98 20 TYR B N 1
ATOM 2819 C CA . TYR B 1 20 ? -16.641 3.861 -11.641 1 98 20 TYR B CA 1
ATOM 2820 C C . TYR B 1 20 ? -16.859 5.352 -11.414 1 98 20 TYR B C 1
ATOM 2822 O O . TYR B 1 20 ? -16.078 6.18 -11.883 1 98 20 TYR B O 1
ATOM 2830 N N . VAL B 1 21 ? -17.922 5.68 -10.781 1 98.56 21 VAL B N 1
ATOM 2831 C CA . VAL B 1 21 ? -18.312 7.059 -10.508 1 98.56 21 VAL B CA 1
ATOM 2832 C C . VAL B 1 21 ? -18.75 7.195 -9.055 1 98.56 21 VAL B C 1
ATOM 2834 O O . VAL B 1 21 ? -19.094 6.199 -8.406 1 98.56 21 VAL B O 1
ATOM 2837 N N . PRO B 1 22 ? -18.719 8.469 -8.492 1 98.56 22 PRO B N 1
ATOM 2838 C CA . PRO B 1 22 ? -19.312 8.656 -7.164 1 98.56 22 PRO B CA 1
ATOM 2839 C C . PRO B 1 22 ? -20.797 8.297 -7.117 1 98.56 22 PRO B C 1
ATOM 2841 O O . PRO B 1 22 ? -21.547 8.633 -8.039 1 98.56 22 PRO B O 1
ATOM 2844 N N . MET B 1 23 ? -21.266 7.652 -6.059 1 98.44 23 MET B N 1
ATOM 2845 C CA . MET B 1 23 ? -22.656 7.242 -5.902 1 98.44 23 MET B CA 1
ATOM 2846 C C . MET B 1 23 ? -23.344 8.031 -4.789 1 98.44 23 MET B C 1
ATOM 2848 O O . MET B 1 23 ? -24.5 7.766 -4.449 1 98.44 23 MET B O 1
ATOM 2852 N N . SER B 1 24 ? -22.641 8.938 -4.156 1 98.38 24 SER B N 1
ATOM 2853 C CA . SER B 1 24 ? -23.141 9.82 -3.109 1 98.38 24 SER B CA 1
ATOM 2854 C C . SER B 1 24 ? -22.328 11.102 -3.023 1 98.38 24 SER B C 1
ATOM 2856 O O . SER B 1 24 ? -21.281 11.219 -3.678 1 98.38 24 SER B O 1
ATOM 2858 N N . ASP B 1 25 ? -22.797 12.055 -2.275 1 97.88 25 ASP B N 1
ATOM 2859 C CA . ASP B 1 25 ? -22.016 13.258 -2.012 1 97.88 25 ASP B CA 1
ATOM 2860 C C . ASP B 1 25 ? -20.75 12.93 -1.223 1 97.88 25 ASP B C 1
ATOM 2862 O O . ASP B 1 25 ? -19.703 13.555 -1.425 1 97.88 25 ASP B O 1
ATOM 2866 N N . PHE B 1 26 ? -20.859 11.969 -0.322 1 98.06 26 PHE B N 1
ATOM 2867 C CA . PHE B 1 26 ? -19.688 11.492 0.413 1 98.06 26 PHE B CA 1
ATOM 2868 C C . PHE B 1 26 ? -18.609 11.016 -0.545 1 98.06 26 PHE B C 1
ATOM 2870 O O . PHE B 1 26 ? -17.438 11.352 -0.384 1 98.06 26 PHE B O 1
ATOM 2877 N N . ASP B 1 27 ? -19.031 10.242 -1.541 1 98.75 27 ASP B N 1
ATOM 2878 C CA . ASP B 1 27 ? -18.094 9.742 -2.541 1 98.75 27 ASP B CA 1
ATOM 2879 C C . ASP B 1 27 ? -17.406 10.898 -3.271 1 98.75 27 ASP B C 1
ATOM 2881 O O . ASP B 1 27 ? -16.172 10.93 -3.381 1 98.75 27 ASP B O 1
ATOM 2885 N N . PHE B 1 28 ? -18.219 11.797 -3.736 1 98.75 28 PHE B N 1
ATOM 2886 C CA . PHE B 1 28 ? -17.688 12.898 -4.535 1 98.75 28 PHE B CA 1
ATOM 2887 C C . PHE B 1 28 ? -16.688 13.719 -3.734 1 98.75 28 PHE B C 1
ATOM 2889 O O . PHE B 1 28 ? -15.578 13.984 -4.207 1 98.75 28 PHE B O 1
ATOM 2896 N N . GLN B 1 29 ? -17.062 14.094 -2.529 1 98.44 29 GLN B N 1
ATOM 2897 C CA . GLN B 1 29 ? -16.219 14.922 -1.689 1 98.44 29 GLN B CA 1
ATOM 2898 C C . GLN B 1 29 ? -14.914 14.203 -1.336 1 98.44 29 GLN B C 1
ATOM 2900 O O . GLN B 1 29 ? -13.844 14.82 -1.314 1 98.44 29 GLN B O 1
ATOM 2905 N N . SER B 1 30 ? -14.977 12.922 -1.044 1 98.81 30 SER B N 1
ATOM 2906 C CA . SER B 1 30 ? -13.797 12.133 -0.699 1 98.81 30 SER B CA 1
ATOM 2907 C C . SER B 1 30 ? -12.844 12.031 -1.882 1 98.81 30 SER B C 1
ATOM 2909 O O . SER B 1 30 ? -11.633 12.227 -1.731 1 98.81 30 SER B O 1
ATOM 2911 N N . LEU B 1 31 ? -13.375 11.734 -3.072 1 98.94 31 LEU B N 1
ATOM 2912 C CA . LEU B 1 31 ? -12.555 11.609 -4.27 1 98.94 31 LEU B CA 1
ATOM 2913 C C . LEU B 1 31 ? -11.977 12.961 -4.68 1 98.94 31 LEU B C 1
ATOM 2915 O O . LEU B 1 31 ? -10.844 13.039 -5.16 1 98.94 31 LEU B O 1
ATOM 2919 N N . ASN B 1 32 ? -12.742 14.008 -4.508 1 98.88 32 ASN B N 1
ATOM 2920 C CA . ASN B 1 32 ? -12.227 15.344 -4.801 1 98.88 32 ASN B CA 1
ATOM 2921 C C . ASN B 1 32 ? -11.062 15.711 -3.887 1 98.88 32 ASN B C 1
ATOM 2923 O O . ASN B 1 32 ? -10.086 16.328 -4.328 1 98.88 32 ASN B O 1
ATOM 2927 N N . LEU B 1 33 ? -11.203 15.375 -2.609 1 98.81 33 LEU B N 1
ATOM 2928 C CA . LEU B 1 33 ? -10.094 15.594 -1.688 1 98.81 33 LEU B CA 1
ATOM 2929 C C . LEU B 1 33 ? -8.867 14.797 -2.123 1 98.81 33 LEU B C 1
ATOM 2931 O O . LEU B 1 33 ? -7.75 15.32 -2.119 1 98.81 33 LEU B O 1
ATOM 2935 N N . ALA B 1 34 ? -9.07 13.516 -2.482 1 98.88 34 ALA B N 1
ATOM 2936 C CA . ALA B 1 34 ? -7.977 12.68 -2.967 1 98.88 34 ALA B CA 1
ATOM 2937 C C . ALA B 1 34 ? -7.32 13.289 -4.199 1 98.88 34 ALA B C 1
ATOM 2939 O O . ALA B 1 34 ? -6.102 13.219 -4.363 1 98.88 34 ALA B O 1
ATOM 2940 N N . LEU B 1 35 ? -8.133 13.883 -5.07 1 98.94 35 LEU B N 1
ATOM 2941 C CA . LEU B 1 35 ? -7.602 14.5 -6.281 1 98.94 35 LEU B CA 1
ATOM 2942 C C . LEU B 1 35 ? -6.711 15.688 -5.938 1 98.94 35 LEU B C 1
ATOM 2944 O O . LEU B 1 35 ? -5.668 15.891 -6.562 1 98.94 35 LEU B O 1
ATOM 2948 N N . ASN B 1 36 ? -7.129 16.5 -4.941 1 98.94 36 ASN B N 1
ATOM 2949 C CA . ASN B 1 36 ? -6.258 17.562 -4.469 1 98.94 36 ASN B CA 1
ATOM 2950 C C . ASN B 1 36 ? -4.922 17.031 -3.975 1 98.94 36 ASN B C 1
ATOM 2952 O O . ASN B 1 36 ? -3.877 17.641 -4.199 1 98.94 36 ASN B O 1
ATOM 2956 N N . GLN B 1 37 ? -4.961 15.906 -3.287 1 98.88 37 GLN B N 1
ATOM 2957 C CA . GLN B 1 37 ? -3.74 15.258 -2.82 1 98.88 37 GLN B CA 1
ATOM 2958 C C . GLN B 1 37 ? -2.84 14.875 -3.99 1 98.88 37 GLN B C 1
ATOM 2960 O O . GLN B 1 37 ? -1.622 15.062 -3.932 1 98.88 37 GLN B O 1
ATOM 2965 N N . GLU B 1 38 ? -3.422 14.312 -5.062 1 98.88 38 GLU B N 1
ATOM 2966 C CA . GLU B 1 38 ? -2.635 13.914 -6.227 1 98.88 38 GLU B CA 1
ATOM 2967 C C . GLU B 1 38 ? -1.97 15.125 -6.879 1 98.88 38 GLU B C 1
ATOM 2969 O O . GLU B 1 38 ? -0.796 15.07 -7.254 1 98.88 38 GLU B O 1
ATOM 2974 N N . TRP B 1 39 ? -2.717 16.188 -7.031 1 98.88 39 TRP B N 1
ATOM 2975 C CA . TRP B 1 39 ? -2.191 17.375 -7.699 1 98.88 39 TRP B CA 1
ATOM 2976 C C . TRP B 1 39 ? -1.031 17.969 -6.91 1 98.88 39 TRP B C 1
ATOM 2978 O O . TRP B 1 39 ? -0.02 18.375 -7.492 1 98.88 39 TRP B O 1
ATOM 2988 N N . ILE B 1 40 ? -1.162 18.047 -5.617 1 98.88 40 ILE B N 1
ATOM 2989 C CA . ILE B 1 40 ? -0.084 18.672 -4.859 1 98.88 40 ILE B CA 1
ATOM 2990 C C . ILE B 1 40 ? 1.151 17.781 -4.883 1 98.88 40 ILE B C 1
ATOM 2992 O O . ILE B 1 40 ? 2.281 18.266 -4.914 1 98.88 40 ILE B O 1
ATOM 2996 N N . GLU B 1 41 ? 0.976 16.453 -4.836 1 98.88 41 GLU B N 1
ATOM 2997 C CA . GLU B 1 41 ? 2.123 15.562 -4.93 1 98.88 41 GLU B CA 1
ATOM 2998 C C . GLU B 1 41 ? 2.834 15.711 -6.27 1 98.88 41 GLU B C 1
ATOM 3000 O O . GLU B 1 41 ? 4.066 15.703 -6.332 1 98.88 41 GLU B O 1
ATOM 3005 N N . LEU B 1 42 ? 2.033 15.773 -7.32 1 98.88 42 LEU B N 1
ATOM 3006 C CA . LEU B 1 42 ? 2.607 16.016 -8.641 1 98.88 42 LEU B CA 1
ATOM 3007 C C . LEU B 1 42 ? 3.455 17.297 -8.633 1 98.88 42 LEU B C 1
ATOM 3009 O O . LEU B 1 42 ? 4.613 17.266 -9.055 1 98.88 42 LEU B O 1
ATOM 3013 N N . ASP B 1 43 ? 2.883 18.359 -8.156 1 98.94 43 ASP B N 1
ATOM 3014 C CA . ASP B 1 43 ? 3.594 19.641 -8.125 1 98.94 43 ASP B CA 1
ATOM 3015 C C . ASP B 1 43 ? 4.824 19.562 -7.227 1 98.94 43 ASP B C 1
ATOM 3017 O O . ASP B 1 43 ? 5.906 20.016 -7.602 1 98.94 43 ASP B O 1
ATOM 3021 N N . LEU B 1 44 ? 4.676 19 -6.047 1 98.94 44 LEU B N 1
ATOM 3022 C CA . LEU B 1 44 ? 5.73 18.906 -5.043 1 98.94 44 LEU B CA 1
ATOM 3023 C C . LEU B 1 44 ? 6.953 18.188 -5.609 1 98.94 44 LEU B C 1
ATOM 3025 O O . LEU B 1 44 ? 8.086 18.656 -5.445 1 98.94 44 LEU B O 1
ATOM 3029 N N . PHE B 1 45 ? 6.785 17.016 -6.234 1 98.88 45 PHE B N 1
ATOM 3030 C CA . PHE B 1 45 ? 7.891 16.219 -6.762 1 98.88 45 PHE B CA 1
ATOM 3031 C C . PHE B 1 45 ? 8.609 16.984 -7.875 1 98.88 45 PHE B C 1
ATOM 3033 O O . PHE B 1 45 ? 9.844 17.047 -7.895 1 98.88 45 PHE B O 1
ATOM 3040 N N . HIS B 1 46 ? 7.836 17.609 -8.766 1 98.69 46 HIS B N 1
ATOM 3041 C CA . HIS B 1 46 ? 8.445 18.422 -9.812 1 98.69 46 HIS B CA 1
ATOM 3042 C C . HIS B 1 46 ? 9.156 19.641 -9.219 1 98.69 46 HIS B C 1
ATOM 3044 O O . HIS B 1 46 ? 10.234 20.016 -9.68 1 98.69 46 HIS B O 1
ATOM 3050 N N . HIS B 1 47 ? 8.484 20.266 -8.266 1 98.69 47 HIS B N 1
ATOM 3051 C CA . HIS B 1 47 ? 9.039 21.453 -7.633 1 98.69 47 HIS B CA 1
ATOM 3052 C C . HIS B 1 47 ? 10.406 21.172 -7.02 1 98.69 47 HIS B C 1
ATOM 3054 O O . HIS B 1 47 ? 11.352 21.922 -7.223 1 98.69 47 HIS B O 1
ATOM 3060 N N . GLY B 1 48 ? 10.523 20.078 -6.234 1 98.75 48 GLY B N 1
ATOM 3061 C CA . GLY B 1 48 ? 11.797 19.719 -5.641 1 98.75 48 GLY B CA 1
ATOM 3062 C C . GLY B 1 48 ? 12.883 19.469 -6.668 1 98.75 48 GLY B C 1
ATOM 3063 O O . GLY B 1 48 ? 14.008 19.938 -6.508 1 98.75 48 GLY B O 1
ATOM 3064 N N . LEU B 1 49 ? 12.57 18.781 -7.75 1 98.75 49 LEU B N 1
ATOM 3065 C CA . LEU B 1 49 ? 13.531 18.469 -8.797 1 98.75 49 LEU B CA 1
ATOM 3066 C C . LEU B 1 49 ? 13.984 19.734 -9.516 1 98.75 49 LEU B C 1
ATOM 3068 O O . LEU B 1 49 ? 15.125 19.812 -9.977 1 98.75 49 LEU B O 1
ATOM 3072 N N . ALA B 1 50 ? 13.094 20.703 -9.664 1 98.69 50 ALA B N 1
ATOM 3073 C CA . ALA B 1 50 ? 13.406 21.953 -10.359 1 98.69 50 ALA B CA 1
ATOM 3074 C C . ALA B 1 50 ? 14.172 22.906 -9.453 1 98.69 50 ALA B C 1
ATOM 3076 O O . ALA B 1 50 ? 15.023 23.656 -9.922 1 98.69 50 ALA B O 1
ATOM 3077 N N . MET B 1 51 ? 13.875 22.953 -8.234 1 98.62 51 MET B N 1
ATOM 3078 C CA . MET B 1 51 ? 14.391 23.922 -7.273 1 98.62 51 MET B CA 1
ATOM 3079 C C . MET B 1 51 ? 15.859 23.656 -6.965 1 98.62 51 MET B C 1
ATOM 3081 O O . MET B 1 51 ? 16.641 24.578 -6.781 1 98.62 51 MET B O 1
ATOM 3085 N N . PHE B 1 52 ? 16.312 22.453 -6.879 1 98.88 52 PHE B N 1
ATOM 3086 C CA . PHE B 1 52 ? 17.656 22.094 -6.441 1 98.88 52 PHE B CA 1
ATOM 3087 C C . PHE B 1 52 ? 18.484 21.578 -7.609 1 98.88 52 PHE B C 1
ATOM 3089 O O . PHE B 1 52 ? 17.969 20.906 -8.5 1 98.88 52 PHE B O 1
ATOM 3096 N N . SER B 1 53 ? 19.781 21.844 -7.621 1 98.75 53 SER B N 1
ATOM 3097 C CA . SER B 1 53 ? 20.703 21.391 -8.656 1 98.75 53 SER B CA 1
ATOM 3098 C C . SER B 1 53 ? 21.109 19.938 -8.43 1 98.75 53 SER B C 1
ATOM 3100 O O . SER B 1 53 ? 20.906 19.391 -7.34 1 98.75 53 SER B O 1
ATOM 3102 N N . ASP B 1 54 ? 21.719 19.312 -9.453 1 98.56 54 ASP B N 1
ATOM 3103 C CA . ASP B 1 54 ? 22.266 17.969 -9.305 1 98.56 54 ASP B CA 1
ATOM 3104 C C . ASP B 1 54 ? 23.297 17.922 -8.172 1 98.56 54 ASP B C 1
ATOM 3106 O O . ASP B 1 54 ? 23.359 16.938 -7.426 1 98.56 54 ASP B O 1
ATOM 3110 N N . ALA B 1 55 ? 24.062 18.969 -8.07 1 98.69 55 ALA B N 1
ATOM 3111 C CA . ALA B 1 55 ? 25.078 19.047 -7.027 1 98.69 55 ALA B CA 1
ATOM 3112 C C . ALA B 1 55 ? 24.438 19.062 -5.641 1 98.69 55 ALA B C 1
ATOM 3114 O O . ALA B 1 55 ? 24.984 18.5 -4.691 1 98.69 55 ALA B O 1
ATOM 3115 N N . ASP B 1 56 ? 23.281 19.797 -5.484 1 98.69 56 ASP B N 1
ATOM 3116 C CA . ASP B 1 56 ? 22.562 19.812 -4.223 1 98.69 56 ASP B CA 1
ATOM 3117 C C . ASP B 1 56 ? 22.109 18.406 -3.834 1 98.69 56 ASP B C 1
ATOM 3119 O O . ASP B 1 56 ? 22.234 18 -2.676 1 98.69 56 ASP B O 1
ATOM 3123 N N . PHE B 1 57 ? 21.562 17.688 -4.809 1 98.81 57 PHE B N 1
ATOM 3124 C CA . PHE B 1 57 ? 21.109 16.328 -4.57 1 98.81 57 PHE B CA 1
ATOM 3125 C C . PHE B 1 57 ? 22.281 15.422 -4.223 1 98.81 57 PHE B C 1
ATOM 3127 O O . PHE B 1 57 ? 22.203 14.617 -3.293 1 98.81 57 PHE B O 1
ATOM 3134 N N . ASP B 1 58 ? 23.391 15.547 -4.977 1 98.44 58 ASP B N 1
ATOM 3135 C CA . ASP B 1 58 ? 24.578 14.75 -4.703 1 98.44 58 ASP B CA 1
ATOM 3136 C C . ASP B 1 58 ? 25.078 14.984 -3.283 1 98.44 58 ASP B C 1
ATOM 3138 O O . ASP B 1 58 ? 25.516 14.047 -2.604 1 98.44 58 ASP B O 1
ATOM 3142 N N . ALA B 1 59 ? 25.031 16.234 -2.893 1 97.69 59 ALA B N 1
ATOM 3143 C CA . ALA B 1 59 ? 25.5 16.609 -1.558 1 97.69 59 ALA B CA 1
ATOM 3144 C C . ALA B 1 59 ? 24.625 15.961 -0.479 1 97.69 59 ALA B C 1
ATOM 3146 O O . ALA B 1 59 ? 25.078 15.773 0.655 1 97.69 59 ALA B O 1
ATOM 3147 N N . ALA B 1 60 ? 23.391 15.633 -0.828 1 97.81 60 ALA B N 1
ATOM 3148 C CA . ALA B 1 60 ? 22.484 14.977 0.1 1 97.81 60 ALA 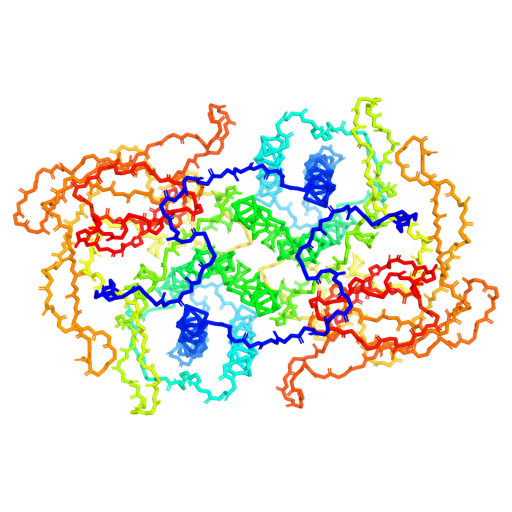B CA 1
ATOM 3149 C C . ALA B 1 60 ? 22.516 13.461 -0.074 1 97.81 60 ALA B C 1
ATOM 3151 O O . ALA B 1 60 ? 21.719 12.742 0.527 1 97.81 60 ALA B O 1
ATOM 3152 N N . GLY B 1 61 ? 23.391 12.984 -0.939 1 97.62 61 GLY B N 1
ATOM 3153 C CA . GLY B 1 61 ? 23.562 11.547 -1.133 1 97.62 61 GLY B CA 1
ATOM 3154 C C . GLY B 1 61 ? 22.594 10.961 -2.135 1 97.62 61 GLY B C 1
ATOM 3155 O O . GLY B 1 61 ? 22.375 9.75 -2.152 1 97.62 61 GLY B O 1
ATOM 3156 N N . LEU B 1 62 ? 21.969 11.727 -2.932 1 98.5 62 LEU B N 1
ATOM 3157 C CA . LEU B 1 62 ? 20.984 11.273 -3.91 1 98.5 62 LEU B CA 1
ATOM 3158 C C . LEU B 1 62 ? 21.484 11.5 -5.332 1 98.5 62 LEU B C 1
ATOM 3160 O O . LEU B 1 62 ? 21.578 12.641 -5.789 1 98.5 62 LEU B O 1
ATOM 3164 N N . GLY B 1 63 ? 21.781 10.406 -5.992 1 97.56 63 GLY B N 1
ATOM 3165 C CA . GLY B 1 63 ? 22.375 10.469 -7.32 1 97.56 63 GLY B CA 1
ATOM 3166 C C . GLY B 1 63 ? 21.344 10.5 -8.43 1 97.56 63 GLY B C 1
ATOM 3167 O O . GLY B 1 63 ? 20.156 10.719 -8.172 1 97.56 63 GLY B O 1
ATOM 3168 N N . PRO B 1 64 ? 21.812 10.305 -9.672 1 96.75 64 PRO B N 1
ATOM 3169 C CA . PRO B 1 64 ? 20.922 10.422 -10.828 1 96.75 64 PRO B CA 1
ATOM 3170 C C . PRO B 1 64 ? 19.766 9.422 -10.789 1 96.75 64 PRO B C 1
ATOM 3172 O O . PRO B 1 64 ? 18.656 9.758 -11.18 1 96.75 64 PRO B O 1
ATOM 3175 N N . GLU B 1 65 ? 19.984 8.203 -10.367 1 96.44 65 GLU B N 1
ATOM 3176 C CA . GLU B 1 65 ? 18.938 7.195 -10.336 1 96.44 65 GLU B CA 1
ATOM 3177 C C . GLU B 1 65 ? 17.859 7.551 -9.305 1 96.44 65 GLU B C 1
ATOM 3179 O O . GLU B 1 65 ? 16.688 7.266 -9.5 1 96.44 65 GLU B O 1
ATOM 3184 N N . ASP B 1 66 ? 18.328 8.148 -8.211 1 98.19 66 ASP B N 1
ATOM 3185 C CA . ASP B 1 66 ? 17.375 8.586 -7.195 1 98.19 66 ASP B CA 1
ATOM 3186 C C . ASP B 1 66 ? 16.5 9.727 -7.711 1 98.19 66 ASP B C 1
ATOM 3188 O O . ASP B 1 66 ? 15.289 9.75 -7.48 1 98.19 66 ASP B O 1
ATOM 3192 N N . ARG B 1 67 ? 17.109 10.711 -8.359 1 98.56 67 ARG B N 1
ATOM 3193 C CA . ARG B 1 67 ? 16.359 11.82 -8.938 1 98.56 67 ARG B CA 1
ATOM 3194 C C . ARG B 1 67 ? 15.367 11.32 -9.984 1 98.56 67 ARG B C 1
ATOM 3196 O O . ARG B 1 67 ? 14.242 11.82 -10.062 1 98.56 67 ARG B O 1
ATOM 3203 N N . TYR B 1 68 ? 15.805 10.336 -10.758 1 97.5 68 TYR B N 1
ATOM 3204 C CA . TYR B 1 68 ? 14.883 9.766 -11.734 1 97.5 68 TYR B CA 1
ATOM 3205 C C . TYR B 1 68 ? 13.695 9.102 -11.039 1 97.5 68 TYR B C 1
ATOM 3207 O O . TYR B 1 68 ? 12.57 9.148 -11.547 1 97.5 68 TYR B O 1
ATOM 3215 N N . LEU B 1 69 ? 13.992 8.414 -9.984 1 98.25 69 LEU B N 1
ATOM 3216 C CA . LEU B 1 69 ? 12.922 7.785 -9.227 1 98.25 69 LEU B CA 1
ATOM 3217 C C . LEU B 1 69 ? 11.891 8.82 -8.781 1 98.25 69 LEU B C 1
ATOM 3219 O O . LEU B 1 69 ? 10.688 8.562 -8.844 1 98.25 69 LEU B O 1
ATOM 3223 N N . ILE B 1 70 ? 12.297 9.992 -8.297 1 98.81 70 ILE B N 1
ATOM 3224 C CA . ILE B 1 70 ? 11.383 11.062 -7.926 1 98.81 70 ILE B CA 1
ATOM 3225 C C . ILE B 1 70 ? 10.57 11.5 -9.148 1 98.81 70 ILE B C 1
ATOM 3227 O O . ILE B 1 70 ? 9.359 11.703 -9.055 1 98.81 70 ILE B O 1
ATOM 3231 N N . GLN B 1 71 ? 11.242 11.664 -10.273 1 98.44 71 GLN B N 1
ATOM 3232 C CA . GLN B 1 71 ? 10.547 12.016 -11.508 1 98.44 71 GLN B CA 1
ATOM 3233 C C . GLN B 1 71 ? 9.484 10.977 -11.859 1 98.44 71 GLN B C 1
ATOM 3235 O O . GLN B 1 71 ? 8.375 11.328 -12.266 1 98.44 71 GLN B O 1
ATOM 3240 N N . PHE B 1 72 ? 9.836 9.695 -11.742 1 97.69 72 PHE B N 1
ATOM 3241 C CA . PHE B 1 72 ? 8.883 8.633 -12.023 1 97.69 72 PHE B CA 1
ATOM 3242 C C . PHE B 1 72 ? 7.68 8.727 -11.094 1 97.69 72 PHE B C 1
ATOM 3244 O O . PHE B 1 72 ? 6.543 8.492 -11.516 1 97.69 72 PHE B O 1
ATOM 3251 N N . MET B 1 73 ? 7.902 9.016 -9.812 1 98.69 73 MET B N 1
ATOM 3252 C CA . MET B 1 73 ? 6.801 9.188 -8.867 1 98.69 73 MET B CA 1
ATOM 3253 C C . MET B 1 73 ? 5.895 10.336 -9.289 1 98.69 73 MET B C 1
ATOM 3255 O O . MET B 1 73 ? 4.68 10.273 -9.102 1 98.69 73 MET B O 1
ATOM 3259 N N . ALA B 1 74 ? 6.508 11.414 -9.805 1 98.69 74 ALA B N 1
ATOM 3260 C CA . ALA B 1 74 ? 5.688 12.5 -10.352 1 98.69 74 ALA B CA 1
ATOM 3261 C C . ALA B 1 74 ? 4.793 11.992 -11.477 1 98.69 74 ALA B C 1
ATOM 3263 O O . ALA B 1 74 ? 3.621 12.367 -11.562 1 98.69 74 ALA B O 1
ATOM 3264 N N . GLU B 1 75 ? 5.316 11.188 -12.344 1 98.19 75 GLU B N 1
ATOM 3265 C CA . GLU B 1 75 ? 4.531 10.617 -13.43 1 98.19 75 GLU B CA 1
ATOM 3266 C C . GLU B 1 75 ? 3.41 9.727 -12.898 1 98.19 75 GLU B C 1
ATOM 3268 O O . GLU B 1 75 ? 2.318 9.688 -13.469 1 98.19 75 GLU B O 1
ATOM 3273 N N . GLN B 1 76 ? 3.684 9.008 -11.852 1 98.5 76 GLN B N 1
ATOM 3274 C CA . GLN B 1 76 ? 2.625 8.234 -11.211 1 98.5 76 GLN B CA 1
ATOM 3275 C C . GLN B 1 76 ? 1.472 9.141 -10.781 1 98.5 76 GLN B C 1
ATOM 3277 O O . GLN B 1 76 ? 0.304 8.766 -10.898 1 98.5 76 GLN B O 1
ATOM 3282 N N . GLU B 1 77 ? 1.798 10.336 -10.258 1 98.69 77 GLU B N 1
ATOM 3283 C CA . GLU B 1 77 ? 0.76 11.266 -9.82 1 98.69 77 GLU B CA 1
ATOM 3284 C C . GLU B 1 77 ? -0.07 11.766 -11 1 98.69 77 GLU B C 1
ATOM 3286 O O . GLU B 1 77 ? -1.267 12.023 -10.852 1 98.69 77 GLU B O 1
ATOM 3291 N N . VAL B 1 78 ? 0.549 11.922 -12.172 1 98.31 78 VAL B N 1
ATOM 3292 C CA . VAL B 1 78 ? -0.222 12.227 -13.367 1 98.31 78 VAL B CA 1
ATOM 3293 C C . VAL B 1 78 ? -1.264 11.133 -13.602 1 98.31 78 VAL B C 1
ATOM 3295 O O . VAL B 1 78 ? -2.436 11.43 -13.852 1 98.31 78 VAL B O 1
ATOM 3298 N N . GLY B 1 79 ? -0.796 9.898 -13.555 1 98.5 79 GLY B N 1
ATOM 3299 C CA . GLY B 1 79 ? -1.704 8.773 -13.719 1 98.5 79 GLY B CA 1
ATOM 3300 C C . GLY B 1 79 ? -2.82 8.75 -12.695 1 98.5 79 GLY B C 1
ATOM 3301 O O . GLY B 1 79 ? -3.986 8.547 -13.039 1 98.5 79 GLY B O 1
ATOM 3302 N N . HIS B 1 80 ? -2.508 8.969 -11.43 1 98.81 80 HIS B N 1
ATOM 3303 C CA . HIS B 1 80 ? -3.486 8.93 -10.352 1 98.81 80 HIS B CA 1
ATOM 3304 C C . HIS B 1 80 ? -4.504 10.055 -10.492 1 98.81 80 HIS B C 1
ATOM 3306 O O . HIS B 1 80 ? -5.703 9.844 -10.312 1 98.81 80 HIS B O 1
ATOM 3312 N N . ALA B 1 81 ? -4.004 11.266 -10.789 1 98.69 81 ALA B N 1
ATOM 3313 C CA . ALA B 1 81 ? -4.898 12.406 -10.984 1 98.69 81 ALA B CA 1
ATOM 3314 C C . ALA B 1 81 ? -5.832 12.164 -12.172 1 98.69 81 ALA B C 1
ATOM 3316 O O . ALA B 1 81 ? -7.016 12.508 -12.117 1 98.69 81 ALA B O 1
ATOM 3317 N N . THR B 1 82 ? -5.27 11.617 -13.281 1 98.56 82 THR B N 1
ATOM 3318 C CA . THR B 1 82 ? -6.086 11.297 -14.453 1 98.56 82 THR B CA 1
ATOM 3319 C C . THR B 1 82 ? -7.191 10.312 -14.078 1 98.56 82 THR B C 1
ATOM 3321 O O . THR B 1 82 ? -8.352 10.508 -14.445 1 98.56 82 THR B O 1
ATOM 3324 N N . LEU B 1 83 ? -6.867 9.266 -13.367 1 98.69 83 LEU B N 1
ATOM 3325 C CA . LEU B 1 83 ? -7.824 8.242 -12.938 1 98.69 83 LEU B CA 1
ATOM 3326 C C . LEU B 1 83 ? -8.953 8.867 -12.133 1 98.69 83 LEU B C 1
ATOM 3328 O O . LEU B 1 83 ? -10.133 8.617 -12.406 1 98.69 83 LEU B O 1
ATOM 3332 N N . ILE B 1 84 ? -8.625 9.633 -11.109 1 98.88 84 ILE B N 1
ATOM 3333 C CA . ILE B 1 84 ? -9.625 10.203 -10.219 1 98.88 84 ILE B CA 1
ATOM 3334 C C . ILE B 1 84 ? -10.461 11.227 -10.977 1 98.88 84 ILE B C 1
ATOM 3336 O O . ILE B 1 84 ? -11.68 11.312 -10.781 1 98.88 84 ILE B O 1
ATOM 3340 N N . SER B 1 85 ? -9.812 12.07 -11.828 1 98.75 85 SER B N 1
ATOM 3341 C CA . SER B 1 85 ? -10.547 13.023 -12.648 1 98.75 85 SER B CA 1
ATOM 3342 C C . SER B 1 85 ? -11.586 12.312 -13.523 1 98.75 85 SER B C 1
ATOM 3344 O O . SER B 1 85 ? -12.703 12.805 -13.695 1 98.75 85 SER B O 1
ATOM 3346 N N . ASN B 1 86 ? -11.18 11.188 -14.117 1 98.5 86 ASN B N 1
ATOM 3347 C CA . ASN B 1 86 ? -12.117 10.398 -14.914 1 98.5 86 ASN B CA 1
ATOM 3348 C C . ASN B 1 86 ? -13.289 9.906 -14.062 1 98.5 86 ASN B C 1
ATOM 3350 O O . ASN B 1 86 ? -14.445 9.961 -14.5 1 98.5 86 ASN B O 1
ATOM 3354 N N . MET B 1 87 ? -13.07 9.43 -12.859 1 98.81 87 MET B N 1
ATOM 3355 C CA . MET B 1 87 ? -14.133 8.977 -11.977 1 98.81 87 MET B CA 1
ATOM 3356 C C . MET B 1 87 ? -15.086 10.117 -11.641 1 98.81 87 MET B C 1
ATOM 3358 O O . MET B 1 87 ? -16.297 9.898 -11.492 1 98.81 87 MET B O 1
ATOM 3362 N N . LEU B 1 88 ? -14.5 11.312 -11.523 1 98.75 88 LEU B N 1
ATOM 3363 C CA . LEU B 1 88 ? -15.289 12.477 -11.133 1 98.75 88 LEU B CA 1
ATOM 3364 C C . LEU B 1 88 ? -15.953 13.109 -12.352 1 98.75 88 LEU B C 1
ATOM 3366 O O . LEU B 1 88 ? -16.641 14.125 -12.234 1 98.75 88 LEU B O 1
ATOM 3370 N N . GLN B 1 89 ? -15.703 12.57 -13.516 1 97.44 89 GLN B N 1
ATOM 3371 C CA . GLN B 1 89 ? -16.359 12.93 -14.766 1 97.44 89 GLN B CA 1
ATOM 3372 C C . GLN B 1 89 ? -16.125 14.398 -15.102 1 97.44 89 GLN B C 1
ATOM 3374 O O . GLN B 1 89 ? -17.047 15.102 -15.523 1 97.44 89 GLN B O 1
ATOM 3379 N N . GLY B 1 90 ? -14.953 14.844 -14.773 1 94.31 90 GLY B N 1
ATOM 3380 C CA . GLY B 1 90 ? -14.547 16.188 -15.156 1 94.31 90 GLY B CA 1
ATOM 3381 C C . GLY B 1 90 ? -14.984 17.25 -14.164 1 94.31 90 GLY B C 1
ATOM 3382 O O . GLY B 1 90 ? -14.75 18.438 -14.383 1 94.31 90 GLY B O 1
ATOM 3383 N N . ARG B 1 91 ? -15.562 16.844 -13.094 1 97.38 91 ARG B N 1
ATOM 3384 C CA . ARG B 1 91 ? -16.078 17.797 -12.117 1 97.38 91 ARG B CA 1
ATOM 3385 C C . ARG B 1 91 ? -15.094 18 -10.969 1 97.38 91 ARG B C 1
ATOM 3387 O O . ARG B 1 91 ? -15.391 18.703 -10 1 97.38 91 ARG B O 1
ATOM 3394 N N . GLY B 1 92 ? -13.945 17.359 -11.047 1 98.44 92 GLY B N 1
ATOM 3395 C CA . GLY B 1 92 ? -12.977 17.406 -9.961 1 98.44 92 GLY B CA 1
ATOM 3396 C C . GLY B 1 92 ? -12.062 18.625 -10.047 1 98.44 92 GLY B C 1
ATOM 3397 O O . GLY B 1 92 ? -12.125 19.391 -11.008 1 98.44 92 GLY B O 1
ATOM 3398 N N . ALA B 1 93 ? -11.266 18.766 -9.055 1 98.5 93 ALA B N 1
ATOM 3399 C CA . ALA B 1 93 ? -10.352 19.906 -8.914 1 98.5 93 ALA B CA 1
ATOM 3400 C C . ALA B 1 93 ? -9.289 19.891 -10.008 1 98.5 93 ALA B C 1
ATOM 3402 O O . ALA B 1 93 ? -8.836 18.828 -10.43 1 98.5 93 ALA B O 1
ATOM 3403 N N . LYS B 1 94 ? -8.922 21.031 -10.453 1 98.44 94 LYS B N 1
ATOM 3404 C CA . LYS B 1 94 ? -7.742 21.266 -11.281 1 98.44 94 LYS B CA 1
ATOM 3405 C C . LYS B 1 94 ? -6.535 21.641 -10.43 1 98.44 94 LYS B C 1
ATOM 3407 O O . LYS B 1 94 ? -6.676 21.922 -9.234 1 98.44 94 LYS B O 1
ATOM 3412 N N . PRO B 1 95 ? -5.359 21.562 -11.023 1 98.56 95 PRO B N 1
ATOM 3413 C CA . PRO B 1 95 ? -4.172 21.922 -10.242 1 98.56 95 PRO B CA 1
ATOM 3414 C C . PRO B 1 95 ? -4.219 23.344 -9.703 1 98.56 95 PRO B C 1
ATOM 3416 O O . PRO B 1 95 ? -4.695 24.25 -10.391 1 98.56 95 PRO B O 1
ATOM 3419 N N . CYS B 1 96 ? -3.691 23.562 -8.586 1 98.69 96 CYS B N 1
ATOM 3420 C CA . CYS B 1 96 ? -3.566 24.844 -7.906 1 98.69 96 CYS B CA 1
ATOM 3421 C C . CYS B 1 96 ? -2.123 25.328 -7.93 1 98.69 96 CYS B C 1
ATOM 3423 O O . CYS B 1 96 ? -1.288 24.781 -8.648 1 98.69 96 CYS B O 1
ATOM 3425 N N . THR B 1 97 ? -1.861 26.453 -7.312 1 98.62 97 THR B N 1
ATOM 3426 C CA . THR B 1 97 ? -0.505 26.844 -6.945 1 98.62 97 THR B CA 1
ATOM 3427 C C . THR B 1 97 ? -0.215 26.484 -5.492 1 98.62 97 THR B C 1
ATOM 3429 O O . THR B 1 97 ? -1.135 26.375 -4.676 1 98.62 97 THR B O 1
ATOM 3432 N N . TYR B 1 98 ? 1.005 26.25 -5.215 1 98.69 98 TYR B N 1
ATOM 3433 C CA . TYR B 1 98 ? 1.344 25.656 -3.928 1 98.69 98 TYR B CA 1
ATOM 3434 C C . TYR B 1 98 ? 2.518 26.391 -3.283 1 98.69 98 TYR B C 1
ATOM 3436 O O . TYR B 1 98 ? 3.225 27.156 -3.947 1 98.69 98 TYR B O 1
ATOM 3444 N N . ARG B 1 99 ? 2.682 26.266 -2.018 1 98 99 ARG B N 1
ATOM 3445 C CA . ARG B 1 99 ? 3.781 26.797 -1.222 1 98 99 ARG B CA 1
ATOM 3446 C C . ARG B 1 99 ? 4.355 25.719 -0.298 1 98 99 ARG B C 1
ATOM 3448 O O . ARG B 1 99 ? 3.611 24.906 0.264 1 98 99 ARG B O 1
ATOM 3455 N N . TYR B 1 100 ? 5.668 25.688 -0.261 1 98.5 100 TYR B N 1
ATOM 3456 C CA . TYR B 1 100 ? 6.309 24.609 0.489 1 98.5 100 TYR B CA 1
ATOM 3457 C C . TYR B 1 100 ? 7.301 25.172 1.504 1 98.5 100 TYR B C 1
ATOM 3459 O O . TYR B 1 100 ? 7.879 26.234 1.29 1 98.5 100 TYR B O 1
ATOM 3467 N N . PRO B 1 101 ? 7.551 24.484 2.547 1 98.06 101 PRO B N 1
ATOM 3468 C CA . PRO B 1 101 ? 8.305 25.031 3.678 1 98.06 101 PRO B CA 1
ATOM 3469 C C . PRO B 1 101 ? 9.742 24.516 3.729 1 98.06 101 PRO B C 1
ATOM 3471 O O . PRO B 1 101 ? 10.266 24.234 4.809 1 98.06 101 PRO B O 1
ATOM 3474 N N . PHE B 1 102 ? 10.43 24.266 2.654 1 98.44 102 PHE B N 1
ATOM 3475 C CA . PHE B 1 102 ? 11.781 23.719 2.709 1 98.44 102 PHE B CA 1
ATOM 3476 C C . PHE B 1 102 ? 12.734 24.562 1.872 1 98.44 102 PHE B C 1
ATOM 3478 O O . PHE B 1 102 ? 12.312 25.234 0.927 1 98.44 102 PHE B O 1
ATOM 3485 N N . LYS B 1 103 ? 14 24.469 2.266 1 98.12 103 LYS B N 1
ATOM 3486 C CA . LYS B 1 103 ? 15.031 25.25 1.598 1 98.12 103 LYS B CA 1
ATOM 3487 C C . LYS B 1 103 ? 16.203 24.375 1.15 1 98.12 103 LYS B C 1
ATOM 3489 O O . LYS B 1 103 ? 17.078 24.828 0.416 1 98.12 103 LYS B O 1
ATOM 3494 N N . THR B 1 104 ? 16.281 23.172 1.603 1 98.38 104 THR B N 1
ATOM 3495 C CA . THR B 1 104 ? 17.344 22.234 1.24 1 98.38 104 THR B CA 1
ATOM 3496 C C . THR B 1 104 ? 16.766 20.922 0.715 1 98.38 104 THR B C 1
ATOM 3498 O O . THR B 1 104 ? 15.578 20.641 0.91 1 98.38 104 THR B O 1
ATOM 3501 N N . VAL B 1 105 ? 17.562 20.109 0.091 1 98.69 105 VAL B N 1
ATOM 3502 C CA . VAL B 1 105 ? 17.141 18.812 -0.43 1 98.69 105 VAL B CA 1
ATOM 3503 C C . VAL B 1 105 ? 16.672 17.922 0.718 1 98.69 105 VAL B C 1
ATOM 3505 O O . VAL B 1 105 ? 15.656 17.219 0.601 1 98.69 105 VAL B O 1
ATOM 3508 N N . ARG B 1 106 ? 17.406 17.922 1.826 1 98.38 106 ARG B N 1
ATOM 3509 C CA . ARG B 1 106 ? 17.031 17.062 2.943 1 98.38 106 ARG B CA 1
ATOM 3510 C C . ARG B 1 106 ? 15.703 17.5 3.549 1 98.38 106 ARG B C 1
ATOM 3512 O O . ARG B 1 106 ? 14.891 16.656 3.941 1 98.38 106 ARG B O 1
ATOM 3519 N N . GLU B 1 107 ? 15.438 18.781 3.66 1 98.56 107 GLU B N 1
ATOM 3520 C CA . GLU B 1 107 ? 14.148 19.266 4.133 1 98.56 107 GLU B CA 1
ATOM 3521 C C . GLU B 1 107 ? 13.031 18.906 3.152 1 98.56 107 GLU B C 1
ATOM 3523 O O . GLU B 1 107 ? 11.914 18.578 3.564 1 98.56 107 GLU B O 1
ATOM 3528 N N . PHE B 1 108 ? 13.391 19.031 1.834 1 98.88 108 PHE B N 1
ATOM 3529 C CA . PHE B 1 108 ? 12.461 18.609 0.79 1 98.88 108 PHE B CA 1
ATOM 3530 C C . PHE B 1 108 ? 12.07 17.156 0.957 1 98.88 108 PHE B C 1
ATOM 3532 O O . PHE B 1 108 ? 10.883 16.812 0.938 1 98.88 108 PHE B O 1
ATOM 3539 N N . VAL B 1 109 ? 13.016 16.234 1.175 1 98.88 109 VAL B N 1
ATOM 3540 C CA . VAL B 1 109 ? 12.805 14.805 1.341 1 98.88 109 VAL B CA 1
ATOM 3541 C C . VAL B 1 109 ? 11.977 14.547 2.6 1 98.88 109 VAL B C 1
ATOM 3543 O O . VAL B 1 109 ? 11.039 13.742 2.582 1 98.88 109 VAL B O 1
ATOM 3546 N N . ASP B 1 110 ? 12.289 15.258 3.639 1 98.56 110 ASP B N 1
ATOM 3547 C CA . ASP B 1 110 ? 11.547 15.125 4.891 1 98.56 110 ASP B CA 1
ATOM 3548 C C . ASP B 1 110 ? 10.086 15.531 4.707 1 98.56 110 ASP B C 1
ATOM 3550 O O . ASP B 1 110 ? 9.18 14.859 5.203 1 98.56 110 ASP B O 1
ATOM 3554 N N . PHE B 1 111 ? 9.867 16.641 4.039 1 98.75 111 PHE B N 1
ATOM 3555 C CA . PHE B 1 111 ? 8.508 17.109 3.777 1 98.75 111 PHE B CA 1
ATOM 3556 C C . PHE B 1 111 ? 7.75 16.094 2.916 1 98.75 111 PHE B C 1
ATOM 3558 O O . PHE B 1 111 ? 6.578 15.812 3.17 1 98.75 111 PHE B O 1
ATOM 3565 N N . CYS B 1 112 ? 8.414 15.5 1.907 1 98.81 112 CYS B N 1
ATOM 3566 C CA . CYS B 1 112 ? 7.801 14.508 1.033 1 98.81 112 CYS B CA 1
ATOM 3567 C C . CYS B 1 112 ? 7.344 13.289 1.825 1 98.81 112 CYS B C 1
ATOM 3569 O O . CYS B 1 112 ? 6.25 12.773 1.604 1 98.81 112 CYS B O 1
ATOM 3571 N N . GLN B 1 113 ? 8.234 12.812 2.695 1 98 113 GLN B N 1
ATOM 3572 C CA . GLN B 1 113 ? 7.887 11.633 3.482 1 98 113 GLN B CA 1
ATOM 3573 C C . GLN B 1 113 ? 6.645 11.883 4.336 1 98 113 GLN B C 1
ATOM 3575 O O . GLN B 1 113 ? 5.805 11 4.496 1 98 113 GLN B O 1
ATOM 3580 N N . LYS B 1 114 ? 6.418 13.086 4.875 1 98.44 114 LYS B N 1
ATOM 3581 C CA . LYS B 1 114 ? 5.266 13.445 5.695 1 98.44 114 LYS B CA 1
ATOM 3582 C C . LYS B 1 114 ? 4.016 13.617 4.836 1 98.44 114 LYS B C 1
ATOM 3584 O O . LYS B 1 114 ? 2.943 13.117 5.18 1 98.44 114 LYS B O 1
ATOM 3589 N N . LEU B 1 115 ? 4.188 14.352 3.762 1 98.75 115 LEU B N 1
ATOM 3590 C CA . LEU B 1 115 ? 3.057 14.609 2.873 1 98.75 115 LEU B CA 1
ATOM 3591 C C . LEU B 1 115 ? 2.514 13.305 2.303 1 98.75 115 LEU B C 1
ATOM 3593 O O . LEU B 1 115 ? 1.298 13.102 2.246 1 98.75 115 LEU B O 1
ATOM 3597 N N . THR B 1 116 ? 3.393 12.383 1.864 1 98.44 116 THR B N 1
ATOM 3598 C CA . THR B 1 116 ? 2.947 11.102 1.325 1 98.44 116 THR B CA 1
ATOM 3599 C C . THR B 1 116 ? 2.283 10.258 2.41 1 98.44 116 THR B C 1
ATOM 3601 O O . THR B 1 116 ? 1.353 9.5 2.131 1 98.44 116 THR B O 1
ATOM 3604 N N . ARG B 1 117 ? 2.684 10.445 3.643 1 98.38 117 ARG B N 1
ATOM 3605 C CA . ARG B 1 117 ? 2.061 9.734 4.754 1 98.38 117 ARG B CA 1
ATOM 3606 C C . ARG B 1 117 ? 0.618 10.188 4.953 1 98.38 117 ARG B C 1
ATOM 3608 O O . ARG B 1 117 ? -0.3 9.359 4.961 1 98.38 117 ARG B O 1
ATOM 3615 N N . TRP B 1 118 ? 0.386 11.5 5.16 1 98.69 118 TRP B N 1
ATOM 3616 C CA . TRP B 1 118 ? -1.002 11.883 5.395 1 98.69 118 TRP B CA 1
ATOM 3617 C C . TRP B 1 118 ? -1.838 11.695 4.133 1 98.69 118 TRP B C 1
ATOM 3619 O O . TRP B 1 118 ? -3.061 11.539 4.207 1 98.69 118 TRP B O 1
ATOM 3629 N N . GLY B 1 119 ? -1.15 11.648 2.916 1 98.56 119 GLY B N 1
ATOM 3630 C CA . GLY B 1 119 ? -1.873 11.328 1.696 1 98.56 119 GLY B CA 1
ATOM 3631 C C . GLY B 1 119 ? -2.438 9.922 1.692 1 98.56 119 GLY B C 1
ATOM 3632 O O . GLY B 1 119 ? -3.629 9.727 1.44 1 98.56 119 GLY B O 1
ATOM 3633 N N . GLU B 1 120 ? -1.561 8.914 1.944 1 98.31 120 GLU B N 1
ATOM 3634 C CA . GLU B 1 120 ? -2.037 7.539 1.938 1 98.31 120 GLU B CA 1
ATOM 3635 C C . GLU B 1 120 ? -2.982 7.273 3.105 1 98.31 120 GLU B C 1
ATOM 3637 O O . GLU B 1 120 ? -4.031 6.648 2.934 1 98.31 120 GLU B O 1
ATOM 3642 N N . SER B 1 121 ? -2.635 7.77 4.277 1 98.69 121 SER B N 1
ATOM 3643 C CA . SER B 1 121 ? -3.463 7.555 5.461 1 98.69 121 SER B CA 1
ATOM 3644 C C . SER B 1 121 ? -4.844 8.18 5.289 1 98.69 121 SER B C 1
ATOM 3646 O O . SER B 1 121 ? -5.84 7.648 5.781 1 98.69 121 SER B O 1
ATOM 3648 N N . GLY B 1 122 ? -4.836 9.359 4.672 1 98.81 122 GLY B N 1
ATOM 3649 C CA . GLY B 1 122 ? -6.113 9.992 4.402 1 98.81 122 GLY B CA 1
ATOM 3650 C C . GLY B 1 122 ? -7.047 9.141 3.57 1 98.81 122 GLY B C 1
ATOM 3651 O O . GLY B 1 122 ? -8.242 9.055 3.854 1 98.81 122 GLY B O 1
ATOM 3652 N N . VAL B 1 123 ? 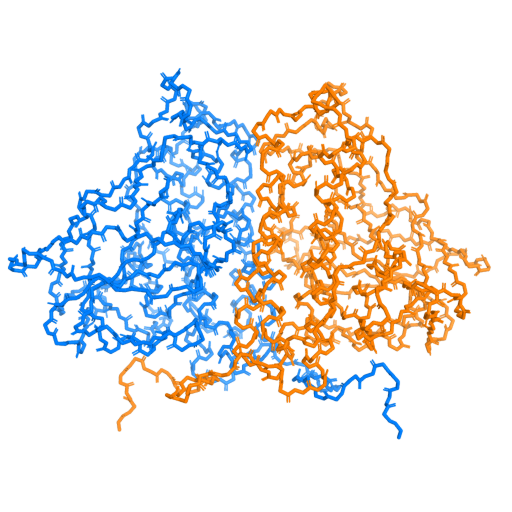-6.52 8.508 2.549 1 98.81 123 VAL B N 1
ATOM 3653 C CA . VAL B 1 123 ? -7.332 7.652 1.688 1 98.81 123 VAL B CA 1
ATOM 3654 C C . VAL B 1 123 ? -7.719 6.383 2.441 1 98.81 123 VAL B C 1
ATOM 3656 O O . VAL B 1 123 ? -8.867 5.938 2.367 1 98.81 123 VAL B O 1
ATOM 3659 N N . TYR B 1 124 ? -6.781 5.809 3.238 1 98.56 124 TYR B N 1
ATOM 3660 C CA . TYR B 1 124 ? -7.078 4.602 4 1 98.56 124 TYR B CA 1
ATOM 3661 C C . TYR B 1 124 ? -8.219 4.844 4.984 1 98.56 124 TYR B C 1
ATOM 3663 O O . TYR B 1 124 ? -8.953 3.918 5.332 1 98.56 124 TYR B O 1
ATOM 3671 N N . GLY B 1 125 ? -8.391 6.086 5.375 1 98.19 125 GLY B N 1
ATOM 3672 C CA . GLY B 1 125 ? -9.406 6.422 6.359 1 98.19 125 GLY B CA 1
ATOM 3673 C C . GLY B 1 125 ? -10.812 6.383 5.801 1 98.19 125 GLY B C 1
ATOM 3674 O O . GLY B 1 125 ? -11.781 6.258 6.555 1 98.19 125 GLY B O 1
ATOM 3675 N N . PHE B 1 126 ? -10.922 6.504 4.465 1 98.44 126 PHE B N 1
ATOM 3676 C CA . PHE B 1 126 ? -12.297 6.609 3.979 1 98.44 126 PHE B CA 1
ATOM 3677 C C . PHE B 1 126 ? -12.562 5.578 2.889 1 98.44 126 PHE B C 1
ATOM 3679 O O . PHE B 1 126 ? -13.711 5.375 2.488 1 98.44 126 PHE B O 1
ATOM 3686 N N . LEU B 1 127 ? -11.586 4.879 2.455 1 98.75 127 LEU B N 1
ATOM 3687 C CA . LEU B 1 127 ? -11.719 4.008 1.293 1 98.75 127 LEU B CA 1
ATOM 3688 C C . LEU B 1 127 ? -12.883 3.033 1.479 1 98.75 127 LEU B C 1
ATOM 3690 O O . LEU B 1 127 ? -13.727 2.889 0.592 1 98.75 127 LEU B O 1
ATOM 3694 N N . GLU B 1 128 ? -12.977 2.408 2.627 1 98.56 128 GLU B N 1
ATOM 3695 C CA . GLU B 1 128 ? -13.953 1.354 2.881 1 98.56 128 GLU B CA 1
ATOM 3696 C C . GLU B 1 128 ? -15.328 1.938 3.18 1 98.56 128 GLU B C 1
ATOM 3698 O O . GLU B 1 128 ? -16.312 1.2 3.299 1 98.56 128 GLU B O 1
ATOM 3703 N N . HIS B 1 129 ? -15.453 3.295 3.217 1 98.44 129 HIS B N 1
ATOM 3704 C CA . HIS B 1 129 ? -16.734 3.959 3.463 1 98.44 129 HIS B CA 1
ATOM 3705 C C . HIS B 1 129 ? -17.375 4.398 2.158 1 98.44 129 HIS B C 1
ATOM 3707 O O . HIS B 1 129 ? -18.547 4.801 2.148 1 98.44 129 HIS B O 1
ATOM 3713 N N . LEU B 1 130 ? -16.656 4.375 1.033 1 98.75 130 LEU B N 1
ATOM 3714 C CA . LEU B 1 130 ? -17.234 4.789 -0.239 1 98.75 130 LEU B CA 1
ATOM 3715 C C . LEU B 1 130 ? -18.453 3.943 -0.582 1 98.75 130 LEU B C 1
ATOM 3717 O O . LEU B 1 130 ? -18.438 2.727 -0.379 1 98.75 130 LEU B O 1
ATOM 3721 N N . ASN B 1 131 ? -19.5 4.641 -1.094 1 98.31 131 ASN B N 1
ATOM 3722 C CA . ASN B 1 131 ? -20.656 3.928 -1.624 1 98.31 131 ASN B CA 1
ATOM 3723 C C . ASN B 1 131 ? -20.312 3.168 -2.902 1 98.31 131 ASN B C 1
ATOM 3725 O O . ASN B 1 131 ? -20.766 2.043 -3.104 1 98.31 131 ASN B O 1
ATOM 3729 N N . SER B 1 132 ? -19.562 3.789 -3.746 1 98.44 132 SER B N 1
ATOM 3730 C CA . SER B 1 132 ? -19.125 3.156 -4.988 1 98.44 132 SER B CA 1
ATOM 3731 C C . SER B 1 132 ? -17.969 2.184 -4.738 1 98.44 132 SER B C 1
ATOM 3733 O O . SER B 1 132 ? -16.812 2.594 -4.629 1 98.44 132 SER B O 1
ATOM 3735 N N . ARG B 1 133 ? -18.281 0.892 -4.773 1 98 133 ARG B N 1
ATOM 3736 C CA . ARG B 1 133 ? -17.25 -0.129 -4.543 1 98 133 ARG B CA 1
ATOM 3737 C C . ARG B 1 133 ? -16.297 -0.225 -5.73 1 98 133 ARG B C 1
ATOM 3739 O O . ARG B 1 133 ? -15.117 -0.502 -5.555 1 98 133 ARG B O 1
ATOM 3746 N N . ALA B 1 134 ? -16.844 0.036 -6.906 1 98.31 134 ALA B N 1
ATOM 3747 C CA . ALA B 1 134 ? -16 0.018 -8.102 1 98.31 134 ALA B CA 1
ATOM 3748 C C . ALA B 1 134 ? -14.977 1.153 -8.07 1 98.31 134 ALA B C 1
ATOM 3750 O O . ALA B 1 134 ? -13.797 0.944 -8.367 1 98.31 134 ALA B O 1
ATOM 3751 N N . ALA B 1 135 ? -15.391 2.32 -7.691 1 98.81 135 ALA B N 1
ATOM 3752 C CA . ALA B 1 135 ? -14.461 3.443 -7.562 1 98.81 135 ALA B CA 1
ATOM 3753 C C . ALA B 1 135 ? -13.422 3.176 -6.484 1 98.81 135 ALA B C 1
ATOM 3755 O O . ALA B 1 135 ? -12.242 3.512 -6.648 1 98.81 135 ALA B O 1
ATOM 3756 N N . ALA B 1 136 ? -13.883 2.553 -5.402 1 98.81 136 ALA B N 1
ATOM 3757 C CA . ALA B 1 136 ? -12.961 2.209 -4.324 1 98.81 136 ALA B CA 1
ATOM 3758 C C . ALA B 1 136 ? -11.859 1.271 -4.816 1 98.81 136 ALA B C 1
ATOM 3760 O O . ALA B 1 136 ? -10.703 1.385 -4.398 1 98.81 136 ALA B O 1
ATOM 3761 N N . THR B 1 137 ? -12.211 0.365 -5.684 1 98.62 137 THR B N 1
ATOM 3762 C CA . THR B 1 137 ? -11.242 -0.585 -6.23 1 98.62 137 THR B CA 1
ATOM 3763 C C . THR B 1 137 ? -10.148 0.141 -7.008 1 98.62 137 THR B C 1
ATOM 3765 O O . THR B 1 137 ? -8.961 -0.121 -6.812 1 98.62 137 THR B O 1
ATOM 3768 N N . LEU B 1 138 ? -10.523 1.063 -7.859 1 98.69 138 LEU B N 1
ATOM 3769 C CA . LEU B 1 138 ? -9.539 1.794 -8.648 1 98.69 138 LEU B CA 1
ATOM 3770 C C . LEU B 1 138 ? -8.703 2.705 -7.762 1 98.69 138 LEU B C 1
ATOM 3772 O O . LEU B 1 138 ? -7.496 2.848 -7.977 1 98.69 138 LEU B O 1
ATOM 3776 N N . LEU B 1 139 ? -9.328 3.338 -6.801 1 98.81 139 LEU B N 1
ATOM 3777 C CA . LEU B 1 139 ? -8.586 4.176 -5.863 1 98.81 139 LEU B CA 1
ATOM 3778 C C . LEU B 1 139 ? -7.582 3.352 -5.074 1 98.81 139 LEU B C 1
ATOM 3780 O O . LEU B 1 139 ? -6.465 3.803 -4.82 1 98.81 139 LEU B O 1
ATOM 3784 N N . LEU B 1 140 ? -7.949 2.129 -4.695 1 98.56 140 LEU B N 1
ATOM 3785 C CA . LEU B 1 140 ? -7.051 1.198 -4.02 1 98.56 140 LEU B CA 1
ATOM 3786 C C . LEU B 1 140 ? -5.832 0.896 -4.887 1 98.56 140 LEU B C 1
ATOM 3788 O O . LEU B 1 140 ? -4.699 0.939 -4.402 1 98.56 140 LEU B O 1
ATOM 3792 N N . ASP B 1 141 ? -6.031 0.64 -6.172 1 97.75 141 ASP B N 1
ATOM 3793 C CA . ASP B 1 141 ? -4.949 0.308 -7.094 1 97.75 141 ASP B CA 1
ATOM 3794 C C . ASP B 1 141 ? -3.963 1.466 -7.223 1 97.75 141 ASP B C 1
ATOM 3796 O O . ASP B 1 141 ? -2.777 1.253 -7.48 1 97.75 141 ASP B O 1
ATOM 3800 N N . SER B 1 142 ? -4.445 2.652 -7.012 1 98.19 142 SER B N 1
ATOM 3801 C CA . SER B 1 142 ? -3.609 3.844 -7.09 1 98.19 142 SER B CA 1
ATOM 3802 C C . SER B 1 142 ? -2.879 4.098 -5.773 1 98.19 142 SER B C 1
ATOM 3804 O O . SER B 1 142 ? -1.665 4.309 -5.762 1 98.19 142 SER B O 1
ATOM 3806 N N . ILE B 1 143 ? -3.598 3.979 -4.633 1 97.94 143 ILE B N 1
ATOM 3807 C CA . ILE B 1 143 ? -3.068 4.469 -3.365 1 97.94 143 ILE B CA 1
ATOM 3808 C C . ILE B 1 143 ? -2.014 3.496 -2.838 1 97.94 143 ILE B C 1
ATOM 3810 O O . ILE B 1 143 ? -1.105 3.895 -2.105 1 97.94 143 ILE B O 1
ATOM 3814 N N . THR B 1 144 ? -2.072 2.238 -3.225 1 96.56 144 THR B N 1
ATOM 3815 C CA . THR B 1 144 ? -1.065 1.276 -2.791 1 96.56 144 THR B CA 1
ATOM 3816 C C . THR B 1 144 ? 0.286 1.583 -3.428 1 96.56 144 THR B C 1
ATOM 3818 O O . THR B 1 144 ? 1.328 1.171 -2.914 1 96.56 144 THR B O 1
ATOM 3821 N N . THR B 1 145 ? 0.324 2.299 -4.562 1 96.5 145 THR B N 1
ATOM 3822 C CA . THR B 1 145 ? 1.561 2.834 -5.121 1 96.5 145 THR B CA 1
ATOM 3823 C C . THR B 1 145 ? 2.148 3.904 -4.207 1 96.5 145 THR B C 1
ATOM 3825 O O . THR B 1 145 ? 3.369 4.004 -4.062 1 96.5 145 THR B O 1
ATOM 3828 N N . GLU B 1 146 ? 1.284 4.645 -3.578 1 95.19 146 GLU B N 1
ATOM 3829 C CA . GLU B 1 146 ? 1.744 5.734 -2.725 1 95.19 146 GLU B CA 1
ATOM 3830 C C . GLU B 1 146 ? 2.355 5.203 -1.431 1 95.19 146 GLU B C 1
ATOM 3832 O O . GLU B 1 146 ? 3.271 5.816 -0.875 1 95.19 146 GLU B O 1
ATOM 3837 N N . ALA B 1 147 ? 1.882 4.035 -1.021 1 95.81 147 ALA B N 1
ATOM 3838 C CA . ALA B 1 147 ? 2.555 3.357 0.085 1 95.81 147 ALA B CA 1
ATOM 3839 C C . ALA B 1 147 ? 4.039 3.172 -0.208 1 95.81 147 ALA B C 1
ATOM 3841 O O . ALA B 1 147 ? 4.883 3.365 0.673 1 95.81 147 ALA B O 1
ATOM 3842 N N . ARG B 1 148 ? 4.336 2.844 -1.397 1 98.06 148 ARG B N 1
ATOM 3843 C CA . ARG B 1 148 ? 5.711 2.643 -1.839 1 98.06 148 ARG B CA 1
ATOM 3844 C C . ARG B 1 148 ? 6.473 3.965 -1.875 1 98.06 148 ARG B C 1
ATOM 3846 O O . ARG B 1 148 ? 7.652 4.016 -1.529 1 98.06 148 ARG B O 1
ATOM 3853 N N . GLN B 1 149 ? 5.766 5.047 -2.277 1 98.62 149 GLN B N 1
ATOM 3854 C CA . GLN B 1 149 ? 6.414 6.352 -2.359 1 98.62 149 GLN B CA 1
ATOM 3855 C C . GLN B 1 149 ? 6.875 6.824 -0.983 1 98.62 149 GLN B C 1
ATOM 3857 O O . GLN B 1 149 ? 7.992 7.324 -0.837 1 98.62 149 GLN B O 1
ATOM 3862 N N . GLN B 1 150 ? 6.031 6.668 -0.011 1 98.38 150 GLN B N 1
ATOM 3863 C CA . GLN B 1 150 ? 6.395 7.066 1.345 1 98.38 150 GLN B CA 1
ATOM 3864 C C . GLN B 1 150 ? 7.625 6.309 1.83 1 98.38 150 GLN B C 1
ATOM 3866 O O . GLN B 1 150 ? 8.516 6.891 2.459 1 98.38 150 GLN B O 1
ATOM 3871 N N . LEU B 1 151 ? 7.715 5.027 1.54 1 98.44 151 LEU B N 1
ATOM 3872 C CA . LEU B 1 151 ? 8.867 4.211 1.896 1 98.44 151 LEU B CA 1
ATOM 3873 C C . LEU B 1 151 ? 10.141 4.758 1.254 1 98.44 151 LEU B C 1
ATOM 3875 O O . LEU B 1 151 ? 11.18 4.852 1.908 1 98.44 151 LEU B O 1
ATOM 3879 N N . ILE B 1 152 ? 10.086 5.094 -0.007 1 98.81 152 ILE B N 1
ATOM 3880 C CA . ILE B 1 152 ? 11.258 5.59 -0.729 1 98.81 152 ILE B CA 1
ATOM 3881 C C . ILE B 1 152 ? 11.773 6.859 -0.055 1 98.81 152 ILE B C 1
ATOM 3883 O O . ILE B 1 152 ? 12.984 7.023 0.119 1 98.81 152 ILE B O 1
ATOM 3887 N N . PHE B 1 153 ? 10.883 7.727 0.322 1 98.81 153 PHE B N 1
ATOM 3888 C CA . PHE B 1 153 ? 11.328 8.984 0.91 1 98.81 153 PHE B CA 1
ATOM 3889 C C . PHE B 1 153 ? 11.914 8.758 2.297 1 98.81 153 PHE B C 1
ATOM 3891 O O . PHE B 1 153 ? 12.828 9.469 2.717 1 98.81 153 PHE B O 1
ATOM 3898 N N . ARG B 1 154 ? 11.453 7.766 3.029 1 98 154 ARG B N 1
ATOM 3899 C CA . ARG B 1 154 ? 12.125 7.391 4.266 1 98 154 ARG B CA 1
ATOM 3900 C C . ARG B 1 154 ? 13.547 6.906 3.988 1 98 154 ARG B C 1
ATOM 3902 O O . ARG B 1 154 ? 14.477 7.25 4.715 1 98 154 ARG B O 1
ATOM 3909 N N . GLN B 1 155 ? 13.719 6.129 2.898 1 98.44 155 GLN B N 1
ATOM 3910 C CA . GLN B 1 155 ? 15.047 5.66 2.512 1 98.44 155 GLN B CA 1
ATOM 3911 C C . GLN B 1 155 ? 15.953 6.824 2.143 1 98.44 155 GLN B C 1
ATOM 3913 O O . GLN B 1 155 ? 17.125 6.848 2.527 1 98.44 155 GLN B O 1
ATOM 3918 N N . PHE B 1 156 ? 15.391 7.754 1.379 1 98.75 156 PHE B N 1
ATOM 3919 C CA . PHE B 1 156 ? 16.141 8.945 1.001 1 98.75 156 PHE B CA 1
ATOM 3920 C C . PHE B 1 156 ? 16.562 9.734 2.236 1 98.75 156 PHE B C 1
ATOM 3922 O O . PHE B 1 156 ? 17.625 10.359 2.242 1 98.75 156 PHE B O 1
ATOM 3929 N N . GLU B 1 157 ? 15.773 9.672 3.268 1 96.81 157 GLU B N 1
ATOM 3930 C CA . GLU B 1 157 ? 16.031 10.398 4.512 1 96.81 157 GLU B CA 1
ATOM 3931 C C . GLU B 1 157 ? 16.938 9.586 5.438 1 96.81 157 GLU B C 1
ATOM 3933 O O . GLU B 1 157 ? 17.328 10.07 6.5 1 96.81 157 GLU B O 1
ATOM 3938 N N . GLY B 1 158 ? 17.281 8.367 5.023 1 95.56 158 GLY B N 1
ATOM 3939 C CA . GLY B 1 158 ? 18.141 7.516 5.828 1 95.56 158 GLY B CA 1
ATOM 3940 C C . GLY B 1 158 ? 17.453 6.973 7.066 1 95.56 158 GLY B C 1
ATOM 3941 O O . GLY B 1 158 ? 18.109 6.672 8.062 1 95.56 158 GLY B O 1
ATOM 3942 N N . LEU B 1 159 ? 16.156 6.898 7.051 1 96.25 159 LEU B N 1
ATOM 3943 C CA . LEU B 1 159 ? 15.367 6.297 8.117 1 96.25 159 LEU B CA 1
ATOM 3944 C C . LEU B 1 159 ? 15.094 4.824 7.836 1 96.25 159 LEU B C 1
ATOM 3946 O O . LEU B 1 159 ? 15.242 4.371 6.699 1 96.25 159 LEU B O 1
ATOM 3950 N N . PHE B 1 160 ? 14.758 4.051 8.898 1 96.25 160 PHE B N 1
ATOM 3951 C CA . PHE B 1 160 ? 14.258 2.705 8.648 1 96.25 160 PHE B CA 1
ATOM 3952 C C . PHE B 1 160 ? 13.031 2.744 7.742 1 96.25 160 PHE B C 1
ATOM 3954 O O . PHE B 1 160 ? 12.094 3.506 7.992 1 96.25 160 PHE B O 1
ATOM 3961 N N . PRO B 1 161 ? 13.031 2.008 6.645 1 96.44 161 PRO B N 1
ATOM 3962 C CA . PRO B 1 161 ? 12.086 2.266 5.555 1 96.44 161 PRO B CA 1
ATOM 3963 C C . PRO B 1 161 ? 10.656 1.861 5.906 1 96.44 161 PRO B C 1
ATOM 3965 O O . PRO B 1 161 ? 9.703 2.422 5.363 1 96.44 161 PRO B O 1
ATOM 3968 N N . MET B 1 162 ? 10.453 0.818 6.668 1 94.12 162 MET B N 1
ATOM 3969 C CA . MET B 1 162 ? 9.148 0.311 7.102 1 94.12 162 MET B CA 1
ATOM 3970 C C . MET B 1 162 ? 9.156 -0.001 8.594 1 94.12 162 MET B C 1
ATOM 3972 O O . MET B 1 162 ? 9.648 -1.056 9.008 1 94.12 162 MET B O 1
ATOM 3976 N N . ASP B 1 163 ? 8.539 0.807 9.43 1 94 163 ASP B N 1
ATOM 3977 C CA . ASP B 1 163 ? 8.82 0.79 10.867 1 94 163 ASP B CA 1
ATOM 3978 C C . ASP B 1 163 ? 7.57 0.438 11.664 1 94 163 ASP B C 1
ATOM 3980 O O . ASP B 1 163 ? 7.57 0.524 12.898 1 94 163 ASP B O 1
ATOM 3984 N N . ILE B 1 164 ? 6.496 0.05 10.938 1 96.75 164 ILE B N 1
ATOM 3985 C CA . ILE B 1 164 ? 5.238 -0.273 11.609 1 96.75 164 ILE B CA 1
ATOM 3986 C C . ILE B 1 164 ? 4.641 -1.539 11 1 96.75 164 ILE B C 1
ATOM 3988 O O . ILE B 1 164 ? 5.016 -1.942 9.898 1 96.75 164 ILE B O 1
ATOM 3992 N N . TRP B 1 165 ? 3.711 -2.174 11.789 1 98.19 165 TRP B N 1
ATOM 3993 C CA . TRP B 1 165 ? 3.055 -3.396 11.344 1 98.19 165 TRP B CA 1
ATOM 3994 C C . TRP B 1 165 ? 1.772 -3.078 10.578 1 98.19 165 TRP B C 1
ATOM 3996 O O . TRP B 1 165 ? 1.296 -3.893 9.781 1 98.19 165 TRP B O 1
ATOM 4006 N N . PHE B 1 166 ? 1.157 -1.892 10.836 1 98.38 166 PHE B N 1
ATOM 4007 C CA . PHE B 1 166 ? -0.096 -1.453 10.234 1 98.38 166 PHE B CA 1
ATOM 4008 C C . PHE B 1 166 ? -0.05 0.036 9.914 1 98.38 166 PHE B C 1
ATOM 4010 O O . PHE B 1 166 ? 0.467 0.831 10.703 1 98.38 166 PHE B O 1
ATOM 4017 N N . VAL B 1 167 ? -0.519 0.431 8.773 1 97.69 167 VAL B N 1
ATOM 4018 C CA . VAL B 1 167 ? -0.543 1.844 8.414 1 97.69 167 VAL B CA 1
ATOM 4019 C C . VAL B 1 167 ? -1.853 2.477 8.883 1 97.69 167 VAL B C 1
ATOM 4021 O O . VAL B 1 167 ? -2.938 2.016 8.516 1 97.69 167 VAL B O 1
ATOM 4024 N N . PRO B 1 168 ? -1.781 3.5 9.641 1 97.62 168 PRO B N 1
ATOM 4025 C CA . PRO B 1 168 ? -3.014 4.086 10.172 1 97.62 168 PRO B CA 1
ATOM 4026 C C . PRO B 1 168 ? -3.791 4.879 9.125 1 97.62 168 PRO B C 1
ATOM 4028 O O . PRO B 1 168 ? -3.188 5.52 8.258 1 97.62 168 PRO B O 1
ATOM 4031 N N . GLY B 1 169 ? -5.121 4.867 9.188 1 98.25 169 GLY B N 1
ATOM 4032 C CA . GLY B 1 169 ? -5.98 5.781 8.461 1 98.25 169 GLY B CA 1
ATOM 4033 C C . GLY B 1 169 ? -6.438 6.965 9.289 1 98.25 169 GLY B C 1
ATOM 4034 O O . GLY B 1 169 ? -6.543 6.867 10.516 1 98.25 169 GLY B O 1
ATOM 4035 N N . ILE B 1 170 ? -6.652 8.047 8.672 1 98.75 170 ILE B N 1
ATOM 4036 C CA . ILE B 1 170 ? -7.227 9.211 9.336 1 98.75 170 ILE B CA 1
ATOM 4037 C C . ILE B 1 170 ? -8.43 9.719 8.539 1 98.75 170 ILE B C 1
ATOM 4039 O O . ILE B 1 170 ? -8.539 9.461 7.34 1 98.75 170 ILE B O 1
ATOM 4043 N N . PRO B 1 171 ? -9.336 10.43 9.219 1 97.94 171 PRO B N 1
ATOM 4044 C CA . PRO B 1 171 ? -10.523 10.93 8.523 1 97.94 171 PRO B CA 1
ATOM 4045 C C . PRO B 1 171 ? -10.195 12.008 7.496 1 97.94 171 PRO B C 1
ATOM 4047 O O . PRO B 1 171 ? -9.117 12.617 7.559 1 97.94 171 PRO B O 1
ATOM 4050 N N . GLN B 1 172 ? -11.141 12.258 6.645 1 98.5 172 GLN B N 1
ATOM 4051 C CA . GLN B 1 172 ? -10.992 13.242 5.578 1 98.5 172 GLN B CA 1
ATOM 4052 C C . GLN B 1 172 ? -10.727 14.633 6.148 1 98.5 172 GLN B C 1
ATOM 4054 O O . GLN B 1 172 ? -9.922 15.391 5.602 1 98.5 172 GLN B O 1
ATOM 4059 N N . SER B 1 173 ? -11.406 14.984 7.234 1 98.56 173 SER B N 1
ATOM 4060 C CA . SER B 1 173 ? -11.203 16.297 7.84 1 98.56 173 SER B CA 1
ATOM 4061 C C . SER B 1 173 ? -9.766 16.469 8.312 1 98.56 173 SER B C 1
ATOM 4063 O O . SER B 1 173 ? -9.195 17.547 8.188 1 98.56 173 SER B O 1
ATOM 4065 N N . MET B 1 174 ? -9.211 15.406 8.828 1 98.81 174 MET B N 1
ATOM 4066 C CA . MET B 1 174 ? -7.828 15.469 9.289 1 98.81 174 MET B CA 1
ATOM 4067 C C . MET B 1 174 ? -6.867 15.578 8.109 1 98.81 174 MET B C 1
ATOM 4069 O O . MET B 1 174 ? -5.922 16.375 8.148 1 98.81 174 MET B O 1
ATOM 4073 N N . ALA B 1 175 ? -7.102 14.781 7.078 1 98.88 175 ALA B N 1
ATOM 4074 C CA . ALA B 1 175 ? -6.273 14.852 5.879 1 98.88 175 ALA B CA 1
ATOM 4075 C C . ALA B 1 175 ? -6.328 16.25 5.266 1 98.88 175 ALA B C 1
ATOM 4077 O O . ALA B 1 175 ? -5.297 16.797 4.855 1 98.88 175 ALA B O 1
ATOM 4078 N N . TRP B 1 176 ? -7.52 16.828 5.207 1 98.75 176 TRP B N 1
ATOM 4079 C CA . TRP B 1 176 ? -7.695 18.156 4.637 1 98.75 176 TRP B CA 1
ATOM 4080 C C . TRP B 1 176 ? -7.023 19.219 5.504 1 98.75 176 TRP B C 1
ATOM 4082 O O . TRP B 1 176 ? -6.414 20.156 4.984 1 98.75 176 TRP B O 1
ATOM 4092 N N . THR B 1 177 ? -7.078 19.031 6.793 1 98.88 177 THR B N 1
ATOM 4093 C CA . THR B 1 177 ? -6.414 19.938 7.727 1 98.88 177 THR B CA 1
ATOM 4094 C C . THR B 1 177 ? -4.906 19.938 7.492 1 98.88 177 THR B C 1
ATOM 4096 O O . THR B 1 177 ? -4.266 21 7.562 1 98.88 177 THR B O 1
ATOM 4099 N N . LEU B 1 178 ? -4.383 18.828 7.18 1 98.88 178 LEU B N 1
ATOM 4100 C CA . LEU B 1 178 ? -2.945 18.703 6.973 1 98.88 178 LEU B CA 1
ATOM 4101 C C . LEU B 1 178 ? -2.551 19.203 5.59 1 98.88 178 LEU B C 1
ATOM 4103 O O . LEU B 1 178 ? -1.451 19.734 5.406 1 98.88 178 LEU B O 1
ATOM 4107 N N . LEU B 1 179 ? -3.4 19.156 4.625 1 98.81 179 LEU B N 1
ATOM 4108 C CA . LEU B 1 179 ? -3.082 19.359 3.219 1 98.81 179 LEU B CA 1
ATOM 4109 C C . LEU B 1 179 ? -3.227 20.828 2.846 1 98.81 179 LEU B C 1
ATOM 4111 O O . LEU B 1 179 ? -2.359 21.406 2.176 1 98.81 179 LEU B O 1
ATOM 4115 N N . GLN B 1 180 ? -4.293 21.484 3.271 1 98.44 180 GLN B N 1
ATOM 4116 C CA . GLN B 1 180 ? -4.77 22.734 2.699 1 98.44 180 GLN B CA 1
ATOM 4117 C C . GLN B 1 180 ? -3.799 23.875 2.99 1 98.44 180 GLN B C 1
ATOM 4119 O O . GLN B 1 180 ? -3.746 24.859 2.246 1 98.44 180 GLN B O 1
ATOM 4124 N N . PRO B 1 181 ? -2.939 23.812 4.07 1 98.25 181 PRO B N 1
ATOM 4125 C CA . PRO B 1 181 ? -2.035 24.953 4.293 1 98.25 181 PRO B CA 1
ATOM 4126 C C . PRO B 1 181 ? -1.062 25.156 3.137 1 98.25 181 PRO B C 1
ATOM 4128 O O . PRO B 1 181 ? -0.479 26.25 3.006 1 98.25 181 PRO B O 1
ATOM 4131 N N . TYR B 1 182 ? -0.849 24.188 2.338 1 98.69 182 TYR B N 1
ATOM 4132 C CA . TYR B 1 182 ? 0.18 24.234 1.306 1 98.69 182 TYR B CA 1
ATOM 4133 C C . TYR B 1 182 ? -0.428 24.562 -0.054 1 98.69 182 TYR B C 1
ATOM 4135 O O . TYR B 1 182 ? 0.282 24.625 -1.06 1 98.69 182 TYR B O 1
ATOM 4143 N N . ILE B 1 183 ? -1.702 24.672 -0.098 1 98.56 183 ILE B N 1
ATOM 4144 C CA . ILE B 1 183 ? -2.393 25.125 -1.302 1 98.56 183 ILE B CA 1
ATOM 4145 C C . ILE B 1 183 ? -2.6 26.625 -1.239 1 98.56 183 ILE B C 1
ATOM 4147 O O . ILE B 1 183 ? -3.293 27.141 -0.352 1 98.56 183 ILE B O 1
ATOM 4151 N N . ALA B 1 184 ? -2.01 27.328 -2.156 1 98.12 184 ALA B N 1
ATOM 4152 C CA . ALA B 1 184 ? -2.045 28.781 -2.107 1 98.12 184 ALA B CA 1
ATOM 4153 C C . ALA B 1 184 ? -3.285 29.328 -2.811 1 98.12 184 ALA B C 1
ATOM 4155 O O . ALA B 1 184 ? -4.133 29.969 -2.182 1 98.12 184 ALA B O 1
ATOM 4156 N N . THR B 1 185 ? -3.404 29.109 -4.09 1 98.44 185 THR B N 1
ATOM 4157 C CA . THR B 1 185 ? -4.543 29.562 -4.879 1 98.44 185 THR B CA 1
ATOM 4158 C C . THR B 1 185 ? -5.02 28.469 -5.828 1 98.44 185 THR B C 1
ATOM 4160 O O . THR B 1 185 ? -4.219 27.688 -6.328 1 98.44 185 THR B O 1
ATOM 4163 N N . CYS B 1 186 ? -6.242 28.453 -6.027 1 98.38 186 CYS B N 1
ATOM 4164 C CA . CYS B 1 186 ? -6.844 27.516 -6.969 1 98.38 186 CYS B CA 1
ATOM 4165 C C . CYS B 1 186 ? -7.738 28.234 -7.965 1 98.38 186 CYS B C 1
ATOM 4167 O O . CYS B 1 186 ? -8.242 29.328 -7.68 1 98.38 186 CYS B O 1
ATOM 4169 N N . PRO B 1 187 ? -7.918 27.656 -9.164 1 97.69 187 PRO B N 1
ATOM 4170 C CA . PRO B 1 187 ? -8.906 28.203 -10.102 1 97.69 187 PRO B CA 1
ATOM 4171 C C . PRO B 1 187 ? -10.297 28.312 -9.484 1 97.69 187 PRO B C 1
ATOM 4173 O O . PRO B 1 187 ? -10.695 27.453 -8.695 1 97.69 187 PRO B O 1
ATOM 4176 N N . ALA B 1 188 ? -11.047 29.297 -9.953 1 95.94 188 ALA B N 1
ATOM 4177 C CA . ALA B 1 188 ? -12.375 29.594 -9.414 1 95.94 188 ALA B CA 1
ATOM 4178 C C . ALA B 1 188 ? -13.328 28.422 -9.664 1 95.94 188 ALA B C 1
ATOM 4180 O O . ALA B 1 188 ? -14.266 28.203 -8.898 1 95.94 188 ALA B O 1
ATOM 4181 N N . GLU B 1 189 ? -13.062 27.656 -10.695 1 96.56 189 GLU B N 1
ATOM 4182 C CA . GLU B 1 189 ? -13.977 26.594 -11.094 1 96.56 189 GLU B CA 1
ATOM 4183 C C . GLU B 1 189 ? -13.789 25.359 -10.227 1 96.56 189 GLU B C 1
ATOM 4185 O O . GLU B 1 189 ? -14.594 24.422 -10.281 1 96.56 189 GLU B O 1
ATOM 4190 N N . ASN B 1 190 ? -12.727 25.281 -9.414 1 98.06 190 ASN B N 1
ATOM 4191 C CA . ASN B 1 190 ? -12.492 24.109 -8.562 1 98.06 190 ASN B CA 1
ATOM 4192 C C . ASN B 1 190 ? -13.625 23.922 -7.551 1 98.06 190 ASN B C 1
ATOM 4194 O O . ASN B 1 190 ? -14.023 24.875 -6.879 1 98.06 190 ASN B O 1
ATOM 4198 N N . PRO B 1 191 ? -14.148 22.703 -7.516 1 97.75 191 PRO B N 1
ATOM 4199 C CA . PRO B 1 191 ? -15.141 22.469 -6.465 1 97.75 191 PRO B CA 1
ATOM 4200 C C . PRO B 1 191 ? -14.555 22.578 -5.062 1 97.75 191 PRO B C 1
ATOM 4202 O O . PRO B 1 191 ? -13.414 22.172 -4.828 1 97.75 191 PRO B O 1
ATOM 4205 N N . ARG B 1 192 ? -15.336 23.141 -4.168 1 95.56 192 ARG B N 1
ATOM 4206 C CA . ARG B 1 192 ? -14.891 23.234 -2.781 1 95.56 192 ARG B CA 1
ATOM 4207 C C . ARG B 1 192 ? -14.789 21.859 -2.135 1 95.56 192 ARG B C 1
ATOM 4209 O O . ARG B 1 192 ? -15.578 20.969 -2.439 1 95.56 192 ARG B O 1
ATOM 4216 N N . VAL B 1 193 ? -13.828 21.688 -1.293 1 96.62 193 VAL B N 1
ATOM 4217 C CA . VAL B 1 193 ? -13.734 20.5 -0.443 1 96.62 193 VAL B CA 1
ATOM 4218 C C . VAL B 1 193 ? -14.648 20.656 0.771 1 96.62 193 VAL B C 1
ATOM 4220 O O . VAL B 1 193 ? -14.516 21.625 1.528 1 96.62 193 VAL B O 1
ATOM 4223 N N . GLY B 1 194 ? -15.547 19.75 0.942 1 95.62 194 GLY B N 1
ATOM 4224 C CA . GLY B 1 194 ? -16.641 19.922 1.879 1 95.62 194 GLY B CA 1
ATOM 4225 C C . GLY B 1 194 ? -16.312 19.453 3.283 1 95.62 194 GLY B C 1
ATOM 4226 O O . GLY B 1 194 ? -17.156 19.516 4.18 1 95.62 194 GLY B O 1
ATOM 4227 N N . PHE B 1 195 ? -15.102 19.078 3.561 1 97.25 195 PHE B N 1
ATOM 4228 C CA . PHE B 1 195 ? -14.719 18.562 4.871 1 97.25 195 PHE B CA 1
ATOM 4229 C C . PHE B 1 195 ? -14.172 19.672 5.754 1 97.25 195 PHE B C 1
ATOM 4231 O O . PHE B 1 195 ? -13.602 20.641 5.254 1 97.25 195 PHE B O 1
ATOM 4238 N N . GLN B 1 196 ? -14.328 19.469 6.992 1 97.25 196 GLN B N 1
ATOM 4239 C CA . GLN B 1 196 ? -13.922 20.406 8.031 1 97.25 196 GLN B CA 1
ATOM 4240 C C . GLN B 1 196 ? -12.414 20.609 8.031 1 97.25 196 GLN B C 1
ATOM 4242 O O . GLN B 1 196 ? -11.656 19.672 7.77 1 97.25 196 GLN B O 1
ATOM 4247 N N . ILE B 1 197 ? -12.031 21.844 8.266 1 98.44 197 ILE B N 1
ATOM 4248 C CA . ILE B 1 197 ? -10.641 22.156 8.594 1 98.44 197 ILE B CA 1
ATOM 4249 C C . ILE B 1 197 ? -10.539 22.531 10.07 1 98.44 197 ILE B C 1
ATOM 4251 O O . ILE B 1 197 ? -11.133 23.516 10.523 1 98.44 197 ILE B O 1
ATOM 4255 N N . PHE B 1 198 ? -9.742 21.766 10.82 1 98.81 198 PHE B N 1
ATOM 4256 C CA . PHE B 1 198 ? -9.539 22.047 12.234 1 98.81 198 PHE B CA 1
ATOM 4257 C C . PHE B 1 198 ? -8.477 23.125 12.422 1 98.81 198 PHE B C 1
ATOM 4259 O O . PHE B 1 198 ? -7.688 23.391 11.516 1 98.81 198 PHE B O 1
ATOM 4266 N N . PRO B 1 199 ? -8.5 23.766 13.648 1 98.81 199 PRO B N 1
ATOM 4267 C CA . PRO B 1 199 ? -7.371 24.641 13.969 1 98.81 199 PRO B CA 1
ATOM 4268 C C . PRO B 1 199 ? -6.023 23.922 13.883 1 98.81 199 PRO B C 1
ATOM 4270 O O . PRO B 1 199 ? -5.91 22.766 14.258 1 98.81 199 PRO B O 1
ATOM 4273 N N . ALA B 1 200 ? -5.039 24.656 13.469 1 98.62 200 ALA B N 1
ATOM 4274 C CA . ALA B 1 200 ? -3.711 24.078 13.289 1 98.62 200 ALA B CA 1
ATOM 4275 C C . ALA B 1 200 ? -3.084 23.703 14.625 1 98.62 200 ALA B C 1
ATOM 4277 O O . ALA B 1 200 ? -3.217 24.438 15.609 1 98.62 200 ALA B O 1
ATOM 4278 N N . LEU B 1 201 ? -2.488 22.625 14.688 1 98.88 201 LEU B N 1
ATOM 4279 C CA . LEU B 1 201 ? -1.682 22.156 15.812 1 98.88 201 LEU B CA 1
ATOM 4280 C C . LEU B 1 201 ? -0.209 22.062 15.422 1 98.88 201 LEU B C 1
ATOM 4282 O O . LEU B 1 201 ? 0.122 21.609 14.328 1 98.88 201 LEU B O 1
ATOM 4286 N N . ASN B 1 202 ? 0.628 22.516 16.281 1 98.56 202 ASN B N 1
ATOM 4287 C CA . ASN B 1 202 ? 2.072 22.453 16.078 1 98.56 202 ASN B CA 1
ATOM 4288 C C . ASN B 1 202 ? 2.764 21.703 17.219 1 98.56 202 ASN B C 1
ATOM 4290 O O . ASN B 1 202 ? 2.508 21.969 18.391 1 98.56 202 ASN B O 1
ATOM 4294 N N . VAL B 1 203 ? 3.525 20.703 16.891 1 98.75 203 VAL B N 1
ATOM 4295 C CA . VAL B 1 203 ? 4.484 20.125 17.828 1 98.75 203 VAL B CA 1
ATOM 4296 C C . VAL B 1 203 ? 5.77 20.953 17.812 1 98.75 203 VAL B C 1
ATOM 4298 O O . VAL B 1 203 ? 6.609 20.812 16.922 1 98.75 203 VAL B O 1
ATOM 4301 N N . THR B 1 204 ? 6.039 21.703 18.812 1 98.56 204 THR B N 1
ATOM 4302 C CA . THR B 1 204 ? 7.062 22.734 18.766 1 98.56 204 THR B CA 1
ATOM 4303 C C . THR B 1 204 ? 8.445 22.156 19.016 1 98.56 204 THR B C 1
ATOM 4305 O O . THR B 1 204 ? 9.461 22.797 18.766 1 98.56 204 THR B O 1
ATOM 4308 N N . ASN B 1 205 ? 8.57 20.984 19.578 1 98.56 205 ASN B N 1
ATOM 4309 C CA . ASN B 1 205 ? 9.836 20.281 19.766 1 98.56 205 ASN B CA 1
ATOM 4310 C C . ASN B 1 205 ? 9.852 18.938 19.031 1 98.56 205 ASN B C 1
ATOM 4312 O O . ASN B 1 205 ? 10.312 17.938 19.594 1 98.56 205 ASN B O 1
ATOM 4316 N N . ASN B 1 206 ? 9.305 18.922 17.812 1 98.5 206 ASN B N 1
ATOM 4317 C CA . ASN B 1 206 ? 9.25 17.703 17.016 1 98.5 206 ASN B CA 1
ATOM 4318 C C . ASN B 1 206 ? 10.648 17.172 16.719 1 98.5 206 ASN B C 1
ATOM 4320 O O . ASN B 1 206 ? 11.562 17.938 16.422 1 98.5 206 ASN B O 1
ATOM 4324 N N . PRO B 1 207 ? 10.82 15.844 16.812 1 97.25 207 PRO B N 1
ATOM 4325 C CA . PRO B 1 207 ? 12.109 15.297 16.391 1 97.25 207 PRO B CA 1
ATOM 4326 C C . PRO B 1 207 ? 12.391 15.547 14.906 1 97.25 207 PRO B C 1
ATOM 4328 O O . PRO B 1 207 ? 11.461 15.602 14.102 1 97.25 207 PRO B O 1
ATOM 4331 N N . ASP B 1 208 ? 13.656 15.711 14.617 1 95.38 208 ASP B N 1
ATOM 4332 C CA . ASP B 1 208 ? 14.062 16.047 13.258 1 95.38 208 ASP B CA 1
ATOM 4333 C C . ASP B 1 208 ? 15.281 15.227 12.828 1 95.38 208 ASP B C 1
ATOM 4335 O O . ASP B 1 208 ? 16.344 15.312 13.445 1 95.38 208 ASP B O 1
ATOM 4339 N N . ALA B 1 209 ? 15.18 14.492 11.781 1 94.56 209 ALA B N 1
ATOM 4340 C CA . ALA B 1 209 ? 16.266 13.641 11.312 1 94.56 209 ALA B CA 1
ATOM 4341 C C . ALA B 1 209 ? 17.172 14.391 10.344 1 94.56 209 ALA B C 1
ATOM 4343 O O . ALA B 1 209 ? 18.281 13.938 10.047 1 94.56 209 ALA B O 1
ATOM 4344 N N . THR B 1 210 ? 16.812 15.523 9.82 1 95.12 210 THR B N 1
ATOM 4345 C CA . THR B 1 210 ? 17.453 16.203 8.695 1 95.12 210 THR B CA 1
ATOM 4346 C C . THR B 1 210 ? 18.891 16.562 9.031 1 95.12 210 THR B C 1
ATOM 4348 O O . THR B 1 210 ? 19.781 16.469 8.188 1 95.12 210 THR B O 1
ATOM 4351 N N . PRO B 1 211 ? 19.188 16.938 10.32 1 93.25 211 PRO B N 1
ATOM 4352 C CA . PRO B 1 211 ? 20.562 17.312 10.625 1 93.25 211 PRO B CA 1
ATOM 4353 C C . PRO B 1 211 ? 21.469 16.094 10.852 1 93.25 211 PRO B C 1
ATOM 4355 O O . PRO B 1 211 ? 22.688 16.25 10.961 1 93.25 211 PRO B O 1
ATOM 4358 N N . LEU B 1 212 ? 20.953 14.891 10.969 1 93.69 212 LEU B N 1
ATOM 4359 C CA . LEU B 1 212 ? 21.703 13.695 11.305 1 93.69 212 LEU B CA 1
ATOM 4360 C C . LEU B 1 212 ? 22.312 13.078 10.047 1 93.69 212 LEU B C 1
ATOM 4362 O O . LEU B 1 212 ? 22.156 11.875 9.805 1 93.69 212 LEU B O 1
ATOM 4366 N N . TYR B 1 213 ? 22.922 13.875 9.266 1 92.88 213 TYR B N 1
ATOM 4367 C CA . TYR B 1 213 ? 23.484 13.453 7.988 1 92.88 213 TYR B CA 1
ATOM 4368 C C . TYR B 1 213 ? 25.016 13.375 8.07 1 92.88 213 TYR B C 1
ATOM 4370 O O . TYR B 1 213 ? 25.672 14.359 8.43 1 92.88 213 TYR B O 1
ATOM 4378 N N . ASN B 1 214 ? 25.516 12.219 7.664 1 88.62 214 ASN B N 1
ATOM 4379 C CA . ASN B 1 214 ? 26.953 12 7.547 1 88.62 214 ASN B CA 1
ATOM 4380 C C . ASN B 1 214 ? 27.672 12.234 8.875 1 88.62 214 ASN B C 1
ATOM 4382 O O . ASN B 1 214 ? 28.719 12.898 8.914 1 88.62 214 ASN B O 1
ATOM 4386 N N . THR B 1 215 ? 27.125 11.883 10.055 1 86.5 215 THR B N 1
ATOM 4387 C CA . THR B 1 215 ? 27.703 12.109 11.375 1 86.5 215 THR B CA 1
ATOM 4388 C C . THR B 1 215 ? 28.734 11.039 11.695 1 86.5 215 THR B C 1
ATOM 4390 O O . THR B 1 215 ? 29.547 11.211 12.617 1 86.5 215 THR B O 1
ATOM 4393 N N . SER B 1 216 ? 28.875 10 10.977 1 81.62 216 SER B N 1
ATOM 4394 C CA . SER B 1 216 ? 29.766 8.867 11.203 1 81.62 216 SER B CA 1
ATOM 4395 C C . SER B 1 216 ? 29.438 8.148 12.5 1 81.62 216 SER B C 1
ATOM 4397 O O . SER B 1 216 ? 30.203 7.324 12.984 1 81.62 216 SER B O 1
ATOM 4399 N N . ILE B 1 217 ? 28.375 8.555 13.148 1 83.25 217 ILE B N 1
ATOM 4400 C CA . ILE B 1 217 ? 27.922 7.879 14.367 1 83.25 217 ILE B CA 1
ATOM 4401 C C . ILE B 1 217 ? 27.047 6.688 14 1 83.25 217 ILE B C 1
ATOM 4403 O O . ILE B 1 217 ? 25.953 6.859 13.453 1 83.25 217 ILE B O 1
ATOM 4407 N N . VAL B 1 218 ? 27.562 5.527 14.359 1 79.38 218 VAL B N 1
ATOM 4408 C CA . VAL B 1 218 ? 26.859 4.281 14.07 1 79.38 218 VAL B CA 1
ATOM 4409 C C . VAL B 1 218 ? 25.5 4.281 14.766 1 79.38 218 VAL B C 1
ATOM 4411 O O . VAL B 1 218 ? 25.406 4.613 15.953 1 79.38 218 VAL B O 1
ATOM 4414 N N . GLY B 1 219 ? 24.422 4.02 14.039 1 84.75 219 GLY B N 1
ATOM 4415 C CA . GLY B 1 219 ? 23.078 3.953 14.602 1 84.75 219 GLY B CA 1
ATOM 4416 C C . GLY B 1 219 ? 22.344 5.281 14.547 1 84.75 219 GLY B C 1
ATOM 4417 O O . GLY B 1 219 ? 21.188 5.363 14.938 1 84.75 219 GLY B O 1
ATOM 4418 N N . ASN B 1 220 ? 23.047 6.316 14.055 1 88.44 220 ASN B N 1
ATOM 4419 C CA . ASN B 1 220 ? 22.453 7.645 14.07 1 88.44 220 ASN B CA 1
ATOM 4420 C C . ASN B 1 220 ? 22.469 8.289 12.688 1 88.44 220 ASN B C 1
ATOM 4422 O O . ASN B 1 220 ? 21.703 9.211 12.414 1 88.44 220 ASN B O 1
ATOM 4426 N N . ASP B 1 221 ? 23.297 7.77 11.859 1 90.25 221 ASP B N 1
ATOM 4427 C CA . ASP B 1 221 ? 23.516 8.375 10.547 1 90.25 221 ASP B CA 1
ATOM 4428 C C . ASP B 1 221 ? 22.281 8.195 9.656 1 90.25 221 ASP B C 1
ATOM 4430 O O . ASP B 1 221 ? 21.703 7.109 9.594 1 90.25 221 ASP B O 1
ATOM 4434 N N . THR B 1 222 ? 21.844 9.234 9.023 1 94.62 222 THR B N 1
ATOM 4435 C CA . THR B 1 222 ? 20.641 9.227 8.188 1 94.62 222 THR B CA 1
ATOM 4436 C C . THR B 1 222 ? 21 9.43 6.723 1 94.62 222 THR B C 1
ATOM 4438 O O . THR B 1 222 ? 20.297 10.117 5.988 1 94.62 222 THR B O 1
ATOM 4441 N N . THR B 1 223 ? 22.188 8.93 6.324 1 95.56 223 THR B N 1
ATOM 4442 C CA . THR B 1 223 ? 22.516 8.906 4.902 1 95.56 223 THR B CA 1
ATOM 4443 C C . THR B 1 223 ? 21.609 7.93 4.152 1 95.56 223 THR B C 1
ATOM 4445 O O . THR B 1 223 ? 21.297 6.855 4.664 1 95.56 223 THR B O 1
ATOM 4448 N N . PRO B 1 224 ? 21.172 8.266 2.922 1 97.12 224 PRO B N 1
ATOM 4449 C CA . PRO B 1 224 ? 20.25 7.422 2.172 1 97.12 224 PRO B CA 1
ATOM 4450 C C . PRO B 1 224 ? 20.75 5.988 2.012 1 97.12 224 PRO B C 1
ATOM 4452 O O . PRO B 1 224 ? 21.938 5.77 1.805 1 97.12 224 PRO B O 1
ATOM 4455 N N . ALA B 1 225 ? 19.938 5.008 2.156 1 96.81 225 ALA B N 1
ATOM 4456 C CA . ALA B 1 225 ? 20.203 3.582 1.979 1 96.81 225 ALA B CA 1
ATOM 4457 C C . ALA B 1 225 ? 18.906 2.789 1.829 1 96.81 225 ALA B C 1
ATOM 4459 O O . ALA B 1 225 ? 17.828 3.291 2.137 1 96.81 225 ALA B O 1
ATOM 4460 N N . ILE B 1 226 ? 18.953 1.562 1.36 1 98.06 226 ILE B N 1
ATOM 4461 C CA . ILE B 1 226 ? 17.781 0.704 1.346 1 98.06 226 ILE B CA 1
ATOM 4462 C C . ILE B 1 226 ? 17.234 0.554 2.764 1 98.06 226 ILE B C 1
ATOM 4464 O O . ILE B 1 226 ? 16.031 0.667 2.986 1 98.06 226 ILE B O 1
ATOM 4468 N N . ALA B 1 227 ? 18.188 0.333 3.691 1 96.19 227 ALA B N 1
ATOM 4469 C CA . ALA B 1 227 ? 17.766 0.219 5.086 1 96.19 227 ALA B CA 1
ATOM 4470 C C . ALA B 1 227 ? 18.812 0.808 6.023 1 96.19 227 ALA B C 1
ATOM 4472 O O . ALA B 1 227 ? 20.016 0.653 5.797 1 96.19 227 ALA B O 1
ATOM 4473 N N . ARG B 1 228 ? 18.359 1.505 7 1 93.94 228 ARG B N 1
ATOM 4474 C CA . ARG B 1 228 ? 19.141 1.92 8.156 1 93.94 228 ARG B CA 1
ATOM 4475 C C . ARG B 1 228 ? 18.516 1.434 9.453 1 93.94 228 ARG B C 1
ATOM 4477 O O . ARG B 1 228 ? 17.312 1.653 9.688 1 93.94 228 ARG B O 1
ATOM 4484 N N . ASN B 1 229 ? 19.328 0.712 10.18 1 88.94 229 ASN B N 1
ATOM 4485 C CA . ASN B 1 229 ? 18.859 0.355 11.516 1 88.94 229 ASN B CA 1
ATOM 4486 C C . ASN B 1 229 ? 19.172 1.454 12.531 1 88.94 229 ASN B C 1
ATOM 4488 O O . ASN B 1 229 ? 20.344 1.692 12.859 1 88.94 229 ASN B O 1
ATOM 4492 N N . ARG B 1 230 ? 18.375 2.258 12.828 1 86.69 230 ARG B N 1
ATOM 4493 C CA . ARG B 1 230 ? 18.578 3.359 13.766 1 86.69 230 ARG B CA 1
ATOM 4494 C C . ARG B 1 230 ? 18.406 2.889 15.203 1 86.69 230 ARG B C 1
ATOM 4496 O O . ARG B 1 230 ? 17.281 2.855 15.727 1 86.69 230 ARG B O 1
ATOM 4503 N N . THR B 1 231 ? 19.531 2.576 15.805 1 88.75 231 THR B N 1
ATOM 4504 C CA . THR B 1 231 ? 19.484 2.117 17.188 1 88.75 231 THR B CA 1
ATOM 4505 C C . THR B 1 231 ? 19.297 3.293 18.141 1 88.75 231 THR B C 1
ATOM 4507 O O . THR B 1 231 ? 18.938 3.102 19.312 1 88.75 231 THR B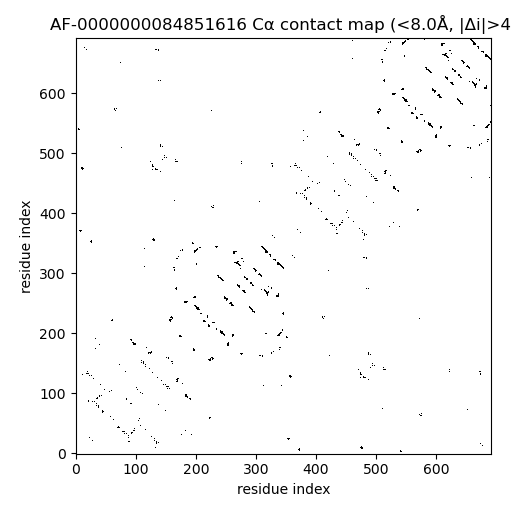 O 1
ATOM 4510 N N . ILE B 1 232 ? 19.562 4.457 17.641 1 91.88 232 ILE B N 1
ATOM 4511 C CA . ILE B 1 232 ? 19.234 5.664 18.391 1 91.88 232 ILE B CA 1
ATOM 4512 C C . ILE B 1 232 ? 17.938 6.277 17.859 1 91.88 232 ILE B C 1
ATOM 4514 O O . ILE B 1 232 ? 17.953 6.91 16.797 1 91.88 232 ILE B O 1
ATOM 4518 N N . PRO B 1 233 ? 16.891 6.117 18.516 1 93.25 233 PRO B N 1
ATOM 4519 C CA . PRO B 1 233 ? 15.602 6.598 18 1 93.25 233 PRO B CA 1
ATOM 4520 C C . PRO B 1 233 ? 15.5 8.125 18 1 93.25 233 PRO B C 1
ATOM 4522 O O . PRO B 1 233 ? 16.156 8.789 18.797 1 93.25 233 PRO B O 1
ATOM 4525 N N . LEU B 1 234 ? 14.734 8.711 17.094 1 94.81 234 LEU B N 1
ATOM 4526 C CA . LEU B 1 234 ? 14.461 10.141 17.078 1 94.81 234 LEU B CA 1
ATOM 4527 C C . LEU B 1 234 ? 13.742 10.57 18.359 1 94.81 234 LEU B C 1
ATOM 4529 O O . LEU B 1 234 ? 13.938 11.695 18.844 1 94.81 234 LEU B O 1
ATOM 4533 N N . SER B 1 235 ? 12.844 9.711 18.844 1 96.56 235 SER B N 1
ATOM 4534 C CA . SER B 1 235 ? 12.125 9.906 20.094 1 96.56 235 SER B CA 1
ATOM 4535 C C . SER B 1 235 ? 11.68 8.578 20.688 1 96.56 235 SER B C 1
ATOM 4537 O O . SER B 1 235 ? 11.711 7.547 20.016 1 96.56 235 SER B O 1
ATOM 4539 N N . ALA B 1 236 ? 11.359 8.586 21.969 1 96.31 236 ALA B N 1
ATOM 4540 C CA . ALA B 1 236 ? 10.984 7.367 22.688 1 96.31 236 ALA B CA 1
ATOM 4541 C C . ALA B 1 236 ? 9.859 7.645 23.688 1 96.31 236 ALA B C 1
ATOM 4543 O O . ALA B 1 236 ? 9.617 8.797 24.047 1 96.31 236 ALA B O 1
ATOM 4544 N N . PRO B 1 237 ? 9.195 6.559 24.109 1 97.25 237 PRO B N 1
ATOM 4545 C CA . PRO B 1 237 ? 8.164 6.742 25.141 1 97.25 237 PRO B CA 1
ATOM 4546 C C . PRO B 1 237 ? 8.672 7.508 26.359 1 97.25 237 PRO B C 1
ATOM 4548 O O . PRO B 1 237 ? 9.805 7.293 26.797 1 97.25 237 PRO B O 1
ATOM 4551 N N . GLY B 1 238 ? 7.793 8.375 26.875 1 98.25 238 GLY B N 1
ATOM 4552 C CA . GLY B 1 238 ? 8.164 9.164 28.047 1 98.25 238 GLY B CA 1
ATOM 4553 C C . GLY B 1 238 ? 8.648 10.555 27.688 1 98.25 238 GLY B C 1
ATOM 4554 O O . GLY B 1 238 ? 8.719 11.43 28.562 1 98.25 238 GLY B O 1
ATOM 4555 N N . ARG B 1 239 ? 8.969 10.75 26.438 1 98.44 239 ARG B N 1
ATOM 4556 C CA . ARG B 1 239 ? 9.422 12.07 26 1 98.44 239 ARG B CA 1
ATOM 4557 C C . ARG B 1 239 ? 8.328 13.117 26.172 1 98.44 239 ARG B C 1
ATOM 4559 O O . ARG B 1 239 ? 7.164 12.859 25.859 1 98.44 239 ARG B O 1
ATOM 4566 N N . THR B 1 240 ? 8.703 14.266 26.656 1 98.75 240 THR B N 1
ATOM 4567 C CA . THR B 1 240 ? 7.781 15.398 26.719 1 98.75 240 THR B CA 1
ATOM 4568 C C . THR B 1 240 ? 7.586 16 25.328 1 98.75 240 THR B C 1
ATOM 4570 O O . THR B 1 240 ? 8.555 16.281 24.625 1 98.75 240 THR B O 1
ATOM 4573 N N . VAL B 1 241 ? 6.383 16.125 24.953 1 98.88 241 VAL B N 1
ATOM 4574 C CA . VAL B 1 241 ? 6 16.703 23.656 1 98.88 241 VAL B CA 1
ATOM 4575 C C . VAL B 1 241 ? 5.332 18.062 23.891 1 98.88 241 VAL B C 1
ATOM 4577 O O . VAL B 1 241 ? 4.344 18.156 24.625 1 98.88 241 VAL B O 1
ATOM 4580 N N . GLN B 1 242 ? 5.895 19.094 23.297 1 98.88 242 GLN B N 1
ATOM 4581 C CA . GLN B 1 242 ? 5.383 20.453 23.453 1 98.88 242 GLN B CA 1
ATOM 4582 C C . GLN B 1 242 ? 4.453 20.828 22.297 1 98.88 242 GLN B C 1
ATOM 4584 O O . GLN B 1 242 ? 4.785 20.594 21.125 1 98.88 242 GLN B O 1
ATOM 4589 N N . LEU B 1 243 ? 3.305 21.344 22.688 1 98.94 243 LEU B N 1
ATOM 4590 C CA . LEU B 1 243 ? 2.25 21.609 21.703 1 98.94 243 LEU B CA 1
ATOM 4591 C C . LEU B 1 243 ? 1.824 23.078 21.75 1 98.94 243 LEU B C 1
ATOM 4593 O O . LEU B 1 243 ? 1.824 23.703 22.812 1 98.94 243 LEU B O 1
ATOM 4597 N N . SER B 1 244 ? 1.487 23.641 20.656 1 98.94 244 SER B N 1
ATOM 4598 C CA . SER B 1 244 ? 0.788 24.906 20.5 1 98.94 244 SER B CA 1
ATOM 4599 C C . SER B 1 244 ? -0.263 24.828 19.391 1 98.94 244 SER B C 1
ATOM 4601 O O . SER B 1 244 ? -0.124 24.047 18.453 1 98.94 244 SER B O 1
ATOM 4603 N N . TRP B 1 245 ? -1.345 25.516 19.547 1 98.81 245 TRP B N 1
ATOM 4604 C CA . TRP B 1 245 ? -2.369 25.422 18.516 1 98.81 245 TRP B CA 1
ATOM 4605 C C . TRP B 1 245 ? -3.051 26.766 18.297 1 98.81 245 TRP B C 1
ATOM 4607 O O . TRP B 1 245 ? -2.908 27.672 19.125 1 98.81 245 TRP B O 1
ATOM 4617 N N . GLU B 1 246 ? -3.748 26.922 17.172 1 98.5 246 GLU B N 1
ATOM 4618 C CA . GLU B 1 246 ? -4.453 28.141 16.812 1 98.5 246 GLU B CA 1
ATOM 4619 C C . GLU B 1 246 ? -5.895 28.125 17.312 1 98.5 246 GLU B C 1
ATO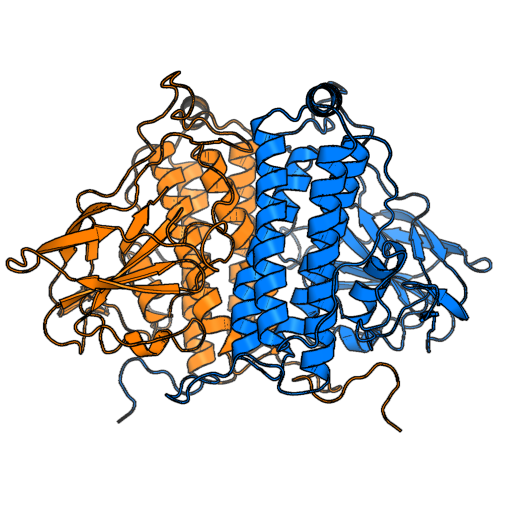M 4621 O O . GLU B 1 246 ? -6.441 27.047 17.594 1 98.5 246 GLU B O 1
ATOM 4626 N N . GLU B 1 247 ? -6.469 29.344 17.391 1 97.75 247 GLU B N 1
ATOM 4627 C CA . GLU B 1 247 ? -7.895 29.469 17.656 1 97.75 247 GLU B CA 1
ATOM 4628 C C . GLU B 1 247 ? -8.727 29.172 16.422 1 97.75 247 GLU B C 1
ATOM 4630 O O . GLU B 1 247 ? -8.258 29.375 15.289 1 97.75 247 GLU B O 1
ATOM 4635 N N . PRO B 1 248 ? -9.938 28.656 16.641 1 98.12 248 PRO B N 1
ATOM 4636 C CA . PRO B 1 248 ? -10.82 28.516 15.477 1 98.12 248 PRO B CA 1
ATOM 4637 C C . PRO B 1 248 ? -11.219 29.859 14.867 1 98.12 248 PRO B C 1
ATOM 4639 O O . PRO B 1 248 ? -11.062 30.906 15.516 1 98.12 248 PRO B O 1
ATOM 4642 N N . GLY B 1 249 ? -11.664 29.828 13.633 1 97.88 249 GLY B N 1
ATOM 4643 C CA . GLY B 1 249 ? -12.156 31.031 12.992 1 97.88 249 GLY B CA 1
ATOM 4644 C C . GLY B 1 249 ? -11.117 31.719 12.125 1 97.88 249 GLY B C 1
ATOM 4645 O O . GLY B 1 249 ? -11.312 32.844 11.68 1 97.88 249 GLY B O 1
ATOM 4646 N N . ARG B 1 250 ? -10.039 31.109 11.922 1 97.62 250 ARG B N 1
ATOM 4647 C CA . ARG B 1 250 ? -8.977 31.703 11.117 1 97.62 250 ARG B CA 1
ATOM 4648 C C . ARG B 1 250 ? -9.141 31.344 9.641 1 97.62 250 ARG B C 1
ATOM 4650 O O . ARG B 1 250 ? -9.641 30.266 9.305 1 97.62 250 ARG B O 1
ATOM 4657 N N . PRO B 1 251 ? -8.688 32.312 8.766 1 97.06 251 PRO B N 1
ATOM 4658 C CA . PRO B 1 251 ? -8.68 31.969 7.344 1 97.06 251 PRO B CA 1
ATOM 4659 C C . PRO B 1 251 ? -7.805 30.75 7.035 1 97.06 251 PRO B C 1
ATOM 4661 O O . PRO B 1 251 ? -6.727 30.594 7.617 1 97.06 251 PRO B O 1
ATOM 4664 N N . ALA B 1 252 ? -8.281 29.891 6.137 1 96.19 252 ALA B N 1
ATOM 4665 C CA . ALA B 1 252 ? -7.586 28.656 5.781 1 96.19 252 ALA B CA 1
ATOM 4666 C C . ALA B 1 252 ? -7.855 28.281 4.328 1 96.19 252 ALA B C 1
ATOM 4668 O O . ALA B 1 252 ? -8.688 28.906 3.658 1 96.19 252 ALA B O 1
ATOM 4669 N N . GLY B 1 253 ? -7.125 27.281 3.855 1 94.12 253 GLY B N 1
ATOM 4670 C CA . GLY B 1 253 ? -7.316 26.75 2.514 1 94.12 253 GLY B CA 1
ATOM 4671 C C . GLY B 1 253 ? -6.84 27.688 1.427 1 94.12 253 GLY B C 1
ATOM 4672 O O . GLY B 1 253 ? -6.164 28.688 1.711 1 94.12 253 GLY B O 1
ATOM 4673 N N . TYR B 1 254 ? -7.172 27.297 0.246 1 95.88 254 TYR B N 1
ATOM 4674 C CA . TYR B 1 254 ? -6.75 28.094 -0.901 1 95.88 254 TYR B CA 1
ATOM 4675 C C . TYR B 1 254 ? -7.562 29.375 -1.005 1 95.88 254 TYR B C 1
ATOM 4677 O O . TYR B 1 254 ? -8.758 29.391 -0.689 1 95.88 254 TYR B O 1
ATOM 4685 N N . ASN B 1 255 ? -6.887 30.516 -1.423 1 95.75 255 ASN B N 1
ATOM 4686 C CA . ASN B 1 255 ? -7.5 31.812 -1.614 1 95.75 255 ASN B CA 1
ATOM 4687 C C . ASN B 1 255 ? -8.086 32.375 -0.312 1 95.75 255 ASN B C 1
ATOM 4689 O O . ASN B 1 255 ? -8.961 33.219 -0.333 1 95.75 255 ASN B O 1
ATOM 4693 N N . ASN B 1 256 ? -7.715 31.781 0.768 1 94.62 256 ASN B N 1
ATOM 4694 C CA . ASN B 1 256 ? -8.289 32.094 2.068 1 94.62 256 ASN B CA 1
ATOM 4695 C C . ASN B 1 256 ? -9.812 31.969 2.061 1 94.62 256 ASN B C 1
ATOM 4697 O O . ASN B 1 256 ? -10.516 32.812 2.631 1 94.62 256 ASN B O 1
ATOM 4701 N N . SER B 1 257 ? -10.195 31 1.417 1 95.69 257 SER B N 1
ATOM 4702 C CA . SER B 1 257 ? -11.625 30.875 1.143 1 95.69 257 SER B CA 1
ATOM 4703 C C . SER B 1 257 ? -12.312 30 2.191 1 95.69 257 SER B C 1
ATOM 4705 O O . SER B 1 257 ? -13.508 29.719 2.08 1 95.69 257 SER B O 1
ATOM 4707 N N . TYR B 1 258 ? -11.594 29.484 3.121 1 96.62 258 TYR B N 1
ATOM 4708 C CA . TYR B 1 258 ? -12.133 28.672 4.203 1 96.62 258 TYR B CA 1
ATOM 4709 C C . TYR B 1 258 ? -11.883 29.328 5.555 1 96.62 258 TYR B C 1
ATOM 4711 O O . TYR B 1 258 ? -11.203 30.344 5.645 1 96.62 258 TYR B O 1
ATOM 4719 N N . THR B 1 259 ? -12.531 28.781 6.516 1 97.5 259 THR B N 1
ATOM 4720 C CA . THR B 1 259 ? -12.344 29.172 7.906 1 97.5 259 THR B CA 1
ATOM 4721 C C . THR B 1 259 ? -12.195 27.938 8.797 1 97.5 259 THR B C 1
ATOM 4723 O O . THR B 1 259 ? -12.984 27 8.695 1 97.5 259 THR B O 1
ATOM 4726 N N . THR B 1 260 ? -11.172 27.844 9.641 1 98.31 260 THR B N 1
ATOM 4727 C CA . THR B 1 260 ? -11.023 26.734 10.57 1 98.31 260 THR B CA 1
ATOM 4728 C C . THR B 1 260 ? -12.148 26.734 11.602 1 98.31 260 THR B C 1
ATOM 4730 O O . THR B 1 260 ? -12.664 27.797 11.961 1 98.31 260 THR B O 1
ATOM 4733 N N . ASN B 1 261 ? -12.531 25.594 12.047 1 97.31 261 ASN B N 1
ATOM 4734 C CA . ASN B 1 261 ? -13.594 25.516 13.047 1 97.31 261 ASN B CA 1
ATOM 4735 C C . ASN B 1 261 ? -13.477 24.25 13.891 1 97.31 261 ASN B C 1
ATOM 4737 O O . ASN B 1 261 ? -12.758 23.312 13.516 1 97.31 261 ASN B O 1
ATOM 4741 N N . THR B 1 262 ? -14.078 24.203 15.023 1 97.88 262 THR B N 1
ATOM 4742 C CA . THR B 1 262 ? -14.172 23.062 15.93 1 97.88 262 THR B CA 1
ATOM 4743 C C . THR B 1 262 ? -15.453 23.125 16.75 1 97.88 262 THR B C 1
ATOM 4745 O O . THR B 1 262 ? -15.984 24.219 17 1 97.88 262 THR B O 1
ATOM 4748 N N . THR B 1 263 ? -16 22.016 17.047 1 96.81 263 THR B N 1
ATOM 4749 C CA . THR B 1 263 ? -17.156 21.922 17.922 1 96.81 263 THR B CA 1
ATOM 4750 C C . THR B 1 263 ? -16.75 21.359 19.281 1 96.81 263 THR B C 1
ATOM 4752 O O . THR B 1 263 ? -17.609 21.047 20.109 1 96.81 263 THR B O 1
ATOM 4755 N N . ALA B 1 264 ? -15.516 21.156 19.5 1 98.19 264 ALA B N 1
ATOM 4756 C CA . ALA B 1 264 ? -14.992 20.531 20.703 1 98.19 264 ALA B CA 1
ATOM 4757 C C . ALA B 1 264 ? -15.07 21.5 21.891 1 98.19 264 ALA B C 1
ATOM 4759 O O . ALA B 1 264 ? -15.18 22.719 21.703 1 98.19 264 ALA B O 1
ATOM 4760 N N . GLY B 1 265 ? -15.133 20.953 23.125 1 98.06 265 GLY B N 1
ATOM 4761 C CA . GLY B 1 265 ? -14.977 21.734 24.344 1 98.06 265 GLY B CA 1
ATOM 4762 C C . GLY B 1 265 ? -13.531 22.094 24.641 1 98.06 265 GLY B C 1
ATOM 4763 O O . GLY B 1 265 ? -12.742 22.312 23.719 1 98.06 265 GLY B O 1
ATOM 4764 N N . ASP B 1 266 ? -13.203 22.172 25.906 1 98.38 266 ASP B N 1
ATOM 4765 C CA . ASP B 1 266 ? -11.875 22.578 26.344 1 98.38 266 ASP B CA 1
ATOM 4766 C C . ASP B 1 266 ? -10.844 21.484 26.047 1 98.38 266 ASP B C 1
ATOM 4768 O O . ASP B 1 266 ? -11.148 20.297 26.141 1 98.38 266 ASP B O 1
ATOM 4772 N N . PRO B 1 267 ? -9.609 21.891 25.688 1 98.81 267 PRO B N 1
ATOM 4773 C CA . PRO B 1 267 ? -8.562 20.906 25.469 1 98.81 267 PRO B CA 1
ATOM 4774 C C . PRO B 1 267 ? -8.234 20.094 26.719 1 98.81 267 PRO B C 1
ATOM 4776 O O . PRO B 1 267 ? -7.973 20.672 27.781 1 98.81 267 PRO B O 1
ATOM 4779 N N . LYS B 1 268 ? -8.188 18.797 26.562 1 98.88 268 LYS B N 1
ATOM 4780 C CA . LYS B 1 268 ? -7.93 17.969 27.734 1 98.88 268 LYS B CA 1
ATOM 4781 C C . LYS B 1 268 ? -6.922 16.859 27.406 1 98.88 268 LYS B C 1
ATOM 4783 O O . LYS B 1 268 ? -6.137 16.469 28.266 1 98.88 268 LYS B O 1
ATOM 4788 N N . PHE B 1 269 ? -6.875 16.328 26.156 1 98.94 269 PHE B N 1
ATOM 4789 C CA . PHE B 1 269 ? -6.066 15.148 25.828 1 98.94 269 PHE B CA 1
ATOM 4790 C C . PHE B 1 269 ? -5.312 15.367 24.531 1 98.94 269 PHE B C 1
ATOM 4792 O O . PHE B 1 269 ? -5.715 16.172 23.703 1 98.94 269 PHE B O 1
ATOM 4799 N N . ALA B 1 270 ? -4.195 14.695 24.391 1 98.94 270 ALA B N 1
ATOM 4800 C CA . ALA B 1 270 ? -3.576 14.438 23.094 1 98.94 270 ALA B CA 1
ATOM 4801 C C . ALA B 1 270 ? -3.984 13.07 22.562 1 98.94 270 ALA B C 1
ATOM 4803 O O . ALA B 1 270 ? -3.805 12.055 23.234 1 98.94 270 ALA B O 1
ATOM 4804 N N . LEU B 1 271 ? -4.613 13.078 21.453 1 98.88 271 LEU B N 1
ATOM 4805 C CA . LEU B 1 271 ? -4.93 11.859 20.719 1 98.88 271 LEU B CA 1
ATOM 4806 C C . LEU B 1 271 ? -3.746 11.43 19.859 1 98.88 271 LEU B C 1
ATOM 4808 O O . LEU B 1 271 ? -3.172 12.234 19.125 1 98.88 271 LEU B O 1
ATOM 4812 N N . TRP B 1 272 ? -3.344 10.188 20.016 1 98.81 272 TRP B N 1
ATOM 4813 C CA . TRP B 1 272 ? -2.303 9.578 19.188 1 98.81 272 TRP B CA 1
ATOM 4814 C C . TRP B 1 272 ? -2.889 8.516 18.266 1 98.81 272 TRP B C 1
ATOM 4816 O O . TRP B 1 272 ? -3.404 7.496 18.719 1 98.81 272 TRP B O 1
ATOM 4826 N N . ILE B 1 273 ? -2.848 8.805 16.953 1 98.69 273 ILE B N 1
ATOM 4827 C CA . ILE B 1 273 ? -3.295 7.844 15.953 1 98.69 273 ILE B CA 1
ATOM 4828 C C . ILE B 1 273 ? -2.086 7.145 15.336 1 98.69 273 ILE B C 1
ATOM 4830 O O . ILE B 1 273 ? -1.31 7.762 14.602 1 98.69 273 ILE B O 1
ATOM 4834 N N . SER B 1 274 ? -1.899 5.914 15.633 1 97.94 274 SER B N 1
ATOM 4835 C CA . SER B 1 274 ? -0.759 5.117 15.188 1 97.94 274 SER B CA 1
ATOM 4836 C C . SER B 1 274 ? -1.143 3.652 15.016 1 97.94 274 SER B C 1
ATOM 4838 O O . SER B 1 274 ? -1.81 3.072 15.875 1 97.94 274 SER B O 1
ATOM 4840 N N . GLN B 1 275 ? -0.742 3.113 13.852 1 97.44 275 GLN B N 1
ATOM 4841 C CA . GLN B 1 275 ? -1.064 1.729 13.523 1 97.44 275 GLN B CA 1
ATOM 4842 C C . GLN B 1 275 ? -2.564 1.473 13.625 1 97.44 275 GLN B C 1
ATOM 4844 O O . GLN B 1 275 ? -3.363 2.146 12.977 1 97.44 275 GLN B O 1
ATOM 4849 N N . ILE B 1 276 ? -3.037 0.496 14.383 1 97.44 276 ILE B N 1
ATOM 4850 C CA . ILE B 1 276 ? -4.465 0.226 14.508 1 97.44 276 ILE B CA 1
ATOM 4851 C C . ILE B 1 276 ? -4.969 0.704 15.867 1 97.44 276 ILE B C 1
ATOM 4853 O O . ILE B 1 276 ? -5.977 0.207 16.375 1 97.44 276 ILE B O 1
ATOM 4857 N N . ASN B 1 277 ? -4.207 1.705 16.438 1 95.81 277 ASN B N 1
ATOM 4858 C CA . ASN B 1 277 ? -4.504 2.188 17.797 1 95.81 277 ASN B CA 1
ATOM 4859 C C . ASN B 1 277 ? -4.816 3.682 17.797 1 95.81 277 ASN B C 1
ATOM 4861 O O . ASN B 1 277 ? -4.199 4.453 17.062 1 95.81 277 ASN B O 1
ATOM 4865 N N . SER B 1 278 ? -5.84 4.074 18.531 1 96.75 278 SER B N 1
ATOM 4866 C CA . SER B 1 278 ? -6.109 5.441 18.969 1 96.75 278 SER B CA 1
ATOM 4867 C C . SER B 1 278 ? -6.059 5.562 20.484 1 96.75 278 SER B C 1
ATOM 4869 O O . SER B 1 278 ? -6.938 5.051 21.188 1 96.75 278 SER B O 1
ATOM 4871 N N . THR B 1 279 ? -5.031 6.188 20.922 1 96.88 279 THR B N 1
ATOM 4872 C CA . THR B 1 279 ? -4.812 6.305 22.359 1 96.88 279 THR B CA 1
ATOM 4873 C C . THR B 1 279 ? -4.75 7.77 22.781 1 96.88 279 THR B C 1
ATOM 4875 O O . THR B 1 279 ? -4.578 8.656 21.953 1 96.88 279 THR B O 1
ATOM 4878 N N . TYR B 1 280 ? -4.902 7.992 24.109 1 98.62 280 TYR B N 1
ATOM 4879 C CA . TYR B 1 280 ? -4.945 9.352 24.625 1 98.62 280 TYR B CA 1
ATOM 4880 C C . TYR B 1 280 ? -3.973 9.523 25.797 1 98.62 280 TYR B C 1
ATOM 4882 O O . TYR B 1 280 ? -3.822 8.625 26.625 1 98.62 280 TYR B O 1
ATOM 4890 N N . THR B 1 281 ? -3.281 10.539 25.797 1 98.88 281 THR B N 1
ATOM 4891 C CA . THR B 1 281 ? -2.549 11 26.969 1 98.88 281 THR B CA 1
ATOM 4892 C C . THR B 1 281 ? -3.092 12.344 27.453 1 98.88 281 THR B C 1
ATOM 4894 O O . THR B 1 281 ? -3.59 13.141 26.656 1 98.88 281 THR B O 1
ATOM 4897 N N . PRO B 1 282 ? -3.006 12.602 28.734 1 98.81 282 PRO B N 1
ATOM 4898 C CA . PRO B 1 282 ? -3.498 13.898 29.219 1 98.81 282 PRO B CA 1
ATOM 4899 C C . PRO B 1 282 ? -2.619 15.062 28.781 1 98.81 282 PRO B C 1
ATOM 4901 O O . PRO B 1 282 ? -1.399 14.922 28.672 1 98.81 282 PRO B O 1
ATOM 4904 N N . LEU B 1 283 ? -3.248 16.219 28.547 1 98.88 283 LEU B N 1
ATOM 4905 C CA . LEU B 1 283 ? -2.486 17.453 28.406 1 98.88 283 LEU B CA 1
ATOM 4906 C C . LEU B 1 283 ? -2.064 17.984 29.781 1 98.88 283 LEU B C 1
ATOM 4908 O O . LEU B 1 283 ? -2.828 17.891 30.75 1 98.88 283 LEU B O 1
ATOM 4912 N N . GLU B 1 284 ? -0.918 18.469 29.781 1 98.62 284 GLU B N 1
ATOM 4913 C CA . GLU B 1 284 ? -0.357 19.078 30.984 1 98.62 284 GLU B CA 1
ATOM 4914 C C . GLU B 1 284 ? 0.11 20.5 30.719 1 98.62 284 GLU B C 1
ATOM 4916 O O . GLU B 1 284 ? 0.361 20.875 29.578 1 98.62 284 GLU B O 1
ATOM 4921 N N . ASN B 1 285 ? 0.106 21.359 31.812 1 98.38 285 ASN B N 1
ATOM 4922 C CA . ASN B 1 285 ? 0.642 22.719 31.75 1 98.38 285 ASN B CA 1
ATOM 4923 C C . ASN B 1 285 ? -0.06 23.547 30.688 1 98.38 285 ASN B C 1
ATOM 4925 O O . ASN B 1 285 ? 0.596 24.188 29.859 1 98.38 285 ASN B O 1
ATOM 4929 N N . ILE B 1 286 ? -1.318 23.422 30.625 1 98.25 286 ILE B N 1
ATOM 4930 C CA . ILE B 1 286 ? -2.09 24.188 29.656 1 98.25 286 ILE B CA 1
ATOM 4931 C C . ILE B 1 286 ? -2.016 25.672 30 1 98.25 286 ILE B C 1
ATOM 4933 O O . ILE B 1 286 ? -2.404 26.094 31.094 1 98.25 286 ILE B O 1
ATOM 4937 N N . THR B 1 287 ? -1.497 26.438 29.234 1 97.81 287 THR B N 1
ATOM 4938 C CA . THR B 1 287 ? -1.442 27.891 29.297 1 97.81 287 THR B CA 1
ATOM 4939 C C . THR B 1 287 ? -1.82 28.531 27.969 1 97.81 287 THR B C 1
ATOM 4941 O O . THR B 1 287 ? -1.047 28.469 27 1 97.81 287 THR B O 1
ATOM 4944 N N . GLY B 1 288 ? -3.064 29.156 27.938 1 97 288 GLY B N 1
ATOM 4945 C CA . GLY B 1 288 ? -3.549 29.609 26.641 1 97 288 GLY B CA 1
ATOM 4946 C C . GLY B 1 288 ? -3.709 28.484 25.641 1 97 288 GLY B C 1
ATOM 4947 O O . GLY B 1 288 ? -4.426 27.516 25.891 1 97 288 GLY B O 1
ATOM 4948 N N . ASN B 1 289 ? -2.949 28.625 24.547 1 98.44 289 ASN B N 1
ATOM 4949 C CA . ASN B 1 289 ? -3.025 27.609 23.5 1 98.44 289 ASN B CA 1
ATOM 4950 C C . ASN B 1 289 ? -1.739 26.797 23.406 1 98.44 289 ASN B C 1
ATOM 4952 O O . ASN B 1 289 ? -1.274 26.469 22.312 1 98.44 289 ASN B O 1
ATOM 4956 N N . THR B 1 290 ? -1.14 26.594 24.5 1 98.75 290 THR B N 1
ATOM 4957 C CA . THR B 1 290 ? 0.024 25.734 24.609 1 98.75 290 THR B CA 1
ATOM 4958 C C . THR B 1 290 ? -0.191 24.672 25.688 1 98.75 290 THR B C 1
ATOM 4960 O O . THR B 1 290 ? -0.979 24.859 26.609 1 98.75 290 THR B O 1
ATOM 4963 N N . ALA B 1 291 ? 0.417 23.625 25.531 1 98.88 291 ALA B N 1
ATOM 4964 C CA . ALA B 1 291 ? 0.396 22.531 26.516 1 98.88 291 ALA B CA 1
ATOM 4965 C C . ALA B 1 291 ? 1.537 21.547 26.266 1 98.88 291 ALA B C 1
ATOM 4967 O O . ALA B 1 291 ? 2.277 21.688 25.281 1 98.88 291 ALA B O 1
ATOM 4968 N N . SER B 1 292 ? 1.804 20.75 27.141 1 98.88 292 SER B N 1
ATOM 4969 C CA . SER B 1 292 ? 2.688 19.594 26.953 1 98.88 292 SER B CA 1
ATOM 4970 C C . SER B 1 292 ? 1.94 18.281 27.172 1 98.88 292 SER B C 1
ATOM 4972 O O . SER B 1 292 ? 0.832 18.281 27.703 1 98.88 292 SER B O 1
ATOM 4974 N N . THR B 1 293 ? 2.42 17.281 26.688 1 98.81 293 THR B N 1
ATOM 4975 C CA . THR B 1 293 ? 2.002 15.906 26.938 1 98.81 293 THR B CA 1
ATOM 4976 C C . THR B 1 293 ? 3.197 14.961 26.891 1 98.81 293 THR B C 1
ATOM 4978 O O . THR B 1 293 ? 4.348 15.398 26.828 1 98.81 293 THR B O 1
ATOM 4981 N N . THR B 1 294 ? 2.941 13.656 27.016 1 98.69 294 THR B N 1
ATOM 4982 C CA . THR B 1 294 ? 4.008 12.656 27.031 1 98.69 294 THR B CA 1
ATOM 4983 C C . THR B 1 294 ? 3.785 11.609 25.938 1 98.69 294 THR B C 1
ATOM 4985 O O . THR B 1 294 ? 2.68 11.094 25.797 1 98.69 294 THR B O 1
ATOM 4988 N N . GLN B 1 295 ? 4.844 11.383 25.109 1 98.62 295 GLN B N 1
ATOM 4989 C CA . GLN B 1 295 ? 4.754 10.297 24.141 1 98.62 295 GLN B CA 1
ATOM 4990 C C . GLN B 1 295 ? 4.441 8.969 24.828 1 98.62 295 GLN B C 1
ATOM 4992 O O . GLN B 1 295 ? 5.203 8.523 25.688 1 98.62 295 GLN B O 1
ATOM 4997 N N . PRO B 1 296 ? 3.338 8.383 24.469 1 98.25 296 PRO B N 1
ATOM 4998 C CA . PRO B 1 296 ? 3.004 7.113 25.109 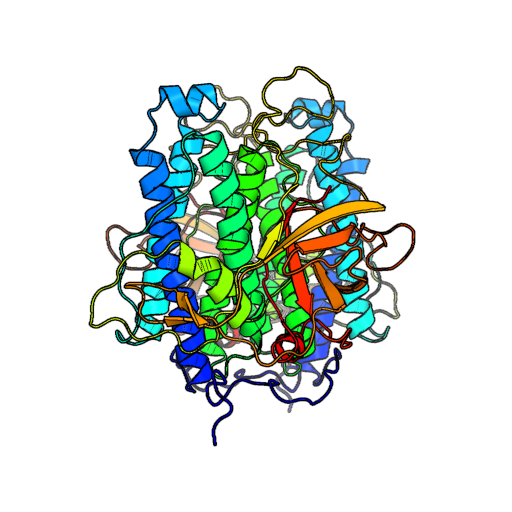1 98.25 296 PRO B CA 1
ATOM 4999 C C . PRO B 1 296 ? 3.824 5.941 24.578 1 98.25 296 PRO B C 1
ATOM 5001 O O . PRO B 1 296 ? 4.551 6.094 23.594 1 98.25 296 PRO B O 1
ATOM 5004 N N . GLY B 1 297 ? 3.789 4.852 25.281 1 97.31 297 GLY B N 1
ATOM 5005 C CA . GLY B 1 297 ? 4.391 3.604 24.844 1 97.31 297 GLY B CA 1
ATOM 5006 C C . GLY B 1 297 ? 3.371 2.529 24.516 1 97.31 297 GLY B C 1
ATOM 5007 O O . GLY B 1 297 ? 2.258 2.836 24.078 1 97.31 297 GLY B O 1
ATOM 5008 N N . GLY B 1 298 ? 3.789 1.325 24.672 1 96.31 298 GLY B N 1
ATOM 5009 C CA . GLY B 1 298 ? 2.922 0.184 24.438 1 96.31 298 GLY B CA 1
ATOM 5010 C C . GLY B 1 298 ? 3.312 -0.608 23.203 1 96.31 298 GLY B C 1
ATOM 5011 O O . GLY B 1 298 ? 4.172 -0.18 22.422 1 96.31 298 GLY B O 1
ATOM 5012 N N . MET B 1 299 ? 2.73 -1.794 23.156 1 97.19 299 MET B N 1
ATOM 5013 C CA . MET B 1 299 ? 2.971 -2.736 22.062 1 97.19 299 MET B CA 1
ATOM 5014 C C . MET B 1 299 ? 1.662 -3.127 21.391 1 97.19 299 MET B C 1
ATOM 5016 O O . MET B 1 299 ? 0.627 -3.248 22.047 1 97.19 299 MET B O 1
ATOM 5020 N N . VAL B 1 300 ? 1.604 -3.32 20.094 1 96.81 300 VAL B N 1
ATOM 5021 C CA . VAL B 1 300 ? 0.411 -3.451 19.266 1 96.81 300 VAL B CA 1
ATOM 5022 C C . VAL B 1 300 ? -0.439 -4.621 19.766 1 96.81 300 VAL B C 1
ATOM 5024 O O . VAL B 1 300 ? -1.66 -4.5 19.875 1 96.81 300 VAL B O 1
ATOM 5027 N N . PHE B 1 301 ? 0.148 -5.836 19.984 1 97.06 301 PHE B N 1
ATOM 5028 C CA . PHE B 1 301 ? -0.555 -7.027 20.453 1 97.06 301 PHE B CA 1
ATOM 5029 C C . PHE B 1 301 ? 0.035 -7.523 21.766 1 97.06 301 PHE B C 1
ATOM 5031 O O . PHE B 1 301 ? 0.133 -8.734 21.984 1 97.06 301 PHE B O 1
ATOM 5038 N N . GLY B 1 302 ? 0.559 -6.59 22.547 1 95.31 302 GLY B N 1
ATOM 5039 C CA . GLY B 1 302 ? 1.114 -6.934 23.844 1 95.31 302 GLY B CA 1
ATOM 5040 C C . GLY B 1 302 ? 2.607 -7.195 23.812 1 95.31 302 GLY B C 1
ATOM 5041 O O . GLY B 1 302 ? 3.258 -6.965 22.781 1 95.31 302 GLY B O 1
ATOM 5042 N N . GLU B 1 303 ? 3.111 -7.637 24.859 1 93.62 303 GLU B N 1
ATOM 5043 C CA . GLU B 1 303 ? 4.551 -7.773 25.062 1 93.62 303 GLU B CA 1
ATOM 5044 C C . GLU B 1 303 ? 5.18 -8.648 23.984 1 93.62 303 GLU B C 1
ATOM 5046 O O . GLU B 1 303 ? 4.621 -9.688 23.609 1 93.62 303 GLU B O 1
ATOM 5051 N N . GLY B 1 304 ? 6.297 -8.203 23.547 1 92.25 304 GLY B N 1
ATOM 5052 C CA . GLY B 1 304 ? 7.031 -8.984 22.562 1 92.25 304 GLY B CA 1
ATOM 5053 C C . GLY B 1 304 ? 6.633 -8.68 21.125 1 92.25 304 GLY B C 1
ATOM 5054 O O . GLY B 1 304 ? 7.156 -9.273 20.188 1 92.25 304 GLY B O 1
ATOM 5055 N N . THR B 1 305 ? 5.738 -7.781 20.938 1 95.5 305 THR B N 1
ATOM 5056 C CA . THR B 1 305 ? 5.32 -7.391 19.594 1 95.5 305 THR B CA 1
ATOM 5057 C C . THR B 1 305 ? 5.828 -5.992 19.25 1 95.5 305 THR B C 1
ATOM 5059 O O . THR B 1 305 ? 6.77 -5.496 19.875 1 95.5 305 THR B O 1
ATOM 5062 N N . ALA B 1 306 ? 5.344 -5.391 18.203 1 94.88 306 ALA B N 1
ATOM 5063 C CA . ALA B 1 306 ? 5.863 -4.117 17.703 1 94.88 306 ALA B CA 1
ATOM 5064 C C . ALA B 1 306 ? 5.414 -2.963 18.594 1 94.88 306 ALA B C 1
ATOM 5066 O O . ALA B 1 306 ? 4.277 -2.943 19.078 1 94.88 306 ALA B O 1
ATOM 5067 N N . PRO B 1 307 ? 6.336 -1.969 18.812 1 95.81 307 PRO B N 1
ATOM 5068 C CA . PRO B 1 307 ? 5.875 -0.75 19.484 1 95.81 307 PRO B CA 1
ATOM 5069 C C . PRO B 1 307 ? 4.734 -0.063 18.734 1 95.81 307 PRO B C 1
ATOM 5071 O O . PRO B 1 307 ? 4.734 -0.025 17.5 1 95.81 307 PRO B O 1
ATOM 5074 N N . ILE B 1 308 ? 3.777 0.485 19.453 1 97.44 308 ILE B N 1
ATOM 5075 C CA . ILE B 1 308 ? 2.639 1.179 18.859 1 97.44 308 ILE B CA 1
ATOM 5076 C C . ILE B 1 308 ? 3.111 2.467 18.188 1 97.44 308 ILE B C 1
ATOM 5078 O O . ILE B 1 308 ? 2.631 2.824 17.109 1 97.44 308 ILE B O 1
ATOM 5082 N N . TYR B 1 309 ? 4.051 3.131 18.812 1 97 309 TYR B N 1
ATOM 5083 C CA . TYR B 1 309 ? 4.422 4.473 18.375 1 97 309 TYR B CA 1
ATOM 5084 C C . TYR B 1 309 ? 5.805 4.477 17.734 1 97 309 TYR B C 1
ATOM 5086 O O . TYR B 1 309 ? 6.812 4.668 18.422 1 97 309 TYR B O 1
ATOM 5094 N N . ASN B 1 310 ? 5.836 4.395 16.5 1 95.88 310 ASN B N 1
ATOM 5095 C CA . ASN B 1 310 ? 7.039 4.438 15.68 1 95.88 310 ASN B CA 1
ATOM 5096 C C . ASN B 1 310 ? 6.766 5.09 14.328 1 95.88 310 ASN B C 1
ATOM 5098 O O . ASN B 1 310 ? 5.664 4.977 13.789 1 95.88 310 ASN B O 1
ATOM 5102 N N . GLY B 1 311 ? 7.742 5.789 13.852 1 95.06 311 GLY B N 1
ATOM 5103 C CA . GLY B 1 311 ? 7.641 6.359 12.523 1 95.06 311 GLY B CA 1
ATOM 5104 C C . GLY B 1 311 ? 6.871 7.668 12.484 1 95.06 311 GLY B C 1
ATOM 5105 O O . GLY B 1 311 ? 7.098 8.547 13.32 1 95.06 311 GLY B O 1
ATOM 5106 N N . THR B 1 312 ? 6.105 7.895 11.438 1 95.75 312 THR B N 1
ATOM 5107 C CA . THR B 1 312 ? 5.336 9.102 11.164 1 95.75 312 THR B CA 1
ATOM 5108 C C . THR B 1 312 ? 3.902 8.953 11.664 1 95.75 312 THR B C 1
ATOM 5110 O O . THR B 1 312 ? 3.09 8.266 11.039 1 95.75 312 THR B O 1
ATOM 5113 N N . ILE B 1 313 ? 3.607 9.617 12.742 1 97.44 313 ILE B N 1
ATOM 5114 C CA . ILE B 1 313 ? 2.338 9.383 13.422 1 97.44 313 ILE B CA 1
ATOM 5115 C C . ILE B 1 313 ? 1.536 10.68 13.484 1 97.44 313 ILE B C 1
ATOM 5117 O O . ILE B 1 313 ? 2.051 11.75 13.156 1 97.44 313 ILE B O 1
ATOM 5121 N N . PHE B 1 314 ? 0.215 10.578 13.805 1 98.88 314 PHE B N 1
ATOM 5122 C CA . PHE B 1 314 ? -0.672 11.734 13.875 1 98.88 314 PHE B CA 1
ATOM 5123 C C . PHE B 1 314 ? -1.039 12.047 15.32 1 98.88 314 PHE B C 1
ATOM 5125 O O . PHE B 1 314 ? -1.404 11.148 16.078 1 98.88 314 PHE B O 1
ATOM 5132 N N . VAL B 1 315 ? -0.948 13.281 15.672 1 98.88 315 VAL B N 1
ATOM 5133 C CA . VAL B 1 315 ? -1.322 13.734 17 1 98.88 315 VAL B CA 1
ATOM 5134 C C . VAL B 1 315 ? -2.361 14.852 16.891 1 98.88 315 VAL B C 1
ATOM 5136 O O . VAL B 1 315 ? -2.232 15.75 16.062 1 98.88 315 VAL B O 1
ATOM 5139 N N . ALA B 1 316 ? -3.375 14.82 17.703 1 98.94 316 ALA B N 1
ATOM 5140 C CA . ALA B 1 316 ? -4.395 15.867 17.766 1 98.94 316 ALA B CA 1
ATOM 5141 C C . ALA B 1 316 ? -4.777 16.172 19.203 1 98.94 316 ALA B C 1
ATOM 5143 O O . ALA B 1 316 ? -4.547 15.352 20.109 1 98.94 316 ALA B O 1
ATOM 5144 N N . ILE B 1 317 ? -5.328 17.328 19.453 1 98.94 317 ILE B N 1
ATOM 5145 C CA . ILE B 1 317 ? -5.863 17.703 20.766 1 98.94 317 ILE B CA 1
ATOM 5146 C C . ILE B 1 317 ? -7.371 17.469 20.797 1 98.94 317 ILE B C 1
ATOM 5148 O O . ILE B 1 317 ? -8.086 17.859 19.875 1 98.94 317 ILE B O 1
ATOM 5152 N N . THR B 1 318 ? -7.871 16.844 21.859 1 98.88 318 THR B N 1
ATOM 5153 C CA . THR B 1 318 ? -9.297 16.547 21.969 1 98.88 318 THR B CA 1
ATOM 5154 C C . THR B 1 318 ? -9.828 16.984 23.328 1 98.88 318 THR B C 1
ATOM 5156 O O . THR B 1 318 ? -9.055 17.219 24.266 1 98.88 318 THR B O 1
ATOM 5159 N N . ASP B 1 319 ? -11.125 17.125 23.438 1 98.81 319 ASP B N 1
ATOM 5160 C CA . ASP B 1 319 ? -11.766 17.531 24.688 1 98.81 319 ASP B CA 1
ATOM 5161 C C . ASP B 1 319 ? -12.219 16.328 25.484 1 98.81 319 ASP B C 1
ATOM 5163 O O . ASP B 1 319 ? -12.633 16.453 26.641 1 98.81 319 ASP B O 1
ATOM 5167 N N . THR B 1 320 ? -12.203 15.164 24.891 1 98.38 320 THR B N 1
ATOM 5168 C CA . THR B 1 320 ? -12.578 13.914 25.531 1 98.38 320 THR B CA 1
ATOM 5169 C C . THR B 1 320 ? -11.719 12.766 25.016 1 98.38 320 THR B C 1
ATOM 5171 O O . THR B 1 320 ? -11.102 12.867 23.953 1 98.38 320 THR B O 1
ATOM 5174 N N . ASP B 1 321 ? -11.5 11.695 25.781 1 98.38 321 ASP B N 1
ATOM 5175 C CA . ASP B 1 321 ? -10.812 10.492 25.344 1 98.38 321 ASP B CA 1
ATOM 5176 C C . ASP B 1 321 ? -11.797 9.453 24.828 1 98.38 321 ASP B C 1
ATOM 5178 O O . ASP B 1 321 ? -11.859 8.328 25.344 1 98.38 321 ASP B O 1
ATOM 5182 N N . LEU B 1 322 ? -12.484 9.758 23.75 1 97.12 322 LEU B N 1
ATOM 5183 C CA . LEU B 1 322 ? -13.516 8.906 23.156 1 97.12 322 LEU B CA 1
ATOM 5184 C C . LEU B 1 322 ? -12.906 7.602 22.656 1 97.12 322 LEU B C 1
ATOM 5186 O O . LEU B 1 322 ? -11.93 7.621 21.891 1 97.12 322 LEU B O 1
ATOM 5190 N N . SER B 1 323 ? -13.445 6.449 23.047 1 96.12 323 SER B N 1
ATOM 5191 C CA . SER B 1 323 ? -12.984 5.168 22.531 1 96.12 323 SER B CA 1
ATOM 5192 C C . SER B 1 323 ? -13.406 4.984 21.078 1 96.12 323 SER B C 1
ATOM 5194 O O . SER B 1 323 ? -14.594 4.984 20.75 1 96.12 323 SER B O 1
ATOM 5196 N N . VAL B 1 324 ? -12.453 4.902 20.172 1 96.25 324 VAL B N 1
ATOM 5197 C CA . VAL B 1 324 ? -12.703 4.637 18.75 1 96.25 324 VAL B CA 1
ATOM 5198 C C . VAL B 1 324 ? -11.75 3.559 18.25 1 96.25 324 VAL B C 1
ATOM 5200 O O . VAL B 1 324 ? -10.75 3.254 18.906 1 96.25 324 VAL B O 1
ATOM 5203 N N . THR B 1 325 ? -12.102 2.926 17.172 1 96.44 325 THR B N 1
ATOM 5204 C CA . THR B 1 325 ? -11.305 1.948 16.438 1 96.44 325 THR B CA 1
ATOM 5205 C C . THR B 1 325 ? -11.078 2.408 14.992 1 96.44 325 THR B C 1
ATOM 5207 O O . THR B 1 325 ? -11.609 3.439 14.578 1 96.44 325 THR B O 1
ATOM 5210 N N . PRO B 1 326 ? -10.281 1.727 14.234 1 97.56 326 PRO B N 1
ATOM 5211 C CA . PRO B 1 326 ? -9.906 2.23 12.914 1 97.56 326 PRO B CA 1
ATOM 5212 C C . PRO B 1 326 ? -11.117 2.527 12.031 1 97.56 326 PRO B C 1
ATOM 5214 O O . PRO B 1 326 ? -11.148 3.551 11.344 1 97.56 326 PRO B O 1
ATOM 5217 N N . PHE B 1 327 ? -12.172 1.758 12.102 1 98.12 327 PHE B N 1
ATOM 5218 C CA . PHE B 1 327 ? -13.281 1.902 11.172 1 98.12 327 PHE B CA 1
ATOM 5219 C C . PHE B 1 327 ? -14.156 3.09 11.555 1 98.12 327 PHE B C 1
ATOM 5221 O O . PHE B 1 327 ? -14.742 3.738 10.688 1 98.12 327 PHE B O 1
ATOM 5228 N N . ASN B 1 328 ? -14.273 3.441 12.82 1 97.25 328 ASN B N 1
ATOM 5229 C CA . ASN B 1 328 ? -15.156 4.531 13.227 1 97.25 328 ASN B CA 1
ATOM 5230 C C . ASN B 1 328 ? -14.367 5.715 13.773 1 97.25 328 ASN B C 1
ATOM 5232 O O . ASN B 1 328 ? -14.891 6.508 14.555 1 97.25 328 ASN B O 1
ATOM 5236 N N . ILE B 1 329 ? -13.141 5.82 13.383 1 96.44 329 ILE B N 1
ATOM 5237 C CA . ILE B 1 329 ? -12.234 6.828 13.922 1 96.44 329 ILE B CA 1
ATOM 5238 C C . ILE B 1 329 ? -12.789 8.219 13.633 1 96.44 329 ILE B C 1
ATOM 5240 O O . ILE B 1 329 ? -12.5 9.172 14.367 1 96.44 329 ILE B O 1
ATOM 5244 N N . SER B 1 330 ? -13.609 8.414 12.617 1 96.12 330 SER B N 1
ATOM 5245 C CA . SER B 1 330 ? -14.148 9.727 12.273 1 96.12 330 SER B CA 1
ATOM 5246 C C . SER B 1 330 ? -15.055 10.258 13.375 1 96.12 330 SER B C 1
ATOM 5248 O O . SER B 1 330 ? -15.367 11.453 13.414 1 96.12 330 SER B O 1
ATOM 5250 N N . MET B 1 331 ? -15.492 9.422 14.32 1 95.94 331 MET B N 1
ATOM 5251 C CA . MET B 1 331 ? -16.344 9.836 15.422 1 95.94 331 MET B CA 1
ATOM 5252 C C . MET B 1 331 ? -15.617 10.805 16.344 1 95.94 331 MET B C 1
ATOM 5254 O O . MET B 1 331 ? -16.25 11.539 17.109 1 95.94 331 MET B O 1
ATOM 5258 N N . VAL B 1 332 ? -14.328 10.844 16.234 1 96.69 332 VAL B N 1
ATOM 5259 C CA . VAL B 1 332 ? -13.547 11.711 17.125 1 96.69 332 VAL B CA 1
ATOM 5260 C C . VAL B 1 332 ? -13.633 13.156 16.641 1 96.69 332 VAL B C 1
ATOM 5262 O O . VAL B 1 332 ? -13.312 14.086 17.375 1 96.69 332 VAL B O 1
ATOM 5265 N N . ASN B 1 333 ? -14.039 13.375 15.391 1 96.94 333 ASN B N 1
ATOM 5266 C CA . ASN B 1 333 ? -13.977 14.688 14.758 1 96.94 333 ASN B CA 1
ATOM 5267 C C . ASN B 1 333 ? -14.672 15.75 15.602 1 96.94 333 ASN B C 1
ATOM 5269 O O . ASN B 1 333 ? -14.164 16.875 15.742 1 96.94 333 ASN B O 1
ATOM 5273 N N . LYS B 1 334 ? -15.812 15.422 16.156 1 96.38 334 LYS B N 1
ATOM 5274 C CA . LYS B 1 334 ? -16.562 16.422 16.922 1 96.38 334 LYS B CA 1
ATOM 5275 C C . LYS B 1 334 ? -15.852 16.797 18.219 1 96.38 334 LYS B C 1
ATOM 5277 O O . LYS B 1 334 ? -16.203 17.781 18.859 1 96.38 334 LYS B O 1
ATOM 5282 N N . HIS B 1 335 ? -14.836 16.094 18.516 1 98.19 335 HIS B N 1
ATOM 5283 C CA . HIS B 1 335 ? -14.117 16.312 19.781 1 98.19 335 HIS B CA 1
ATOM 5284 C C . HIS B 1 335 ? -12.719 16.859 19.516 1 98.19 335 HIS B C 1
ATOM 5286 O O . HIS B 1 335 ? -11.938 17.047 20.453 1 98.19 335 HIS B O 1
ATOM 5292 N N . VAL B 1 336 ? -12.32 17.109 18.312 1 98.75 336 VAL B N 1
ATOM 5293 C CA . VAL B 1 336 ? -10.992 17.609 17.984 1 98.75 336 VAL B CA 1
ATOM 5294 C C . VAL B 1 336 ? -10.93 19.109 18.219 1 98.75 336 VAL B C 1
ATOM 5296 O O . VAL B 1 336 ? -11.688 19.875 17.594 1 98.75 336 VAL B O 1
ATOM 5299 N N . VAL B 1 337 ? -10.07 19.5 19.078 1 98.88 337 VAL B N 1
ATOM 5300 C CA . VAL B 1 337 ? -9.828 20.922 19.359 1 98.88 337 VAL B CA 1
ATOM 5301 C C . VAL B 1 337 ? -8.898 21.5 18.297 1 98.88 337 VAL B C 1
ATOM 5303 O O . VAL B 1 337 ? -9.141 22.609 17.781 1 98.88 337 VAL B O 1
ATOM 5306 N N . ALA B 1 338 ? -7.848 20.812 18 1 98.94 338 ALA B N 1
ATOM 5307 C CA . ALA B 1 338 ? -6.848 21.219 17.016 1 98.94 338 ALA B CA 1
ATOM 5308 C C . ALA B 1 338 ? -6.07 20.016 16.5 1 98.94 338 ALA B C 1
ATOM 5310 O O . ALA B 1 338 ? -5.891 19.031 17.219 1 98.94 338 ALA B O 1
ATOM 5311 N N . GLY B 1 339 ? -5.539 20.219 15.281 1 98.81 339 GLY B N 1
ATOM 5312 C CA . GLY B 1 339 ? -4.742 19.156 14.672 1 98.81 339 GLY B CA 1
ATOM 5313 C C . GLY B 1 339 ? -5.477 18.406 13.57 1 98.81 339 GLY B C 1
ATOM 5314 O O . GLY B 1 339 ? -6.555 18.828 13.148 1 98.81 339 GLY B O 1
ATOM 5315 N N . PRO B 1 340 ? -4.934 17.344 13.086 1 98.88 340 PRO B N 1
ATOM 5316 C CA . PRO B 1 340 ? -3.734 16.719 13.648 1 98.88 340 PRO B CA 1
ATOM 5317 C C . PRO B 1 340 ? -2.447 17.422 13.211 1 98.88 340 PRO B C 1
ATOM 5319 O O . PRO B 1 340 ? -2.455 18.203 12.266 1 98.88 340 PRO B O 1
ATOM 5322 N N . ALA B 1 341 ? -1.338 17.234 13.914 1 98.81 341 ALA B N 1
ATOM 5323 C CA . ALA B 1 341 ? 0.049 17.438 13.508 1 98.81 341 ALA B CA 1
ATOM 5324 C C . ALA B 1 341 ? 0.769 16.109 13.297 1 98.81 341 ALA B C 1
ATOM 5326 O O . ALA B 1 341 ? 0.346 15.078 13.828 1 98.81 341 ALA B O 1
ATOM 5327 N N . ILE B 1 342 ? 1.796 16.125 12.484 1 98.56 342 ILE B N 1
ATOM 5328 C CA . ILE B 1 342 ? 2.664 14.969 12.312 1 98.56 342 ILE B CA 1
ATOM 5329 C C . ILE B 1 342 ? 3.715 14.938 13.414 1 98.56 342 ILE B C 1
ATOM 5331 O O . ILE B 1 342 ? 4.312 15.969 13.734 1 98.56 342 ILE B O 1
ATOM 5335 N N . TYR B 1 343 ? 3.883 13.844 14.039 1 98.62 343 TYR B N 1
ATOM 5336 C CA . TYR B 1 343 ? 4.926 13.602 15.031 1 98.62 343 TYR B CA 1
ATOM 5337 C C . TYR B 1 343 ? 5.867 12.5 14.578 1 98.62 343 TYR B C 1
ATOM 5339 O O . TYR B 1 343 ? 5.426 11.477 14.039 1 98.62 343 TYR B O 1
ATOM 5347 N N . GLN B 1 344 ? 7.145 12.703 14.68 1 97 344 GLN B N 1
ATOM 5348 C CA . GLN B 1 344 ? 8.141 11.703 14.305 1 97 344 GLN B CA 1
ATOM 5349 C C . GLN B 1 344 ? 8.594 10.898 15.516 1 97 344 GLN B C 1
ATOM 5351 O O . GLN B 1 344 ? 9.195 11.445 16.438 1 97 344 GLN B O 1
ATOM 5356 N N . ALA B 1 345 ? 8.328 9.625 15.477 1 95.69 345 ALA B N 1
ATOM 5357 C CA . ALA B 1 345 ? 8.688 8.734 16.578 1 95.69 345 ALA B CA 1
ATOM 5358 C C . ALA B 1 345 ? 9.664 7.656 16.109 1 95.69 345 ALA B C 1
ATOM 5360 O O . ALA B 1 345 ? 9.695 7.305 14.938 1 95.69 345 ALA B O 1
ATOM 5361 N N . GLY B 1 346 ? 10.461 7.137 17.109 1 90.31 346 GLY B N 1
ATOM 5362 C CA . GLY B 1 346 ? 11.312 5.984 16.844 1 90.31 346 GLY B CA 1
ATOM 5363 C C . GLY B 1 346 ? 12.633 6.355 16.188 1 90.31 346 GLY B C 1
ATOM 5364 O O . GLY B 1 346 ? 12.797 7.48 15.711 1 90.31 346 GLY B O 1
#

Sequence (692 aa):
MTEPFKPSGGLGTNSTPPEYVPMSDFDFQSLNLALNQEWIELDLFHHGLAMFSDADFDAAGLGPEDRYLIQFMAEQEVGHATLISNMLQGRGAKPCTYRYPFKTVREFVDFCQKLTRWGESGVYGFLEHLNSRAAATLLLDSITTEARQQLIFRQFEGLFPMDIWFVPGIPQSMAWTLLQPYIATCPAENPRVGFQIFPALNVTNNPDATPLYNTSIVGNDTTPAIARNRTIPLSAPGRTVQLSWEEPGRPAGYNNSYTTNTTAGDPKFALWISQINSTY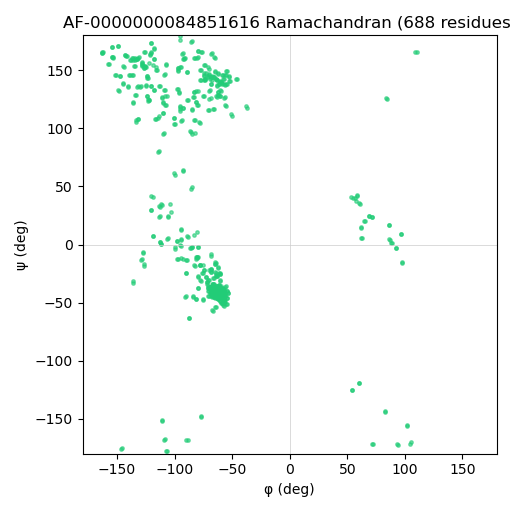TPLENITGNTASTTQPGGMVFGEGTAPIYNGTIFVAITDTDLSVTPFNISMVNKHVVAGPAIYQAGMTEPFKPSGGLGTNSTPPEYVPMSDFDFQSLNLALNQEWIELDLFHHGLAMFSDADFDAAGLGPEDRYLIQFMAEQEVGHATLISNMLQGRGAKPCTYRYPFKTVREFVDFCQKLTRWGESGVYGFLEHLNSRAAATLLLDSITTEARQQLIFRQFEGLFPMDIWFVPGIPQSMAWTLLQPYIATCPAENPRVGFQIFPALNVTNNPDATPLYNTSIVGNDTTPAIARNRTIPLSAPGRTVQLSWEEPGRPAGYNNSYTTNTTAGDPKFALWISQINSTYTPLENITGNTASTTQPGGMVFGEGTAPIYNGTIFVAITDTDLSVTPFNISMVNKHVVAGPAIYQAG

InterPro domains:
  IPR039254 Protein Rds1 [PTHR38705] (3-212)

Organism: Agaricus bisporus var. burnettii (strain JB137-S8 / ATCC MYA-4627 / FGSC 10392) (NCBI:txid597362)

Radius of gyration: 24.35 Å; Cα contacts (8 Å, |Δi|>4): 1576; chains: 2; bounding box: 60×65×64 Å

Foldseek 3Di:
DPPPPDDPDDPPPDPDDAQQAAPDPLSLLLLLLLLQLLQVLLVLLVVLLVQDDQVLCVVLVAHPVNNVVSVVVSVLSVVLNVLSCVRHVNQHFDHFDWADDDDGSLVSLVVQLQSLQLSLQACVLCLVVGPRVNNSVVNVVSSVVSLVVSLQSQLSQQHFSDADPARAHDYNQQSCQVRQQTGAAGDPSHDDNPHAHAWAKDFPPFQDLSVQDPPPDQLNHRRHDNGHRRPPKSADFFDKTKMFTDAWQAQTGYPSPDTHDALADDWFWKWKTFGFDTFTWTWAPDDPGITMTTHHWAAPVHPPHHIRDAAKIWIFTFNDGDDDTSNVNCVRRNGTNHDTDIHHTD/DPPPPDDPDDPPPDPDDAQQAAPDPLQLLLLLLLLQLLLVLLVLLVVLLVQDDQVLCVVLVAHDVNNVVSVVVSVLSVVLNVLSCVRHVNQHFDHFDWADDDDGSLVSLVVQLQSLQLSLQACVLCLVVGPRVNNSVVNVVSSVVSLVVSLQSQLSQQHFSDADPARAHDYNQQSCLVRQQTGAAGDPSHDDNPHAHAWAKDFPPFQDLSVQDPPPDQLNHRRHDNGHRRPPKSADFFDKTKMFTDAWQAQTGYPSPDTHDALADDWFWKWKTFGFDTFTWTWAPDDPRITMTTHHWAAPVHPPHHIRDAAKIWIFTFNDGDDDTRNVNCVRRNGTNHHTDIHHTD

pLDDT: mean 96.67, std 5.58, range [32.81, 98.94]